Protein AF-A0A2E2XLT3-F1 (afdb_monomer)

Foldseek 3Di:
DPPLDLFDAAADADPVVVVVVVKDFPCVQQVVVVVLVVCLVPVQVVLCVPPDPPLVVVLQVLLAVLLLLQLLLCLQPLAQCQLQVLFVDFAPVNLCSSQQASVLSLVPAHSLLSSLLVNQLLVCLVVVPQVSNLQALRNHPDNVNSQCRNQPCSSRIDHDDDPSSVVSSVSRPDPSRVVSNVCSVVSSCCNLQVVQLVVLCVVVVHSSRSVSSSSSSSSNSVSNSNLQSCQSRVQLCDEDAAALRHSGYQHLVNCRRQRLNNQVSQCSLRVNALLNHDDDSSVVRHPSSVVNVVCVVVVSTHHRDHDAQLSNLLRVLSSLLSVLCVVADPVLNVVCVVVLVVLSVQLSVLSVVLVVLVVVLVVLVVDPDDPVVSVVVNVVSVVVSVVSVVSSVVSVVVSVVSSVCSVPPDDDD

Solvent-accessible surface area (backbone atoms only — not comparable to full-atom values): 20545 Å² total; per-residue (Å²): 136,79,78,83,52,64,56,68,77,56,77,37,83,50,80,75,56,41,52,83,68,58,36,41,76,31,63,68,53,35,49,49,54,53,49,52,53,50,46,37,66,59,47,43,63,52,33,60,70,70,38,55,89,77,43,53,57,56,28,52,50,46,17,53,50,42,17,47,40,8,29,50,12,37,50,43,34,31,42,30,39,60,40,38,44,11,32,76,42,77,34,68,69,55,47,43,53,25,45,56,43,18,24,37,41,15,68,66,60,32,53,29,57,41,15,19,52,50,42,40,43,58,47,16,48,78,68,69,46,57,92,65,26,67,41,43,54,44,42,32,75,43,69,68,58,9,39,48,33,14,42,54,52,39,67,27,41,41,72,57,90,44,75,66,57,54,52,31,43,63,76,39,65,50,68,72,34,51,50,36,44,75,44,32,65,67,45,31,49,42,62,45,38,49,46,32,22,52,50,21,19,65,76,63,75,31,71,64,32,6,52,29,25,21,46,21,35,47,45,3,23,51,51,17,40,54,34,50,22,36,50,36,17,50,19,35,75,46,59,81,42,70,26,68,48,33,53,28,9,15,11,85,84,57,30,48,44,59,23,55,10,40,23,30,9,42,20,70,66,43,50,40,23,50,60,41,36,72,75,67,66,41,73,76,46,26,62,41,39,55,53,54,49,50,35,35,76,72,64,43,30,39,67,73,33,68,74,50,70,37,54,53,48,50,50,54,50,49,30,52,50,51,51,47,54,66,76,40,60,65,74,62,41,63,76,41,46,67,59,52,52,50,32,46,51,51,19,43,50,31,31,44,55,33,52,49,46,55,51,49,55,55,52,58,73,69,52,96,59,60,69,67,61,46,50,53,54,51,51,54,50,47,54,53,36,50,54,32,47,51,49,21,52,52,32,44,48,53,37,55,48,51,56,48,48,72,69,67,56,76,78,85,127

Secondary structure (DSSP, 8-state):
-----SSPPP-BSSGGGGGGGT-EE-HHHHHHHHHHHHHHHHHHHHHHHSSPTTTHHHHHHHHHHHHHHHHHHIIIIIIIIIIS--EEEE-HHHIIIIIIIIHHHHTSS-HHHHHHHHHHHHHHHHH--GGG-TT-SSSBSSHHHHHHHHHTGGGGEEPPP-HHHHHHHHTT--HHHHHHHHHHHHHHHIIIIIHHHHHHHHHHTSHHHHHHHHHHHHHHHHHHHHHHHHHHTHHHHS-SEE-SSSS-EE-SS---GGGTTTTHHHHHH-TT-TTSS-SSHHHHS-HHHHHHHHHHHTTSEEEE----HHHHHHHHHHHHHHHHHHHS-HHHHHHHHHHHHHHHHHHHHHHHHHHHHHHHHHHHHHS---HHHHHHHHHHHHHHHHHHHHHHHHHHHHHHHHHHHHHHSPPP-

Sequence (413 aa):
MKNAQNNPAPIYERIRDLFSHGFKIDWVTASFISISHVVCLIATPFAYFYAPEGFWKIMLAWTLIHALIGCLSTTVYSHRLIAHGAAKTISWPVHIVFGFIGQVMAMQGSARRWAAMHVIHHGVDRSGKHQLDPYSATWFTTGWRNFLWSHMLTYFFSHPDTSATEKAFQAKDSTPLVWQDKLYVPLLVVLNFLLPFVLGALITGSLVGGLCLMVASIGGYILAQHNTWTVNSVTHMWGFTKGAFSSAKNNYIWMGPLGEGNHHADHHDYGRDYRNGFGWSGWLLDPTRYVILLLNSLGLVKGLQRASKRQEAEIIARRELLNAQIKTQPTRFETWEKKLESLKAEWLEATQRWEAFKKQKVQLKTMSLPKFELQQKLDTLKAEMEVARRTMRARKQAFFDAIYEMRVMPAAA

Structure (mmCIF, N/CA/C/O backbone):
data_AF-A0A2E2XLT3-F1
#
_entry.id   AF-A0A2E2XLT3-F1
#
loop_
_atom_site.group_PDB
_atom_site.id
_atom_site.type_symbol
_atom_site.label_atom_id
_atom_site.label_alt_id
_atom_site.label_comp_id
_atom_site.label_asym_id
_atom_site.label_entity_id
_atom_site.label_seq_id
_atom_site.pdbx_PDB_ins_code
_atom_site.Cartn_x
_atom_site.Cartn_y
_atom_site.Cartn_z
_atom_site.occupancy
_atom_site.B_iso_or_equiv
_atom_site.auth_seq_id
_atom_site.auth_comp_id
_atom_site.auth_asym_id
_atom_site.auth_atom_id
_atom_site.pdbx_PDB_model_num
ATOM 1 N N . MET A 1 1 ? 19.101 -3.557 -27.770 1.00 35.25 1 MET A N 1
ATOM 2 C CA . MET A 1 1 ? 18.197 -2.740 -26.930 1.00 35.25 1 MET A CA 1
ATOM 3 C C . MET A 1 1 ? 17.400 -3.650 -26.001 1.00 35.25 1 MET A C 1
ATOM 5 O O . MET A 1 1 ? 16.384 -4.193 -26.409 1.00 35.25 1 MET A O 1
ATOM 9 N N . LYS A 1 2 ? 17.874 -3.890 -24.772 1.00 35.94 2 LYS A N 1
ATOM 10 C CA . LYS A 1 2 ? 17.032 -4.499 -23.728 1.00 35.94 2 LYS A CA 1
ATOM 11 C C . LYS A 1 2 ? 16.153 -3.379 -23.170 1.00 35.94 2 LYS A C 1
ATOM 13 O O . LYS A 1 2 ? 16.694 -2.337 -22.814 1.00 35.94 2 LYS A O 1
ATOM 18 N N . ASN A 1 3 ? 14.831 -3.559 -23.185 1.00 37.41 3 ASN A N 1
ATOM 19 C CA . ASN A 1 3 ? 13.845 -2.566 -22.750 1.00 37.41 3 ASN A CA 1
ATOM 20 C C . ASN A 1 3 ? 14.250 -1.932 -21.411 1.00 37.41 3 ASN A C 1
ATOM 22 O O . ASN A 1 3 ? 14.126 -2.554 -20.363 1.00 37.41 3 ASN A O 1
ATOM 26 N N . ALA A 1 4 ? 14.692 -0.672 -21.445 1.00 46.91 4 ALA A N 1
ATOM 27 C CA . ALA A 1 4 ? 14.987 0.133 -20.258 1.00 46.91 4 ALA A CA 1
ATOM 28 C C . ALA A 1 4 ? 13.705 0.607 -19.538 1.00 46.91 4 ALA A C 1
ATOM 30 O O . ALA A 1 4 ? 13.738 1.515 -18.709 1.00 46.91 4 ALA A O 1
ATOM 31 N N . GLN A 1 5 ? 12.548 0.035 -19.882 1.00 54.97 5 GLN A N 1
ATOM 32 C CA . GLN A 1 5 ? 11.275 0.327 -19.247 1.00 54.97 5 GLN A CA 1
ATOM 33 C C . GLN A 1 5 ? 10.899 -0.848 -18.347 1.00 54.97 5 GLN A C 1
ATOM 35 O O . GLN A 1 5 ? 10.681 -1.953 -18.825 1.00 54.97 5 GLN A O 1
ATOM 40 N N . ASN A 1 6 ? 10.755 -0.576 -17.048 1.00 63.88 6 ASN A N 1
ATOM 41 C CA . ASN A 1 6 ? 10.121 -1.491 -16.091 1.00 63.88 6 ASN A CA 1
ATOM 42 C C . ASN A 1 6 ? 8.626 -1.718 -16.387 1.00 63.88 6 ASN A C 1
ATOM 44 O O . ASN A 1 6 ? 7.974 -2.489 -15.691 1.00 63.88 6 ASN A O 1
ATOM 48 N N . ASN A 1 7 ? 8.072 -1.034 -17.393 1.00 69.38 7 ASN A N 1
ATOM 49 C CA . ASN A 1 7 ? 6.708 -1.260 -17.833 1.00 69.38 7 ASN A CA 1
ATOM 50 C C . ASN A 1 7 ? 6.693 -2.409 -18.846 1.00 69.38 7 ASN A C 1
ATOM 52 O O . ASN A 1 7 ? 7.426 -2.340 -19.838 1.00 69.38 7 ASN A O 1
ATOM 56 N N . PRO A 1 8 ? 5.857 -3.437 -18.636 1.00 79.75 8 PRO A N 1
ATOM 57 C CA . PRO A 1 8 ? 5.653 -4.466 -19.640 1.00 79.75 8 PRO A CA 1
ATOM 58 C C . PRO A 1 8 ? 5.056 -3.865 -20.916 1.00 79.75 8 PRO A C 1
ATOM 60 O O . PRO A 1 8 ? 4.404 -2.818 -20.889 1.00 79.75 8 PRO A O 1
ATOM 63 N N . ALA A 1 9 ? 5.271 -4.550 -22.039 1.00 85.94 9 ALA A N 1
ATOM 64 C CA . ALA A 1 9 ? 4.551 -4.234 -23.264 1.00 85.94 9 ALA A CA 1
ATOM 65 C C . ALA A 1 9 ? 3.034 -4.418 -23.039 1.00 85.94 9 ALA A C 1
ATOM 67 O O . ALA A 1 9 ? 2.646 -5.325 -22.293 1.00 85.94 9 ALA A O 1
ATOM 68 N N . PRO A 1 10 ? 2.181 -3.598 -23.681 1.00 91.81 10 PRO A N 1
ATOM 69 C CA . PRO A 1 10 ? 0.739 -3.799 -23.643 1.00 91.81 10 PRO A CA 1
ATOM 70 C C . PRO A 1 10 ? 0.353 -5.212 -24.093 1.00 91.81 10 PRO A C 1
ATOM 72 O O . PRO A 1 10 ? 0.956 -5.765 -25.011 1.00 91.81 10 PRO A O 1
ATOM 75 N N . ILE A 1 11 ? -0.667 -5.772 -23.448 1.00 93.94 11 ILE A N 1
ATOM 76 C CA . ILE A 1 11 ? -1.166 -7.135 -23.680 1.00 93.94 11 ILE A CA 1
ATOM 77 C C . ILE A 1 11 ? -2.438 -7.105 -24.537 1.00 93.94 11 ILE A C 1
ATOM 79 O O . ILE A 1 11 ? -2.647 -7.983 -25.368 1.00 93.94 11 ILE A O 1
ATOM 83 N N . TYR A 1 12 ? -3.272 -6.079 -24.363 1.00 95.00 12 TYR A N 1
ATOM 84 C CA . TYR A 1 12 ? -4.579 -5.952 -25.002 1.00 95.00 12 TYR A CA 1
ATOM 85 C C . TYR A 1 12 ? -4.702 -4.611 -25.735 1.00 95.00 12 TYR A C 1
ATOM 87 O O . TYR A 1 12 ? -4.180 -3.585 -25.295 1.00 95.00 12 TYR A O 1
ATOM 95 N N . GLU A 1 13 ? -5.440 -4.573 -26.844 1.00 94.31 13 GLU A N 1
ATOM 96 C CA . GLU A 1 13 ? -5.727 -3.313 -27.540 1.00 94.31 13 GLU A CA 1
ATOM 97 C C . GLU A 1 13 ? -6.962 -2.635 -26.923 1.00 94.31 13 GLU A C 1
ATOM 99 O O . GLU A 1 13 ? -6.994 -1.416 -26.699 1.00 94.31 13 GLU A O 1
ATOM 104 N N . ARG A 1 14 ? -7.992 -3.436 -26.628 1.00 94.19 14 ARG A N 1
ATOM 105 C CA . ARG A 1 14 ? -9.320 -3.006 -26.178 1.00 94.19 14 ARG A CA 1
ATOM 106 C C . ARG A 1 14 ? -9.786 -3.848 -24.994 1.00 94.19 14 ARG A C 1
ATOM 108 O O . ARG A 1 14 ? -9.455 -5.018 -24.870 1.00 94.19 14 ARG A O 1
ATOM 115 N N . ILE A 1 15 ? -10.654 -3.274 -24.160 1.00 93.31 15 ILE A N 1
ATOM 116 C CA . ILE A 1 15 ? -11.236 -3.970 -22.994 1.00 93.31 15 ILE A CA 1
ATOM 117 C C . ILE A 1 15 ? -12.006 -5.231 -23.416 1.00 93.31 15 ILE A C 1
ATOM 119 O O . ILE A 1 15 ? -11.959 -6.240 -22.725 1.00 93.31 15 ILE A O 1
ATOM 123 N N . ARG A 1 16 ? -12.668 -5.213 -24.583 1.00 94.81 16 ARG A N 1
ATOM 124 C CA . ARG A 1 16 ? -13.392 -6.386 -25.100 1.00 94.81 16 ARG A CA 1
ATOM 125 C C . ARG A 1 16 ? -12.488 -7.594 -25.375 1.00 94.81 16 ARG A C 1
ATOM 127 O O . ARG A 1 16 ? -12.982 -8.714 -25.403 1.00 94.81 16 ARG A O 1
ATOM 134 N N . ASP A 1 17 ? -11.188 -7.378 -25.565 1.00 95.25 17 ASP A N 1
ATOM 135 C CA . ASP A 1 17 ? -10.243 -8.459 -25.846 1.00 95.25 17 ASP A CA 1
ATOM 136 C C . ASP A 1 17 ? -10.061 -9.350 -24.604 1.00 95.25 17 ASP A C 1
ATOM 138 O O . ASP A 1 17 ? -9.683 -10.509 -24.717 1.00 95.25 17 ASP A O 1
ATOM 142 N N . LEU A 1 18 ? -10.410 -8.864 -23.407 1.00 95.31 18 LEU A N 1
ATOM 143 C CA . LEU A 1 18 ? -10.391 -9.658 -22.177 1.00 95.31 18 LEU A CA 1
ATOM 144 C C . LEU A 1 18 ? -11.342 -10.860 -22.237 1.00 95.31 18 LEU A C 1
ATOM 146 O O . LEU A 1 18 ? -11.036 -11.916 -21.686 1.00 95.31 18 LEU A O 1
ATOM 150 N N . PHE A 1 19 ? -12.477 -10.740 -22.933 1.00 96.38 19 PHE A N 1
ATOM 151 C CA . PHE A 1 19 ? -13.456 -11.827 -23.022 1.00 96.38 19 PHE A CA 1
ATOM 152 C C . PHE A 1 19 ? -12.886 -13.057 -23.732 1.00 96.38 19 PHE A C 1
ATOM 154 O O . PHE A 1 19 ? -13.120 -14.181 -23.291 1.00 96.38 19 PHE A O 1
ATOM 161 N N . SER A 1 20 ? -12.069 -12.864 -24.774 1.00 95.56 20 SER A N 1
ATOM 162 C CA . SER A 1 20 ? -11.387 -13.981 -25.442 1.00 95.56 20 SER A CA 1
ATOM 163 C C . SER A 1 20 ? -10.286 -14.609 -24.582 1.00 95.56 20 SER A C 1
ATOM 165 O O . SER A 1 20 ? -9.811 -15.692 -24.901 1.00 95.56 20 SER A O 1
ATOM 167 N N . HIS A 1 21 ? -9.899 -13.953 -23.484 1.00 94.06 21 HIS A N 1
ATOM 168 C CA . HIS A 1 21 ? -8.909 -14.426 -22.516 1.00 94.06 21 HIS A CA 1
ATOM 169 C C . HIS A 1 21 ? -9.556 -14.965 -21.228 1.00 94.06 21 HIS A C 1
ATOM 171 O O . HIS A 1 21 ? -8.887 -15.110 -20.209 1.00 94.06 21 HIS A O 1
ATOM 177 N N . GLY A 1 22 ? -10.856 -15.278 -21.268 1.00 94.50 22 GLY A N 1
ATOM 178 C CA . GLY A 1 22 ? -11.565 -15.973 -20.190 1.00 94.50 22 GLY A CA 1
ATOM 179 C C . GLY A 1 22 ? -12.112 -15.075 -19.080 1.00 94.50 22 GLY A C 1
ATOM 180 O O . GLY A 1 22 ? -12.702 -15.590 -18.130 1.00 94.50 22 GLY A O 1
ATOM 181 N N . PHE A 1 23 ? -11.956 -13.753 -19.187 1.00 96.50 23 PHE A N 1
ATOM 182 C CA . PHE A 1 23 ? -12.586 -12.815 -18.260 1.00 96.50 23 PHE A CA 1
ATOM 183 C C . PHE A 1 23 ? -14.100 -12.794 -18.476 1.00 96.50 23 PHE A C 1
ATOM 185 O O . PHE A 1 23 ? -14.587 -12.878 -19.605 1.00 96.50 23 PHE A O 1
ATOM 192 N N . LYS A 1 24 ? -14.856 -12.636 -17.389 1.00 97.19 24 LYS A N 1
ATOM 193 C CA . LYS A 1 24 ? -16.324 -12.554 -17.416 1.00 97.19 24 LYS A CA 1
ATOM 194 C C . LYS A 1 24 ? -16.782 -11.356 -16.603 1.00 97.19 24 LYS A C 1
ATOM 196 O O . LYS A 1 24 ? -16.135 -11.025 -15.619 1.00 97.19 24 LYS A O 1
ATOM 201 N N . ILE A 1 25 ? -17.893 -10.725 -16.973 1.00 97.56 25 ILE A N 1
ATOM 202 C CA . ILE A 1 25 ? -18.489 -9.685 -16.124 1.00 97.56 25 ILE A CA 1
ATOM 203 C C . ILE A 1 25 ? -19.061 -10.355 -14.869 1.00 97.56 25 ILE A C 1
ATOM 205 O O . ILE A 1 25 ? -19.853 -11.292 -14.969 1.00 97.56 25 ILE A O 1
ATOM 209 N N . ASP A 1 26 ? -18.665 -9.865 -13.698 1.00 96.75 26 ASP A N 1
ATOM 210 C CA . ASP A 1 26 ? -19.348 -10.141 -12.438 1.00 96.75 26 ASP A CA 1
ATOM 211 C C . ASP A 1 26 ? -20.525 -9.172 -12.320 1.00 96.75 26 ASP A C 1
ATOM 213 O O . ASP A 1 26 ? -20.376 -8.037 -11.867 1.00 96.75 26 ASP A O 1
ATOM 217 N N . TRP A 1 27 ? -21.701 -9.611 -12.771 1.00 97.06 27 TRP A N 1
ATOM 218 C CA . TRP A 1 27 ? -22.896 -8.769 -12.797 1.00 97.06 27 TRP A CA 1
ATOM 219 C C . TRP A 1 27 ? -23.338 -8.311 -11.410 1.00 97.06 27 TRP A C 1
ATOM 221 O O . TRP A 1 27 ? -23.863 -7.211 -11.290 1.00 97.06 27 TRP A O 1
ATOM 231 N N . VAL A 1 28 ? -23.087 -9.093 -10.357 1.00 95.75 28 VAL A N 1
ATOM 232 C CA . VAL A 1 28 ? -23.454 -8.694 -8.993 1.00 95.75 28 VAL A CA 1
ATOM 233 C C . VAL A 1 28 ? -22.602 -7.504 -8.566 1.00 95.75 28 VAL A C 1
ATOM 235 O O . VAL A 1 28 ? -23.139 -6.464 -8.181 1.00 95.75 28 VAL A O 1
ATOM 238 N N . THR A 1 29 ? -21.279 -7.624 -8.696 1.00 95.25 29 THR A N 1
ATOM 239 C CA . THR A 1 29 ? -20.351 -6.550 -8.323 1.00 95.25 29 THR A CA 1
ATOM 240 C C . THR A 1 29 ? -20.496 -5.337 -9.247 1.00 95.25 29 THR A C 1
ATOM 242 O O . THR A 1 29 ? -20.570 -4.205 -8.768 1.00 95.25 29 THR A O 1
ATOM 245 N N . ALA A 1 30 ? -20.607 -5.553 -10.561 1.00 97.44 30 ALA A N 1
ATOM 246 C CA . ALA A 1 30 ? -20.757 -4.490 -11.553 1.00 97.44 30 ALA A CA 1
ATOM 247 C C . ALA A 1 30 ? -22.050 -3.688 -11.353 1.00 97.44 30 ALA A C 1
ATOM 249 O O . ALA A 1 30 ? -22.014 -2.454 -11.342 1.00 97.44 30 ALA A O 1
ATOM 250 N N . SER A 1 31 ? -23.188 -4.365 -11.156 1.00 97.44 31 SER A N 1
ATOM 251 C CA . SER A 1 31 ? -24.459 -3.696 -10.872 1.00 97.44 31 SER A CA 1
ATOM 252 C C . SER A 1 31 ? -24.415 -2.982 -9.530 1.00 97.44 31 SER A C 1
ATOM 254 O O . SER A 1 31 ? -24.847 -1.836 -9.462 1.00 97.44 31 SER A O 1
ATOM 256 N N . PHE A 1 32 ? -23.849 -3.595 -8.486 1.00 95.75 32 PHE A N 1
ATOM 257 C CA . PHE A 1 32 ? -23.730 -2.949 -7.181 1.00 95.75 32 PHE A CA 1
ATOM 258 C C . PHE A 1 32 ? -22.914 -1.653 -7.254 1.00 95.75 32 PHE A C 1
ATOM 260 O O . PHE A 1 32 ? -23.403 -0.614 -6.816 1.00 95.75 32 PHE A O 1
ATOM 267 N N . ILE A 1 33 ? -21.709 -1.691 -7.838 1.00 96.62 33 ILE A N 1
ATOM 268 C CA . ILE A 1 33 ? -20.860 -0.499 -7.981 1.00 96.62 33 ILE A CA 1
ATOM 269 C C . ILE A 1 33 ? -21.582 0.560 -8.819 1.00 96.62 33 ILE A C 1
ATOM 271 O O . ILE A 1 33 ? -21.648 1.719 -8.421 1.00 96.62 33 ILE A O 1
ATOM 275 N N . SER A 1 34 ? -22.178 0.178 -9.949 1.00 97.50 34 SER A N 1
ATOM 276 C CA . SER A 1 34 ? -22.872 1.133 -10.822 1.00 97.50 34 SER A CA 1
ATOM 277 C C . SER A 1 34 ? -24.060 1.795 -10.116 1.00 97.50 34 SER A C 1
ATOM 279 O O . SER A 1 34 ? -24.191 3.018 -10.131 1.00 97.50 34 SER A O 1
ATOM 281 N N . ILE A 1 35 ? -24.905 1.001 -9.453 1.00 97.50 35 ILE A N 1
ATOM 282 C CA . ILE A 1 35 ? -26.091 1.491 -8.745 1.00 97.50 35 ILE A CA 1
ATOM 283 C C . ILE A 1 35 ? -25.683 2.355 -7.554 1.00 97.50 35 ILE A C 1
ATOM 285 O O . ILE A 1 35 ? -26.252 3.428 -7.386 1.00 97.50 35 ILE A O 1
ATOM 289 N N . SER A 1 36 ? -24.693 1.950 -6.751 1.00 96.94 36 SER A N 1
ATOM 290 C CA . SER A 1 36 ? -24.267 2.737 -5.589 1.00 96.94 36 SER A CA 1
ATOM 291 C C . SER A 1 36 ? -23.734 4.111 -5.987 1.00 96.94 36 SER A C 1
ATOM 293 O O . SER A 1 36 ? -24.071 5.100 -5.339 1.00 96.94 36 SER A O 1
ATOM 295 N N . HIS A 1 37 ? -22.979 4.201 -7.085 1.00 97.62 37 HIS A N 1
ATOM 296 C CA . HIS A 1 37 ? -22.466 5.473 -7.593 1.00 97.62 37 HIS A CA 1
ATOM 297 C C . HIS A 1 37 ? -23.590 6.355 -8.137 1.00 97.62 37 HIS A C 1
ATOM 299 O O . HIS A 1 37 ? -23.638 7.542 -7.821 1.00 97.62 37 HIS A O 1
ATOM 305 N N . VAL A 1 38 ? -24.536 5.787 -8.891 1.00 97.81 38 VAL A N 1
ATOM 306 C CA . VAL A 1 38 ? -25.713 6.527 -9.376 1.00 97.81 38 VAL A CA 1
ATOM 307 C C . VAL A 1 38 ? -26.572 7.018 -8.209 1.00 97.81 38 VAL A C 1
ATOM 309 O O . VAL A 1 38 ? -26.943 8.190 -8.177 1.00 97.81 38 VAL A O 1
ATOM 312 N N . VAL A 1 39 ? -26.836 6.165 -7.214 1.00 96.44 39 VAL A N 1
ATOM 313 C CA . VAL A 1 39 ? -27.555 6.541 -5.989 1.00 96.44 39 VAL A CA 1
ATOM 314 C C . VAL A 1 39 ? -26.803 7.641 -5.252 1.00 96.44 39 VAL A C 1
ATOM 316 O O . VAL A 1 39 ? -27.420 8.624 -4.868 1.00 96.44 39 VAL A O 1
ATOM 319 N N . CYS A 1 40 ? -25.484 7.541 -5.098 1.00 96.75 40 CYS A N 1
ATOM 320 C CA . CYS A 1 40 ? -24.691 8.588 -4.462 1.00 96.75 40 CYS A CA 1
ATOM 321 C C . CYS A 1 40 ? -24.821 9.925 -5.200 1.00 96.75 40 CYS A C 1
ATOM 323 O O . CYS A 1 40 ? -25.069 10.948 -4.568 1.00 96.75 40 CYS A O 1
ATOM 325 N N . LEU A 1 41 ? -24.688 9.931 -6.528 1.00 96.38 41 LEU A N 1
ATOM 326 C CA . LEU A 1 41 ? -24.745 11.152 -7.336 1.00 96.38 41 LEU A CA 1
ATOM 327 C C . LEU A 1 41 ? -26.128 11.808 -7.316 1.00 96.38 41 LEU A C 1
ATOM 329 O O . LEU A 1 41 ? -26.222 13.028 -7.205 1.00 96.38 41 LEU A O 1
ATOM 333 N N . ILE A 1 42 ? -27.192 11.009 -7.412 1.00 97.06 42 ILE A N 1
ATOM 334 C CA . ILE A 1 42 ? -28.565 11.516 -7.489 1.00 97.06 42 ILE A CA 1
ATOM 335 C C . ILE A 1 42 ? -29.114 11.811 -6.094 1.00 97.06 42 ILE A C 1
ATOM 337 O O . ILE A 1 42 ? -29.640 12.894 -5.864 1.00 97.06 42 ILE A O 1
ATOM 341 N N . ALA A 1 43 ? -28.999 10.874 -5.151 1.00 96.31 43 ALA A N 1
ATOM 342 C CA . ALA A 1 43 ? -29.629 10.986 -3.840 1.00 96.31 43 ALA A CA 1
ATOM 343 C C . ALA A 1 43 ? -28.909 11.967 -2.911 1.00 96.31 43 ALA A C 1
ATOM 345 O O . ALA A 1 43 ? -29.565 12.516 -2.033 1.00 96.31 43 ALA A O 1
ATOM 346 N N . THR A 1 44 ? -27.607 12.232 -3.086 1.00 95.75 44 THR A N 1
ATOM 347 C CA . THR A 1 44 ? -26.881 13.169 -2.206 1.00 95.75 44 THR A CA 1
ATOM 348 C C . THR A 1 44 ? -27.467 14.587 -2.257 1.00 95.75 44 THR A C 1
ATOM 350 O O . THR A 1 44 ? -27.818 15.092 -1.191 1.00 95.75 44 THR A O 1
ATOM 353 N N . PRO A 1 45 ? -27.670 15.230 -3.428 1.00 95.62 45 PRO A N 1
ATOM 354 C CA . PRO A 1 45 ? -28.344 16.530 -3.495 1.00 95.62 45 PRO A CA 1
ATOM 355 C C . PRO A 1 45 ? -29.711 16.553 -2.797 1.00 95.62 45 PRO A C 1
ATOM 357 O O . PRO A 1 45 ? -29.971 17.448 -1.996 1.00 95.62 45 PRO A O 1
ATOM 360 N N . PHE A 1 46 ? -30.560 15.546 -3.036 1.00 95.06 46 PHE A N 1
ATOM 361 C CA . PHE A 1 46 ? -31.870 15.450 -2.382 1.00 95.06 46 PHE A CA 1
ATOM 362 C C . PHE A 1 46 ? -31.746 15.250 -0.869 1.00 95.06 46 PHE A C 1
ATOM 364 O O . PHE A 1 46 ? -32.449 15.906 -0.108 1.00 95.06 46 PHE A O 1
ATOM 371 N N . ALA A 1 47 ? -30.835 14.387 -0.420 1.00 94.94 47 ALA A N 1
ATOM 372 C CA . ALA A 1 47 ? -30.608 14.119 0.993 1.00 94.94 47 ALA A CA 1
ATOM 373 C C . ALA A 1 47 ? -30.138 15.371 1.738 1.00 94.94 47 ALA A C 1
ATOM 375 O O . ALA A 1 47 ? -30.553 15.574 2.872 1.00 94.94 47 ALA A O 1
ATOM 376 N N . TYR A 1 48 ? -29.305 16.212 1.116 1.00 93.94 48 TYR A N 1
ATOM 377 C CA . TYR A 1 48 ? -28.879 17.486 1.700 1.00 93.94 48 TYR A CA 1
ATOM 378 C C . TYR A 1 48 ? -29.982 18.549 1.665 1.00 93.94 48 TYR A C 1
ATOM 380 O O . TYR A 1 48 ? -30.078 19.341 2.597 1.00 93.94 48 TYR A O 1
ATOM 388 N N . PHE A 1 49 ? -30.824 18.556 0.628 1.00 94.69 49 PHE A N 1
ATOM 389 C CA . PHE A 1 49 ? -31.945 19.491 0.516 1.00 94.69 49 PHE A CA 1
ATOM 390 C C . PHE A 1 49 ? -33.066 19.197 1.525 1.00 94.69 49 PHE A C 1
ATOM 392 O O . PHE A 1 49 ? -33.585 20.114 2.150 1.00 94.69 49 PHE A O 1
ATOM 399 N N . TYR A 1 50 ? -33.415 17.921 1.708 1.00 93.62 50 TYR A N 1
ATOM 400 C CA . TYR A 1 50 ? -34.470 17.473 2.625 1.00 93.62 50 TYR A CA 1
ATOM 401 C C . TYR A 1 50 ? -33.957 17.115 4.028 1.00 93.62 50 TYR A C 1
ATOM 403 O O . TYR A 1 50 ? -34.729 16.632 4.859 1.00 93.62 50 TYR A O 1
ATOM 411 N N . ALA A 1 51 ? -32.665 17.316 4.303 1.00 94.50 51 ALA A N 1
ATOM 412 C CA . ALA A 1 51 ? -32.105 17.067 5.623 1.00 94.50 51 ALA A CA 1
ATOM 413 C C . ALA A 1 51 ? -32.822 17.934 6.676 1.00 94.50 51 ALA A C 1
ATOM 415 O O . ALA A 1 51 ? -33.009 19.132 6.444 1.00 94.50 51 ALA A O 1
ATOM 416 N N . PRO A 1 52 ? -33.157 17.379 7.857 1.00 92.88 52 PRO A N 1
ATOM 417 C CA . PRO A 1 52 ? -33.580 18.184 8.997 1.00 92.88 52 PRO A CA 1
ATOM 418 C C . PRO A 1 52 ? -32.577 19.308 9.290 1.00 92.88 52 PRO A C 1
ATOM 420 O O . PRO A 1 52 ? -31.380 19.178 9.008 1.00 92.88 52 PRO A O 1
ATOM 423 N N . GLU A 1 53 ? -33.055 20.415 9.859 1.00 93.25 53 GLU A N 1
ATOM 424 C CA . GLU A 1 53 ? -32.237 21.612 10.059 1.00 93.25 53 GLU A CA 1
ATOM 425 C C . GLU A 1 53 ? -30.926 21.288 10.799 1.00 93.25 53 GLU A C 1
ATOM 427 O O . GLU A 1 53 ? -30.902 20.614 11.827 1.00 93.25 53 GLU A O 1
ATOM 432 N N . GLY A 1 54 ? -29.799 21.721 10.227 1.00 92.19 54 GLY A N 1
ATOM 433 C CA . GLY A 1 54 ? -28.462 21.473 10.776 1.00 92.19 54 GLY A CA 1
ATOM 434 C C . GLY A 1 54 ? -27.929 20.036 10.636 1.00 92.19 54 GLY A C 1
ATOM 435 O O . GLY A 1 54 ? -26.729 19.829 10.842 1.00 92.19 54 GLY A O 1
ATOM 436 N N . PHE A 1 55 ? -28.747 19.060 10.220 1.00 97.00 55 PHE A N 1
ATOM 437 C CA . PHE A 1 55 ? -28.357 17.645 10.129 1.00 97.00 55 PHE A CA 1
ATOM 438 C C . PHE A 1 55 ? -27.291 17.372 9.057 1.00 97.00 55 PHE A C 1
ATOM 440 O O . PHE A 1 55 ? -26.492 16.443 9.188 1.00 97.00 55 PHE A O 1
ATOM 447 N N . TRP A 1 56 ? -27.185 18.238 8.046 1.00 95.31 56 TRP A N 1
ATOM 448 C CA . TRP A 1 56 ? -26.153 18.161 7.005 1.00 95.31 56 TRP A CA 1
ATOM 449 C C . TRP A 1 56 ? -24.719 18.121 7.566 1.00 95.31 56 TRP A C 1
ATOM 451 O O . TRP A 1 56 ? -23.839 17.506 6.961 1.00 95.31 56 TRP A O 1
ATOM 461 N N . LYS A 1 57 ? -24.470 18.731 8.738 1.00 96.56 57 LYS A N 1
ATOM 462 C CA . LYS A 1 57 ? -23.161 18.684 9.414 1.00 96.56 57 LYS A CA 1
ATOM 463 C C . LYS A 1 57 ? -22.841 17.273 9.901 1.00 96.56 57 LYS A C 1
ATOM 465 O O . LYS A 1 57 ? -21.708 16.822 9.759 1.00 96.56 57 LYS A O 1
ATOM 470 N N . ILE A 1 58 ? -23.844 16.575 10.436 1.00 97.81 58 ILE A N 1
ATOM 471 C CA . ILE A 1 58 ? -23.728 15.183 10.888 1.00 97.81 58 ILE A CA 1
ATOM 472 C C . ILE A 1 58 ? -23.539 14.265 9.680 1.00 97.81 58 ILE A C 1
ATOM 474 O O . ILE A 1 58 ? -22.663 13.408 9.710 1.00 97.81 58 ILE A O 1
ATOM 478 N N . MET A 1 59 ? -24.279 14.491 8.591 1.00 98.25 59 MET A N 1
ATOM 479 C CA . MET A 1 59 ? -24.096 13.756 7.333 1.00 98.25 59 MET A CA 1
ATOM 480 C C . MET A 1 59 ? -22.676 13.918 6.776 1.00 98.25 59 MET A C 1
ATOM 482 O O . MET A 1 59 ? -22.022 12.930 6.437 1.00 98.25 59 MET A O 1
ATOM 486 N N . LEU A 1 60 ? -22.164 15.151 6.720 1.00 97.81 60 LEU A N 1
ATOM 487 C CA . LEU A 1 60 ? -20.805 15.419 6.251 1.00 97.81 60 LEU A CA 1
ATOM 488 C C . LEU A 1 60 ? -19.761 14.772 7.170 1.00 97.81 60 LEU A C 1
ATOM 490 O O . LEU A 1 60 ? -18.851 14.100 6.688 1.00 97.81 60 LEU A O 1
ATOM 494 N N . ALA A 1 61 ? -19.909 14.925 8.488 1.00 98.31 61 ALA A N 1
ATOM 495 C CA . ALA A 1 61 ? -19.016 14.302 9.459 1.00 98.31 61 ALA A CA 1
ATOM 496 C C . ALA A 1 61 ? -19.016 12.772 9.326 1.00 98.31 61 ALA A C 1
ATOM 498 O O . ALA A 1 61 ? -17.946 12.170 9.276 1.00 98.31 61 ALA A O 1
ATOM 499 N N . TRP A 1 62 ? -20.192 12.150 9.197 1.00 98.50 62 TRP A N 1
ATOM 500 C CA . TRP A 1 62 ? -20.324 10.709 8.985 1.00 98.50 62 TRP A CA 1
ATOM 501 C C . TRP A 1 62 ? -19.625 10.263 7.706 1.00 98.50 62 TRP A C 1
ATOM 503 O O . TRP A 1 62 ? -18.821 9.339 7.750 1.00 98.50 62 TRP A O 1
ATOM 513 N N . THR A 1 63 ? -19.860 10.961 6.594 1.00 98.56 63 THR A N 1
ATOM 514 C CA . THR A 1 63 ? -19.216 10.686 5.300 1.00 98.56 63 THR A CA 1
ATOM 515 C C . THR A 1 63 ? -17.690 10.666 5.438 1.00 98.56 63 THR A C 1
ATOM 517 O O . THR A 1 63 ? -17.035 9.706 5.031 1.00 98.56 63 THR A O 1
ATOM 520 N N . LEU A 1 64 ? -17.112 11.698 6.063 1.00 98.44 64 LEU A N 1
ATOM 521 C CA . LEU A 1 64 ? -15.662 11.834 6.225 1.00 98.44 64 LEU A CA 1
ATOM 522 C C . LEU A 1 64 ? -15.079 10.812 7.211 1.00 98.44 64 LEU A C 1
ATOM 524 O O . LEU A 1 64 ? -14.022 10.239 6.946 1.00 98.44 64 LEU A O 1
ATOM 528 N N . ILE A 1 65 ? -15.761 10.555 8.330 1.00 98.44 65 ILE A N 1
ATOM 529 C CA . ILE A 1 65 ? -15.331 9.574 9.337 1.00 98.44 65 ILE A CA 1
ATOM 530 C C . ILE A 1 65 ? -15.412 8.157 8.770 1.00 98.44 65 ILE A C 1
ATOM 532 O O . ILE A 1 65 ? -14.473 7.382 8.935 1.00 98.44 65 ILE A O 1
ATOM 536 N N . HIS A 1 66 ? -16.491 7.820 8.063 1.00 98.62 66 HIS A N 1
ATOM 537 C CA . HIS A 1 66 ? -16.643 6.538 7.376 1.00 98.62 66 HIS A CA 1
ATOM 538 C C . HIS A 1 66 ? -15.512 6.353 6.363 1.00 98.62 66 HIS A C 1
ATOM 540 O O . HIS A 1 66 ? -14.795 5.352 6.431 1.00 98.62 66 HIS A O 1
ATOM 546 N N . ALA A 1 67 ? -15.281 7.343 5.494 1.00 98.44 67 ALA A N 1
ATOM 547 C CA . ALA A 1 67 ? -14.191 7.296 4.523 1.00 98.44 67 ALA A CA 1
ATOM 548 C C . ALA A 1 67 ? -12.824 7.094 5.201 1.00 98.44 67 ALA A C 1
ATOM 550 O O . ALA A 1 67 ? -12.021 6.273 4.752 1.00 98.44 67 ALA A O 1
ATOM 551 N N . LEU A 1 68 ? -12.576 7.791 6.316 1.00 98.06 68 LEU A N 1
ATOM 552 C CA . LEU A 1 68 ? -11.355 7.662 7.109 1.00 98.06 68 LEU A CA 1
ATOM 553 C C . LEU A 1 68 ? -11.200 6.262 7.717 1.00 98.06 68 LEU A C 1
ATOM 555 O O . LEU A 1 68 ? -10.122 5.683 7.608 1.00 98.06 68 LEU A O 1
ATOM 559 N N . ILE A 1 69 ? -12.254 5.702 8.320 1.00 98.25 69 ILE A N 1
ATOM 560 C CA . ILE A 1 69 ? -12.251 4.343 8.888 1.00 98.25 69 ILE A CA 1
ATOM 561 C C . ILE A 1 69 ? -11.948 3.312 7.797 1.00 98.25 69 ILE A C 1
ATOM 563 O O . ILE A 1 69 ? -11.111 2.425 8.003 1.00 98.25 69 ILE A O 1
ATOM 567 N N . GLY A 1 70 ? -12.593 3.447 6.634 1.00 98.19 70 GLY A N 1
ATOM 568 C CA . GLY A 1 70 ? -12.389 2.564 5.490 1.00 98.19 70 GLY A CA 1
ATOM 569 C C . GLY A 1 70 ? -10.961 2.640 4.946 1.00 98.19 70 GLY A C 1
ATOM 570 O O . GLY A 1 70 ? -10.303 1.608 4.790 1.00 98.19 70 GLY A O 1
ATOM 571 N N . CYS A 1 71 ? -10.441 3.855 4.736 1.00 98.00 71 CYS A N 1
ATOM 572 C CA . CYS A 1 71 ? -9.057 4.072 4.309 1.00 98.00 71 CYS A CA 1
ATOM 573 C C . CYS A 1 71 ? -8.068 3.495 5.327 1.00 98.00 71 CYS A C 1
ATOM 575 O O . CYS A 1 71 ? -7.221 2.689 4.960 1.00 98.00 71 CYS A O 1
ATOM 577 N N . LEU A 1 72 ? -8.207 3.848 6.607 1.00 97.88 72 LEU A N 1
ATOM 578 C CA . LEU A 1 72 ? -7.297 3.416 7.669 1.00 97.88 72 LEU A CA 1
ATOM 579 C C . LEU A 1 72 ? -7.258 1.900 7.816 1.00 97.88 72 LEU A C 1
ATOM 581 O O . LEU A 1 72 ? -6.194 1.316 8.001 1.00 97.88 72 LEU A O 1
ATOM 585 N N . SER A 1 73 ? -8.408 1.248 7.709 1.00 98.31 73 SER A N 1
ATOM 586 C CA . SER A 1 73 ? -8.484 -0.206 7.816 1.00 98.31 73 SER A CA 1
ATOM 587 C C . SER A 1 73 ? -7.910 -0.904 6.598 1.00 98.31 73 SER A C 1
ATOM 589 O O . SER A 1 73 ? -7.210 -1.906 6.741 1.00 98.31 73 SER A O 1
ATOM 591 N N . THR A 1 74 ? -8.115 -0.337 5.412 1.00 98.31 74 THR A N 1
ATOM 592 C CA . THR A 1 74 ? -7.496 -0.854 4.194 1.00 98.31 74 THR A CA 1
ATOM 593 C C . THR A 1 74 ? -5.973 -0.778 4.295 1.00 98.31 74 THR A C 1
ATOM 595 O O . THR A 1 74 ? -5.303 -1.789 4.090 1.00 98.31 74 THR A O 1
ATOM 598 N N . THR A 1 75 ? -5.418 0.373 4.687 1.00 97.75 75 THR A N 1
ATOM 599 C CA . THR A 1 75 ? -3.965 0.599 4.723 1.00 97.75 75 THR A CA 1
ATOM 600 C C . THR A 1 75 ? -3.274 -0.118 5.884 1.00 97.75 75 THR A C 1
ATOM 602 O O . THR A 1 75 ? -2.264 -0.795 5.688 1.00 97.75 75 THR A O 1
ATOM 605 N N . VAL A 1 76 ? -3.814 -0.035 7.104 1.00 98.25 76 VAL A N 1
ATOM 606 C CA . VAL A 1 76 ? -3.238 -0.720 8.272 1.00 98.25 76 VAL A CA 1
ATOM 607 C C . VAL A 1 76 ? -3.387 -2.227 8.113 1.00 98.25 76 VAL A C 1
ATOM 609 O O . VAL A 1 76 ? -2.408 -2.962 8.231 1.00 98.25 76 VAL A O 1
ATOM 612 N N . TYR A 1 77 ? -4.608 -2.701 7.874 1.00 98.44 77 TYR A N 1
ATOM 613 C CA . TYR A 1 77 ? -4.941 -4.103 8.067 1.00 98.44 77 TYR A CA 1
ATOM 614 C C . TYR A 1 77 ? -4.853 -4.909 6.778 1.00 98.44 77 TYR A C 1
ATOM 616 O O . TYR A 1 77 ? -3.946 -5.732 6.655 1.00 98.44 77 TYR A O 1
ATOM 624 N N . SER A 1 78 ? -5.738 -4.675 5.810 1.00 98.50 78 SER A N 1
ATOM 625 C CA . SER A 1 78 ? -5.795 -5.497 4.591 1.00 98.50 78 SER A CA 1
ATOM 626 C C . SER A 1 78 ? -4.495 -5.435 3.790 1.00 98.50 78 SER A C 1
ATOM 628 O O . SER A 1 78 ? -4.000 -6.465 3.331 1.00 98.50 78 SER A O 1
ATOM 630 N N . HIS A 1 79 ? -3.894 -4.250 3.711 1.00 98.25 79 HIS A N 1
ATOM 631 C CA . HIS A 1 79 ? -2.656 -3.990 2.992 1.00 98.25 79 HIS A CA 1
ATOM 632 C C . HIS A 1 79 ? -1.404 -4.420 3.757 1.00 98.25 79 HIS A C 1
ATOM 634 O O . HIS A 1 79 ? -0.820 -5.467 3.458 1.00 98.25 79 HIS A O 1
ATOM 640 N N . ARG A 1 80 ? -0.969 -3.646 4.757 1.00 98.06 80 ARG A N 1
ATOM 641 C CA . ARG A 1 80 ? 0.335 -3.874 5.399 1.00 98.06 80 ARG A CA 1
ATOM 642 C C . ARG A 1 80 ? 0.342 -5.144 6.249 1.00 98.06 80 ARG A C 1
ATOM 644 O O . ARG A 1 80 ? 1.234 -5.981 6.099 1.00 98.06 80 ARG A O 1
ATOM 651 N N . LEU A 1 81 ? -0.634 -5.317 7.140 1.00 98.31 81 LEU A N 1
ATOM 652 C CA . LEU A 1 81 ? -0.641 -6.447 8.074 1.00 98.31 81 LEU A CA 1
ATOM 653 C C . LEU A 1 81 ? -0.997 -7.780 7.399 1.00 98.31 81 LEU A C 1
ATOM 655 O O . LEU A 1 81 ? -0.293 -8.764 7.620 1.00 98.31 81 LEU A O 1
ATOM 659 N N . ILE A 1 82 ? -2.050 -7.828 6.577 1.00 98.44 82 ILE A N 1
ATOM 660 C CA . ILE A 1 82 ? -2.575 -9.082 6.022 1.00 98.44 82 ILE A CA 1
ATOM 661 C C . ILE A 1 82 ? -1.953 -9.434 4.669 1.00 98.44 82 ILE A C 1
ATOM 663 O O . ILE A 1 82 ? -1.440 -10.549 4.534 1.00 98.44 82 ILE A O 1
ATOM 667 N N . ALA A 1 83 ? -1.963 -8.548 3.666 1.00 97.75 83 ALA A N 1
ATOM 668 C CA . ALA A 1 83 ? -1.397 -8.872 2.351 1.00 97.75 83 ALA A CA 1
ATOM 669 C C . ALA A 1 83 ? 0.116 -9.098 2.443 1.00 97.75 83 ALA A C 1
ATOM 671 O O . ALA A 1 83 ? 0.606 -10.154 2.028 1.00 97.75 83 ALA A O 1
ATOM 672 N N . HIS A 1 84 ? 0.825 -8.165 3.081 1.00 96.81 84 HIS A N 1
ATOM 673 C CA . HIS A 1 84 ? 2.289 -8.148 3.118 1.00 96.81 84 HIS A CA 1
ATOM 674 C C . HIS A 1 84 ? 2.928 -8.775 4.355 1.00 96.81 84 HIS A C 1
ATOM 676 O O . HIS A 1 84 ? 4.135 -9.026 4.353 1.00 96.81 84 HIS A O 1
ATOM 682 N N . GLY A 1 85 ? 2.157 -9.073 5.403 1.00 96.69 85 GLY A N 1
ATOM 683 C CA . GLY A 1 85 ? 2.713 -9.662 6.622 1.00 96.69 85 GLY A CA 1
ATOM 684 C C . GLY A 1 85 ? 3.709 -8.731 7.316 1.00 96.69 85 GLY A C 1
ATOM 685 O O . GLY A 1 85 ? 4.746 -9.185 7.801 1.00 96.69 85 GLY A O 1
ATOM 686 N N . ALA A 1 86 ? 3.415 -7.426 7.350 1.00 97.06 86 ALA A N 1
ATOM 687 C CA . ALA A 1 86 ? 4.271 -6.410 7.964 1.00 97.06 86 ALA A CA 1
ATOM 688 C C . ALA A 1 86 ? 4.472 -6.602 9.479 1.00 97.06 86 ALA A C 1
ATOM 690 O O . ALA A 1 86 ? 5.351 -5.976 10.069 1.00 97.06 86 ALA A O 1
ATOM 691 N N . ALA A 1 87 ? 3.691 -7.478 10.114 1.00 98.00 87 ALA A N 1
ATOM 692 C CA . ALA A 1 87 ? 3.885 -7.951 11.478 1.00 98.00 87 ALA A CA 1
ATOM 693 C C . ALA A 1 87 ? 3.804 -9.483 11.516 1.00 98.00 87 ALA A C 1
ATOM 695 O O . ALA A 1 87 ? 3.065 -10.095 10.748 1.00 98.00 87 ALA A O 1
ATOM 696 N N . LYS A 1 88 ? 4.539 -10.111 12.439 1.00 97.31 88 LYS A N 1
ATOM 697 C CA . LYS A 1 88 ? 4.487 -11.567 12.655 1.00 97.31 88 LYS A CA 1
ATOM 698 C C . LYS A 1 88 ? 3.230 -12.016 13.394 1.00 97.31 88 LYS A C 1
ATOM 700 O O . LYS A 1 88 ? 2.787 -13.143 13.209 1.00 97.31 88 LYS A O 1
ATOM 705 N N . THR A 1 89 ? 2.694 -11.169 14.268 1.00 97.69 89 THR A N 1
ATOM 706 C CA . THR A 1 89 ? 1.541 -11.507 15.108 1.00 97.69 89 THR A CA 1
ATOM 707 C C . THR A 1 89 ? 0.585 -10.331 15.171 1.00 97.69 89 THR A C 1
ATOM 709 O O . THR A 1 89 ? 1.020 -9.191 15.347 1.00 97.69 89 THR A O 1
ATOM 712 N N . ILE A 1 90 ? -0.706 -10.629 15.055 1.00 98.56 90 ILE A N 1
ATOM 713 C CA . ILE A 1 90 ? -1.815 -9.680 15.103 1.00 98.56 90 ILE A CA 1
ATOM 714 C C . ILE A 1 90 ? -2.802 -10.210 16.146 1.00 98.56 90 ILE A C 1
ATOM 716 O O . ILE A 1 90 ? -3.119 -11.397 16.157 1.00 98.56 90 ILE A O 1
ATOM 720 N N . SER A 1 91 ? -3.226 -9.355 17.069 1.00 98.38 91 SER A N 1
ATOM 721 C CA . SER A 1 91 ? -4.180 -9.719 18.121 1.00 98.38 91 SER A CA 1
ATOM 722 C C . SER A 1 91 ? -5.632 -9.639 17.635 1.00 98.38 91 SER A C 1
ATOM 724 O O . SER A 1 91 ? -5.958 -8.899 16.704 1.00 98.38 91 SER A O 1
ATOM 726 N N . TRP A 1 92 ? -6.532 -10.367 18.300 1.00 98.31 92 TRP A N 1
ATOM 727 C CA . TRP A 1 92 ? -7.968 -10.362 17.991 1.00 98.31 92 TRP A CA 1
ATOM 728 C C . TRP A 1 92 ? -8.624 -8.974 17.970 1.00 98.31 92 TRP A C 1
ATOM 730 O O . TRP A 1 92 ? -9.372 -8.720 17.027 1.00 98.31 92 TRP A O 1
ATOM 740 N N . PRO A 1 93 ? -8.333 -8.043 18.901 1.00 98.62 93 PRO A N 1
ATOM 741 C CA . PRO A 1 93 ? -8.883 -6.690 18.824 1.00 98.62 93 PRO A CA 1
ATOM 742 C C . PRO A 1 93 ? -8.571 -5.982 17.499 1.00 98.62 93 PRO A C 1
ATOM 744 O O . PRO A 1 93 ? -9.435 -5.311 16.943 1.00 98.62 93 PRO A O 1
ATOM 747 N N . VAL A 1 94 ? -7.371 -6.185 16.942 1.00 98.75 94 VAL A N 1
ATOM 748 C CA . VAL A 1 94 ? -6.984 -5.611 15.641 1.00 98.75 94 VAL A CA 1
ATOM 749 C C . VAL A 1 94 ? -7.781 -6.254 14.509 1.00 98.75 94 VAL A C 1
ATOM 751 O O . VAL A 1 94 ? -8.280 -5.543 13.639 1.00 98.75 94 VAL A O 1
ATOM 754 N N . HIS A 1 95 ? -7.953 -7.581 14.542 1.00 98.62 95 HIS A N 1
ATOM 755 C CA . HIS A 1 95 ? -8.805 -8.285 13.582 1.00 98.62 95 HIS A CA 1
ATOM 756 C C . HIS A 1 95 ? -10.246 -7.760 13.618 1.00 98.62 95 HIS A C 1
ATOM 758 O O . HIS A 1 95 ? -10.818 -7.508 12.563 1.00 98.62 95 HIS A O 1
ATOM 764 N N . ILE A 1 96 ? -10.816 -7.537 14.804 1.00 98.69 96 ILE A N 1
ATOM 765 C CA . ILE A 1 96 ? -12.190 -7.045 14.967 1.00 98.69 96 ILE A CA 1
ATOM 766 C C . ILE A 1 96 ? -12.324 -5.609 14.447 1.00 98.69 96 ILE A C 1
ATOM 768 O O . ILE A 1 96 ? -13.122 -5.357 13.546 1.00 98.69 96 ILE A O 1
ATOM 772 N N . VAL A 1 97 ? -11.521 -4.678 14.970 1.00 98.69 97 VAL A N 1
ATOM 773 C CA . VAL A 1 97 ? -11.648 -3.245 14.660 1.00 98.69 97 VAL A CA 1
ATOM 774 C C . VAL A 1 97 ? -11.355 -2.967 13.189 1.00 98.69 97 VAL A C 1
ATOM 776 O O . VAL A 1 97 ? -12.155 -2.328 12.510 1.00 98.69 97 VAL A O 1
ATOM 779 N N . PHE A 1 98 ? -10.237 -3.468 12.665 1.00 98.69 98 PHE A N 1
ATOM 780 C CA . PHE A 1 98 ? -9.840 -3.142 11.297 1.00 98.69 98 PHE A CA 1
ATOM 781 C C . PHE A 1 98 ? -10.362 -4.149 10.266 1.00 98.69 98 PHE A C 1
ATOM 783 O O . PHE A 1 98 ? -10.596 -3.777 9.123 1.00 98.69 98 PHE A O 1
ATOM 790 N N . GLY A 1 99 ? -10.582 -5.412 10.634 1.00 98.38 99 GLY A N 1
ATOM 791 C CA . GLY A 1 99 ? -11.065 -6.442 9.708 1.00 98.38 99 GLY A CA 1
ATOM 792 C C . GLY A 1 99 ? -12.587 -6.579 9.663 1.00 98.38 99 GLY A C 1
ATOM 793 O O . GLY A 1 99 ? -13.179 -6.525 8.588 1.00 98.38 99 GLY A O 1
ATOM 794 N N . PHE A 1 100 ? -13.238 -6.777 10.811 1.00 98.69 100 PHE A N 1
ATOM 795 C CA . PHE A 1 100 ? -14.689 -7.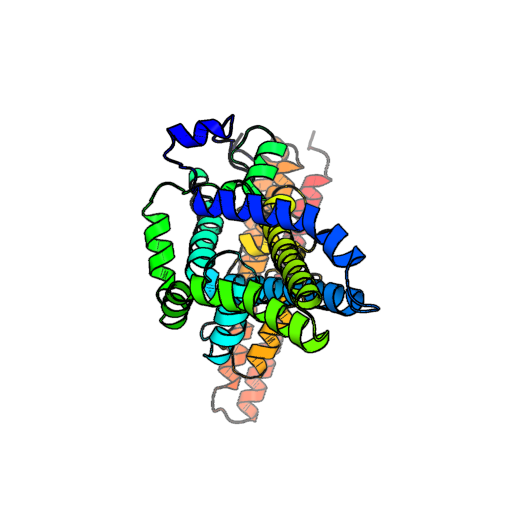018 10.861 1.00 98.69 100 PHE A CA 1
ATOM 796 C C . PHE A 1 100 ? -15.514 -5.734 10.781 1.00 98.69 100 PHE A C 1
ATOM 798 O O . PHE A 1 100 ? -16.634 -5.777 10.282 1.00 98.69 100 PHE A O 1
ATOM 805 N N . ILE A 1 101 ? -14.969 -4.604 11.236 1.00 98.62 101 ILE A N 1
ATOM 806 C CA . ILE A 1 101 ? -15.654 -3.309 11.178 1.00 98.62 101 ILE A CA 1
ATOM 807 C C . ILE A 1 101 ? -15.104 -2.485 10.017 1.00 98.62 101 ILE A C 1
ATOM 809 O O . ILE A 1 101 ? -15.784 -2.279 9.015 1.00 98.62 101 ILE A O 1
ATOM 813 N N . GLY A 1 102 ? -13.855 -2.034 10.109 1.00 98.31 102 GLY A N 1
ATOM 814 C CA . GLY A 1 102 ? -13.381 -0.999 9.202 1.00 98.31 102 GLY A CA 1
ATOM 815 C C . GLY A 1 102 ? -13.159 -1.441 7.748 1.00 98.31 102 GLY A C 1
ATOM 816 O O . GLY A 1 102 ? -13.543 -0.713 6.837 1.00 98.31 102 GLY A O 1
ATOM 817 N N . GLN A 1 103 ? -12.638 -2.647 7.490 1.00 98.06 103 GLN A N 1
ATOM 818 C CA . GLN A 1 103 ? -12.550 -3.194 6.124 1.00 98.06 103 GLN A CA 1
ATOM 819 C C . GLN A 1 103 ? -13.940 -3.434 5.516 1.00 98.06 103 GLN A C 1
ATOM 821 O O . GLN A 1 103 ? -14.130 -3.278 4.309 1.00 98.06 103 GLN A O 1
ATOM 826 N N . VAL A 1 104 ? -14.927 -3.798 6.338 1.00 98.38 104 VAL A N 1
ATOM 827 C CA . VAL A 1 104 ? -16.318 -3.940 5.890 1.00 98.38 104 VAL A CA 1
ATOM 828 C C . VAL A 1 104 ? -16.906 -2.577 5.534 1.00 98.38 104 VAL A C 1
ATOM 830 O O . VAL A 1 104 ? -17.545 -2.447 4.490 1.00 98.38 104 VAL A O 1
ATOM 833 N N . MET A 1 105 ? -16.625 -1.548 6.337 1.00 98.44 105 MET A N 1
ATOM 834 C CA . MET A 1 105 ? -16.993 -0.164 6.032 1.00 98.44 105 MET A CA 1
ATOM 835 C C . MET A 1 105 ? -16.290 0.378 4.777 1.00 98.44 105 MET A C 1
ATOM 837 O O . MET A 1 105 ? -16.841 1.224 4.085 1.00 98.44 105 MET A O 1
ATOM 841 N N . ALA A 1 106 ? -15.098 -0.117 4.431 1.00 97.62 106 ALA A N 1
ATOM 842 C CA . ALA A 1 106 ? -14.413 0.275 3.198 1.00 97.62 106 ALA A CA 1
ATOM 843 C C . ALA A 1 106 ? -15.121 -0.226 1.924 1.00 97.62 106 ALA A C 1
ATOM 845 O O . ALA A 1 106 ? -14.924 0.349 0.859 1.00 97.62 106 ALA A O 1
ATOM 846 N N . MET A 1 107 ? -15.910 -1.306 2.018 1.00 96.06 107 MET A N 1
ATOM 847 C CA . MET A 1 107 ? -16.615 -1.937 0.893 1.00 96.06 107 MET A CA 1
ATOM 848 C C . MET A 1 107 ? -15.719 -2.310 -0.305 1.00 96.06 107 MET A C 1
ATOM 850 O O . MET A 1 107 ? -16.087 -2.118 -1.460 1.00 96.06 107 MET A O 1
ATOM 854 N N . GLN A 1 108 ? -14.537 -2.879 -0.047 1.00 94.56 108 GLN A N 1
ATOM 855 C CA . GLN A 1 108 ? -13.578 -3.293 -1.092 1.00 94.56 108 GLN A CA 1
ATOM 856 C C . GLN A 1 108 ? -13.393 -4.820 -1.169 1.00 94.56 108 GLN A C 1
ATOM 858 O O . GLN A 1 108 ? -12.334 -5.318 -1.543 1.00 94.56 108 GLN A O 1
ATOM 863 N N . GLY A 1 109 ? -14.415 -5.581 -0.776 1.00 95.12 109 GLY A N 1
ATOM 864 C CA . GLY A 1 109 ? -14.330 -7.026 -0.567 1.00 95.12 109 GLY A CA 1
ATOM 865 C C . GLY A 1 109 ? -13.823 -7.402 0.828 1.00 95.12 109 GLY A C 1
ATOM 866 O O . GLY A 1 109 ? -13.370 -6.556 1.611 1.00 95.12 109 GLY A O 1
ATOM 867 N N . SER A 1 110 ? -13.922 -8.695 1.148 1.00 98.00 110 SER A N 1
ATOM 868 C CA . SER A 1 110 ? -13.394 -9.251 2.395 1.00 98.00 110 SER A CA 1
ATOM 869 C C . SER A 1 110 ? -11.886 -9.024 2.504 1.00 98.00 110 SER A C 1
ATOM 871 O O . SER A 1 110 ? -11.181 -8.933 1.496 1.00 98.00 110 SER A O 1
ATOM 873 N N . ALA A 1 111 ? -11.362 -8.978 3.730 1.00 98.38 111 ALA A N 1
ATOM 874 C CA . ALA A 1 111 ? -9.925 -8.829 3.957 1.00 98.38 111 ALA A CA 1
ATOM 875 C C . ALA A 1 111 ? -9.132 -9.970 3.296 1.00 98.38 111 ALA A C 1
ATOM 877 O O . ALA A 1 111 ? -8.039 -9.747 2.778 1.00 98.38 111 ALA A O 1
ATOM 878 N N . ARG A 1 112 ? -9.705 -11.184 3.271 1.00 98.12 112 ARG A N 1
ATOM 879 C CA . ARG A 1 112 ? -9.123 -12.365 2.621 1.00 98.12 112 ARG A CA 1
ATOM 880 C C . ARG A 1 112 ? -9.004 -12.177 1.110 1.00 98.12 112 ARG A C 1
ATOM 882 O O . ARG A 1 112 ? -7.904 -12.315 0.578 1.00 98.12 112 ARG A O 1
ATOM 889 N N . ARG A 1 113 ? -10.102 -11.809 0.435 1.00 96.88 113 ARG A N 1
ATOM 890 C CA . ARG A 1 113 ? -10.113 -11.547 -1.014 1.00 96.88 113 ARG A CA 1
ATOM 891 C C . ARG A 1 113 ? -9.195 -10.385 -1.373 1.00 96.88 113 ARG A C 1
ATOM 893 O O . ARG A 1 113 ? -8.362 -10.534 -2.263 1.00 96.88 113 ARG A O 1
ATOM 900 N N . TRP A 1 114 ? -9.317 -9.260 -0.667 1.00 98.12 114 TRP A N 1
ATOM 901 C CA . TRP A 1 114 ? -8.507 -8.064 -0.909 1.00 98.12 114 TRP A CA 1
ATOM 902 C C . TRP A 1 114 ? -7.014 -8.403 -0.833 1.00 98.12 114 TRP A C 1
ATOM 904 O O . TRP A 1 114 ? -6.262 -8.141 -1.769 1.00 98.12 114 TRP A O 1
ATOM 914 N N . ALA A 1 115 ? -6.595 -9.082 0.240 1.00 98.25 115 ALA A N 1
ATOM 915 C CA . ALA A 1 115 ? -5.199 -9.443 0.445 1.00 98.25 115 ALA A CA 1
ATOM 916 C C . ALA A 1 115 ? -4.680 -10.482 -0.555 1.00 98.25 115 ALA A C 1
ATOM 918 O O . ALA A 1 115 ? -3.527 -10.382 -0.973 1.00 98.25 115 ALA A O 1
ATOM 919 N N . ALA A 1 116 ? -5.492 -11.471 -0.939 1.00 97.56 116 ALA A N 1
ATOM 920 C CA . ALA A 1 116 ? -5.106 -12.460 -1.942 1.00 97.56 116 ALA A CA 1
ATOM 921 C C . ALA A 1 116 ? -4.841 -11.791 -3.300 1.00 97.56 116 ALA A C 1
ATOM 923 O O . ALA A 1 116 ? -3.770 -11.974 -3.877 1.00 97.56 116 ALA A O 1
ATOM 924 N N . MET A 1 117 ? -5.759 -10.940 -3.766 1.00 96.88 117 MET A N 1
ATOM 925 C CA . MET A 1 117 ? -5.588 -10.223 -5.034 1.00 96.88 117 MET A CA 1
ATOM 926 C C . MET A 1 117 ? -4.405 -9.244 -4.986 1.00 96.88 117 MET A C 1
ATOM 928 O O . MET A 1 117 ? -3.650 -9.150 -5.952 1.00 96.88 117 MET A O 1
ATOM 932 N N . HIS A 1 118 ? -4.177 -8.575 -3.850 1.00 97.25 118 HIS A N 1
ATOM 933 C CA . HIS A 1 118 ? -3.025 -7.680 -3.676 1.00 97.25 118 HIS A CA 1
ATOM 934 C C . HIS A 1 118 ? -1.682 -8.425 -3.728 1.00 97.25 118 HIS A C 1
ATOM 936 O O . HIS A 1 118 ? -0.707 -7.935 -4.294 1.00 97.25 118 HIS A O 1
ATOM 942 N N . VAL A 1 119 ? -1.619 -9.650 -3.193 1.00 96.38 119 VAL A N 1
ATOM 943 C CA . VAL A 1 119 ? -0.424 -10.504 -3.315 1.00 96.38 119 VAL A CA 1
ATOM 944 C C . VAL A 1 119 ? -0.140 -10.859 -4.776 1.00 96.38 119 VAL A C 1
ATOM 946 O O . VAL A 1 119 ? 1.026 -10.872 -5.171 1.00 96.38 119 VAL A O 1
ATOM 949 N N . ILE A 1 120 ? -1.173 -11.112 -5.587 1.00 96.00 120 ILE A N 1
ATOM 950 C CA . ILE A 1 120 ? -1.011 -11.362 -7.028 1.00 96.00 120 ILE A CA 1
ATOM 951 C C . ILE A 1 120 ? -0.481 -10.104 -7.723 1.00 96.00 120 ILE A C 1
ATOM 953 O O . ILE A 1 120 ? 0.514 -10.198 -8.438 1.00 96.00 120 ILE A O 1
ATOM 957 N N . HIS A 1 121 ? -1.077 -8.940 -7.445 1.00 95.94 121 HIS A N 1
ATOM 958 C CA . HIS A 1 121 ? -0.654 -7.642 -7.983 1.00 95.94 121 HIS A CA 1
ATOM 959 C C . HIS A 1 121 ? 0.843 -7.363 -7.749 1.00 95.94 121 HIS A C 1
ATOM 961 O O . HIS A 1 121 ? 1.562 -7.025 -8.679 1.00 95.94 121 HIS A O 1
ATOM 967 N N . HIS A 1 122 ? 1.373 -7.625 -6.551 1.00 94.50 122 HIS A N 1
ATOM 968 C CA . HIS A 1 122 ? 2.824 -7.530 -6.316 1.00 94.50 122 HIS A CA 1
ATOM 969 C C . HIS A 1 122 ? 3.634 -8.689 -6.907 1.00 94.50 122 HIS A C 1
ATOM 971 O O . HIS A 1 122 ? 4.806 -8.537 -7.256 1.00 94.50 122 HIS A O 1
ATOM 977 N N . GLY A 1 123 ? 3.045 -9.882 -6.969 1.00 91.75 123 GLY A N 1
ATOM 978 C CA . GLY A 1 123 ? 3.705 -11.082 -7.472 1.00 91.75 123 GLY A CA 1
ATOM 979 C C . GLY A 1 123 ? 4.071 -10.986 -8.954 1.00 91.75 123 GLY A C 1
ATOM 980 O O . GLY A 1 123 ? 5.060 -11.596 -9.383 1.00 91.75 123 GLY A O 1
ATOM 981 N N . VAL A 1 124 ? 3.321 -10.207 -9.740 1.00 89.94 124 VAL A N 1
ATOM 982 C CA . VAL A 1 124 ? 3.591 -10.043 -11.174 1.00 89.94 124 VAL A CA 1
ATOM 983 C C . VAL A 1 124 ? 4.880 -9.284 -11.465 1.00 89.94 124 VAL A C 1
ATOM 985 O O . VAL A 1 124 ? 5.589 -9.669 -12.389 1.00 89.94 124 VAL A O 1
ATOM 988 N N . ASP A 1 125 ? 5.249 -8.308 -10.632 1.00 84.44 125 ASP A N 1
ATOM 989 C CA . ASP A 1 125 ? 6.448 -7.482 -10.821 1.00 84.44 125 ASP A CA 1
ATOM 990 C C . ASP A 1 125 ? 7.727 -8.322 -10.821 1.00 84.44 125 ASP A C 1
ATOM 992 O O . ASP A 1 125 ? 8.659 -8.095 -11.589 1.00 84.44 125 ASP A O 1
ATOM 996 N N . ARG A 1 126 ? 7.769 -9.345 -9.961 1.00 80.31 126 ARG A N 1
ATOM 997 C CA . ARG A 1 126 ? 8.929 -10.239 -9.846 1.00 80.31 126 ARG A CA 1
ATOM 998 C C . ARG A 1 126 ? 8.859 -11.436 -10.782 1.00 80.31 126 ARG A C 1
ATOM 1000 O O . ARG A 1 126 ? 9.899 -11.936 -11.196 1.00 80.31 126 ARG A O 1
ATOM 1007 N N . SER A 1 127 ? 7.657 -11.933 -11.069 1.00 84.88 127 SER A N 1
ATOM 1008 C CA . SER A 1 127 ? 7.480 -13.116 -11.919 1.00 84.88 127 SER A CA 1
ATOM 1009 C C . SER A 1 127 ? 7.460 -12.798 -13.414 1.00 84.88 127 SER A C 1
ATOM 1011 O O . SER A 1 127 ? 7.574 -13.721 -14.218 1.00 84.88 127 SER A O 1
ATOM 1013 N N . GLY A 1 128 ? 7.276 -11.528 -13.793 1.00 84.38 128 GLY A N 1
ATOM 1014 C CA . GLY A 1 128 ? 7.088 -11.094 -15.179 1.00 84.38 128 GLY A CA 1
ATOM 1015 C C . GLY A 1 128 ? 5.743 -11.515 -15.782 1.00 84.38 128 GLY A C 1
ATOM 1016 O O . GLY A 1 128 ? 5.491 -11.269 -16.959 1.00 84.38 128 GLY A O 1
ATOM 1017 N N . LYS A 1 129 ? 4.859 -12.150 -14.999 1.00 89.44 129 LYS A N 1
ATOM 1018 C CA . LYS A 1 129 ? 3.547 -12.645 -15.448 1.00 89.44 129 LYS A CA 1
ATOM 1019 C C . LYS A 1 129 ? 2.485 -11.548 -15.378 1.00 89.44 129 LYS A C 1
ATOM 1021 O O . LYS A 1 129 ? 1.462 -11.708 -14.716 1.00 89.44 129 LYS A O 1
ATOM 1026 N N . HIS A 1 130 ? 2.742 -10.423 -16.038 1.00 90.31 130 HIS A N 1
ATOM 1027 C CA . HIS A 1 130 ? 1.921 -9.213 -15.945 1.00 90.31 130 HIS A CA 1
ATOM 1028 C C . HIS A 1 130 ? 0.462 -9.402 -16.381 1.00 90.31 130 HIS A C 1
ATOM 1030 O O . HIS A 1 130 ? -0.393 -8.648 -15.934 1.00 90.31 130 HIS A O 1
ATOM 1036 N N . GLN A 1 131 ? 0.139 -10.428 -17.170 1.00 91.00 131 GLN A N 1
ATOM 1037 C CA . GLN A 1 131 ? -1.238 -10.804 -17.513 1.00 91.00 131 GLN A CA 1
ATOM 1038 C C . GLN A 1 131 ? -2.083 -11.259 -16.312 1.00 91.00 131 GLN A C 1
ATOM 1040 O O . GLN A 1 131 ? -3.300 -11.326 -16.424 1.00 91.00 131 GLN A O 1
ATOM 1045 N N . LEU A 1 132 ? -1.449 -11.604 -15.186 1.00 93.50 132 LEU A N 1
ATOM 1046 C CA . LEU A 1 132 ? -2.135 -12.018 -13.958 1.00 93.50 132 LEU A CA 1
ATOM 1047 C C . LEU A 1 132 ? -2.481 -10.842 -13.041 1.00 93.50 132 LEU A C 1
ATOM 1049 O O . LEU A 1 132 ? -3.150 -11.045 -12.035 1.00 93.50 132 LEU A O 1
ATOM 1053 N N . ASP A 1 133 ? -1.983 -9.641 -13.337 1.00 95.06 133 ASP A N 1
ATOM 1054 C CA . ASP A 1 133 ? -2.134 -8.484 -12.464 1.00 95.06 133 ASP A CA 1
ATOM 1055 C C . ASP A 1 133 ? -3.585 -7.994 -12.462 1.00 95.06 133 ASP A C 1
ATOM 1057 O O . ASP A 1 133 ? -4.021 -7.405 -13.455 1.00 95.06 133 ASP A O 1
ATOM 1061 N N . PRO A 1 134 ? -4.333 -8.147 -11.356 1.00 94.00 134 PRO A N 1
ATOM 1062 C CA . PRO A 1 134 ? -5.722 -7.745 -11.357 1.00 94.00 134 PRO A CA 1
ATOM 1063 C C . PRO A 1 134 ? -5.904 -6.245 -11.588 1.00 94.00 134 PRO A C 1
ATOM 1065 O O . PRO A 1 134 ? -6.927 -5.828 -12.122 1.00 94.00 134 PRO A O 1
ATOM 1068 N N . TYR A 1 135 ? -4.919 -5.427 -11.229 1.00 95.69 135 TYR A N 1
ATOM 1069 C CA . TYR A 1 135 ? -5.036 -3.974 -11.186 1.00 95.69 135 TYR A CA 1
ATOM 1070 C C . TYR A 1 135 ? -4.106 -3.285 -12.189 1.00 95.69 135 TYR A C 1
ATOM 1072 O O . TYR A 1 135 ? -3.733 -2.129 -11.996 1.00 95.69 135 TYR A O 1
ATOM 1080 N N . SER A 1 136 ? -3.731 -3.977 -13.270 1.00 95.00 136 SER A N 1
ATOM 1081 C CA . SER A 1 136 ? -2.697 -3.487 -14.182 1.00 95.00 136 SER A CA 1
ATOM 1082 C C . SER A 1 136 ? -2.998 -2.115 -14.779 1.00 95.00 136 SER A C 1
ATOM 1084 O O . SER A 1 136 ? -3.979 -1.921 -15.492 1.00 95.00 136 SER A O 1
ATOM 1086 N N . ALA A 1 137 ? -2.069 -1.179 -14.599 1.00 94.94 137 ALA A N 1
ATOM 1087 C CA . ALA A 1 137 ? -2.079 0.118 -15.274 1.00 94.94 137 ALA A CA 1
ATOM 1088 C C . ALA A 1 137 ? -1.296 0.109 -16.605 1.00 94.94 137 ALA A C 1
ATOM 1090 O O . ALA A 1 137 ? -0.885 1.166 -17.090 1.00 94.94 137 ALA A O 1
ATOM 1091 N N . THR A 1 138 ? -1.027 -1.074 -17.174 1.00 93.75 138 THR A N 1
ATOM 1092 C CA . THR A 1 138 ? -0.143 -1.232 -18.351 1.00 93.75 138 THR A CA 1
ATOM 1093 C C . THR A 1 138 ? -0.661 -2.196 -19.418 1.00 93.75 138 THR A C 1
ATOM 1095 O O . THR A 1 138 ? -0.041 -2.323 -20.470 1.00 93.75 138 THR A O 1
ATOM 1098 N N . TRP A 1 139 ? -1.792 -2.864 -19.186 1.00 94.81 139 TRP A N 1
ATOM 1099 C CA . TRP A 1 139 ? -2.345 -3.853 -20.112 1.00 94.81 139 TRP A CA 1
ATOM 1100 C C . TRP A 1 139 ? -2.729 -3.296 -21.476 1.00 94.81 139 TRP A C 1
ATOM 1102 O O . TRP A 1 139 ? -2.620 -4.014 -22.465 1.00 94.81 139 TRP A O 1
ATOM 1112 N N . PHE A 1 140 ? -3.186 -2.050 -21.541 1.00 96.06 140 PHE A N 1
ATOM 1113 C CA . PHE A 1 140 ? -3.744 -1.466 -22.751 1.00 96.06 140 PHE A CA 1
ATOM 1114 C C . PHE A 1 140 ? -2.766 -0.528 -23.448 1.00 96.06 140 PHE A C 1
ATOM 1116 O O . PHE A 1 140 ? -1.924 0.117 -22.822 1.00 96.06 140 PHE A O 1
ATOM 1123 N N . THR A 1 141 ? -2.927 -0.392 -24.762 1.00 92.44 141 THR A N 1
ATOM 1124 C CA . THR A 1 141 ? -2.120 0.519 -25.589 1.00 92.44 141 THR A CA 1
ATOM 1125 C C . THR A 1 141 ? -2.352 1.999 -25.274 1.00 92.44 141 THR A C 1
ATOM 1127 O O . THR A 1 141 ? -1.478 2.823 -25.536 1.00 92.44 141 THR A O 1
ATOM 1130 N N . THR A 1 142 ? -3.503 2.363 -24.693 1.00 94.38 142 THR A N 1
ATOM 1131 C CA . THR A 1 142 ? -3.847 3.756 -24.370 1.00 94.38 142 THR A CA 1
ATOM 1132 C C . THR A 1 142 ? -3.900 4.014 -22.865 1.00 94.38 142 THR A C 1
ATOM 1134 O O . THR A 1 142 ? -4.444 3.229 -22.086 1.00 94.38 142 THR A O 1
ATOM 1137 N N . GLY A 1 143 ? -3.389 5.178 -22.449 1.00 94.19 143 GLY A N 1
ATOM 1138 C CA . GLY A 1 143 ? -3.349 5.576 -21.038 1.00 94.19 143 GLY A CA 1
ATOM 1139 C C . GLY A 1 143 ? -4.727 5.648 -20.375 1.00 94.19 143 GLY A C 1
ATOM 1140 O O . GLY A 1 143 ? -4.874 5.216 -19.239 1.00 94.19 143 GLY A O 1
ATOM 1141 N N . TRP A 1 144 ? -5.760 6.119 -21.079 1.00 96.06 144 TRP A N 1
ATOM 1142 C CA . TRP A 1 144 ? -7.108 6.224 -20.507 1.00 96.06 144 TRP A CA 1
ATOM 1143 C C . TRP A 1 144 ? -7.762 4.858 -20.250 1.00 96.06 144 TRP A C 1
ATOM 1145 O O . TRP A 1 144 ? -8.500 4.722 -19.279 1.00 96.06 144 TRP A O 1
ATOM 1155 N N . ARG A 1 145 ? -7.478 3.832 -21.073 1.00 96.69 145 ARG A N 1
ATOM 1156 C CA . ARG A 1 145 ? -7.963 2.460 -20.832 1.00 96.69 145 ARG A CA 1
ATOM 1157 C C . ARG A 1 145 ? -7.268 1.853 -19.626 1.00 96.69 145 ARG A C 1
ATOM 1159 O O . ARG A 1 145 ? -7.938 1.257 -18.793 1.00 96.69 145 ARG A O 1
ATOM 1166 N N . ASN A 1 146 ? -5.956 2.068 -19.513 1.00 96.75 146 ASN A N 1
ATOM 1167 C CA . ASN A 1 146 ? -5.189 1.675 -18.334 1.00 96.75 146 ASN A CA 1
ATOM 1168 C C . ASN A 1 146 ? -5.729 2.336 -17.068 1.00 96.75 146 ASN A C 1
ATOM 1170 O O . ASN A 1 146 ? -5.992 1.632 -16.103 1.00 96.75 146 ASN A O 1
ATOM 1174 N N . PHE A 1 147 ? -5.970 3.651 -17.098 1.00 97.75 147 PHE A N 1
ATOM 1175 C CA . PHE A 1 147 ? -6.570 4.368 -15.976 1.00 97.75 147 PHE A CA 1
ATOM 1176 C C . PHE A 1 147 ? -7.936 3.789 -15.610 1.00 97.75 147 PHE A C 1
ATOM 1178 O O . PHE A 1 147 ? -8.170 3.450 -14.459 1.00 97.75 147 PHE A O 1
ATOM 1185 N N . LEU A 1 148 ? -8.835 3.642 -16.583 1.00 97.44 148 LEU A N 1
ATOM 1186 C CA . LEU A 1 148 ? -10.192 3.164 -16.334 1.00 97.44 148 LEU A CA 1
ATOM 1187 C C . LEU A 1 148 ? -10.210 1.720 -15.796 1.00 97.44 148 LEU A C 1
ATOM 1189 O O . LEU A 1 148 ? -10.990 1.410 -14.893 1.00 97.44 148 LEU A O 1
ATOM 1193 N N . TRP A 1 149 ? -9.332 0.855 -16.314 1.00 97.81 149 TRP A N 1
ATOM 1194 C CA . TRP A 1 149 ? -9.165 -0.518 -15.842 1.00 97.81 149 TRP A CA 1
ATOM 1195 C C . TRP A 1 149 ? -8.656 -0.582 -14.405 1.00 97.81 149 TRP A C 1
ATOM 1197 O O . TRP A 1 149 ? -9.342 -1.147 -13.551 1.00 97.81 149 TRP A O 1
ATOM 1207 N N . SER A 1 150 ? -7.493 0.017 -14.130 1.00 97.12 150 SER A N 1
ATOM 1208 C CA . SER A 1 150 ? -6.856 -0.059 -12.813 1.00 97.12 150 SER A CA 1
ATOM 1209 C C . SER A 1 150 ? -7.589 0.750 -11.745 1.00 97.12 150 SER A C 1
ATOM 1211 O O . SER A 1 150 ? -7.489 0.424 -10.565 1.00 97.12 150 SER A O 1
ATOM 1213 N N . HIS A 1 151 ? -8.353 1.775 -12.137 1.00 97.81 151 HIS A N 1
ATOM 1214 C CA . HIS A 1 151 ? -9.114 2.599 -11.204 1.00 97.81 151 HIS A CA 1
ATOM 1215 C C . HIS A 1 151 ? -10.475 2.008 -10.827 1.00 97.81 151 HIS A C 1
ATOM 1217 O O . HIS A 1 151 ? -10.925 2.228 -9.715 1.00 97.81 151 HIS A O 1
ATOM 1223 N N . MET A 1 152 ? -11.183 1.309 -11.719 1.00 96.75 152 MET A N 1
ATOM 1224 C CA . MET A 1 152 ? -12.539 0.851 -11.373 1.00 96.75 152 MET A CA 1
ATOM 1225 C C . MET A 1 152 ? -13.001 -0.374 -12.152 1.00 96.75 152 MET A C 1
ATOM 1227 O O . MET A 1 152 ? -13.568 -1.291 -11.561 1.00 96.75 152 MET A O 1
ATOM 1231 N N . LEU A 1 153 ? -12.783 -0.416 -13.471 1.00 96.81 153 LEU A N 1
ATOM 1232 C CA . LEU A 1 153 ? -13.411 -1.456 -14.288 1.00 96.81 153 LEU A CA 1
ATOM 1233 C C . LEU A 1 153 ? -12.947 -2.859 -13.931 1.00 96.81 153 LEU A C 1
ATOM 1235 O O . LEU A 1 153 ? -13.752 -3.768 -14.050 1.00 96.81 153 LEU A O 1
ATOM 1239 N N . THR A 1 154 ? -11.719 -3.056 -13.454 1.00 96.56 154 THR A N 1
ATOM 1240 C CA . THR A 1 154 ? -11.258 -4.387 -13.028 1.00 96.56 154 THR A CA 1
ATOM 1241 C C . THR A 1 154 ? -12.214 -5.085 -12.051 1.00 96.56 154 THR A C 1
ATOM 1243 O O . THR A 1 154 ? -12.448 -6.287 -12.171 1.00 96.56 154 THR A O 1
ATOM 1246 N N . TYR A 1 155 ? -12.857 -4.336 -11.147 1.00 95.94 155 TYR A N 1
ATOM 1247 C CA . TYR A 1 155 ? -13.791 -4.890 -10.162 1.00 95.94 155 TYR A CA 1
ATOM 1248 C C . TYR A 1 155 ? -15.101 -5.397 -10.782 1.00 95.94 155 TYR A C 1
ATOM 1250 O O . TYR A 1 155 ? -15.819 -6.161 -10.148 1.00 95.94 155 TYR A O 1
ATOM 1258 N N . PHE A 1 156 ? -15.405 -5.007 -12.022 1.00 97.38 156 PHE A N 1
ATOM 1259 C CA . PHE A 1 156 ? -16.585 -5.457 -12.761 1.00 97.38 156 PHE A CA 1
ATOM 1260 C C . PHE A 1 156 ? -16.351 -6.834 -13.389 1.00 97.38 156 PHE A C 1
ATOM 1262 O O . PHE A 1 156 ? -17.286 -7.421 -13.929 1.00 97.38 156 PHE A O 1
ATOM 1269 N N . PHE A 1 157 ? -15.118 -7.346 -13.358 1.00 96.81 157 PHE A N 1
ATOM 1270 C CA . PHE A 1 157 ? -14.744 -8.587 -14.016 1.00 96.81 157 PHE A CA 1
ATOM 1271 C C . PHE A 1 157 ? -14.316 -9.654 -13.008 1.00 96.81 157 PHE A C 1
ATOM 1273 O O . PHE A 1 157 ? -13.505 -9.431 -12.111 1.00 96.81 157 PHE A O 1
ATOM 1280 N N . SER A 1 158 ? -14.815 -10.866 -13.224 1.00 94.81 158 SER A N 1
ATOM 1281 C CA . SER A 1 158 ? -14.194 -12.090 -12.737 1.00 94.81 158 SER A CA 1
ATOM 1282 C C . SER A 1 158 ? -12.977 -12.403 -13.602 1.00 94.81 158 SER A C 1
ATOM 1284 O O . SER A 1 158 ? -13.081 -12.537 -14.826 1.00 94.81 158 SER A O 1
ATOM 1286 N N . HIS A 1 159 ? -11.823 -12.504 -12.948 1.00 92.25 159 HIS A N 1
ATOM 1287 C CA . HIS A 1 159 ? -10.566 -12.910 -13.569 1.00 92.25 159 HIS A CA 1
ATOM 1288 C C . HIS A 1 159 ? -10.575 -14.430 -13.779 1.00 92.25 159 HIS A C 1
ATOM 1290 O O . HIS A 1 159 ? -11.193 -15.132 -12.975 1.00 92.25 159 HIS A O 1
ATOM 1296 N N . PRO A 1 160 ? -9.909 -14.954 -14.823 1.00 92.31 160 PRO A N 1
ATOM 1297 C CA . PRO A 1 160 ? -9.762 -16.392 -15.008 1.00 92.31 160 PRO A CA 1
ATOM 1298 C C . PRO A 1 160 ? -9.150 -17.057 -13.772 1.00 92.31 160 PRO A C 1
ATOM 1300 O O . PRO A 1 160 ? -8.230 -16.512 -13.152 1.00 92.31 160 PRO A O 1
ATOM 1303 N N . ASP A 1 161 ? -9.621 -18.257 -13.441 1.00 91.69 161 ASP A N 1
ATOM 1304 C CA . ASP A 1 161 ? -9.028 -19.035 -12.361 1.00 91.69 161 ASP A CA 1
ATOM 1305 C C . ASP A 1 161 ? -7.603 -19.442 -12.730 1.00 91.69 161 ASP A C 1
ATOM 1307 O O . ASP A 1 161 ? -7.323 -19.960 -13.813 1.00 91.69 161 ASP A O 1
ATOM 1311 N N . THR A 1 162 ? -6.677 -19.205 -11.805 1.00 93.81 162 THR A N 1
ATOM 1312 C CA . THR A 1 162 ? -5.277 -19.577 -11.980 1.00 93.81 162 THR A CA 1
ATOM 1313 C C . THR A 1 162 ? -4.732 -20.202 -10.710 1.00 93.81 162 THR A C 1
ATOM 1315 O O . THR A 1 162 ? -5.144 -19.864 -9.599 1.00 93.81 162 THR A O 1
ATOM 1318 N N . SER A 1 163 ? -3.695 -21.030 -10.855 1.00 94.12 163 SER A N 1
ATOM 1319 C CA . SER A 1 163 ? -2.961 -21.561 -9.700 1.00 94.12 163 SER A CA 1
ATOM 1320 C C . SER A 1 163 ? -2.356 -20.456 -8.820 1.00 94.12 163 SER A C 1
ATOM 1322 O O . SER A 1 163 ? -2.056 -20.688 -7.654 1.00 94.12 163 SER A O 1
ATOM 1324 N N . ALA A 1 164 ? -2.111 -19.261 -9.380 1.00 93.31 164 ALA A N 1
ATOM 1325 C CA . ALA A 1 164 ? -1.602 -18.125 -8.615 1.00 93.31 164 ALA A CA 1
ATOM 1326 C C . ALA A 1 164 ? -2.692 -17.558 -7.699 1.00 93.31 164 ALA A C 1
ATOM 1328 O O . ALA A 1 164 ? -2.423 -17.314 -6.523 1.00 93.31 164 ALA A O 1
ATOM 1329 N N . THR A 1 165 ? -3.916 -17.429 -8.217 1.00 93.44 165 THR A N 1
ATOM 1330 C CA . THR A 1 165 ? -5.097 -17.042 -7.442 1.00 93.44 165 THR A CA 1
ATOM 1331 C C . THR A 1 165 ? -5.350 -18.034 -6.316 1.00 93.44 165 THR A C 1
ATOM 1333 O O . THR A 1 165 ? -5.409 -17.635 -5.156 1.00 93.44 165 THR A O 1
ATOM 1336 N N . GLU A 1 166 ? -5.389 -19.330 -6.623 1.00 95.25 166 GLU A N 1
ATOM 1337 C CA . GLU A 1 166 ? -5.611 -20.379 -5.625 1.00 95.25 166 GLU A CA 1
ATOM 1338 C C . GLU A 1 166 ? -4.574 -20.328 -4.488 1.00 95.25 166 GLU A C 1
ATOM 1340 O O . GLU A 1 166 ? -4.935 -20.243 -3.313 1.00 95.25 166 GLU A O 1
ATOM 1345 N N . LYS A 1 167 ? -3.278 -20.273 -4.828 1.00 96.00 167 LYS A N 1
ATOM 1346 C CA . LYS A 1 167 ? -2.190 -20.159 -3.840 1.00 96.00 167 LYS A CA 1
ATOM 1347 C C . LYS A 1 167 ? -2.284 -18.882 -3.007 1.00 96.00 167 LYS A C 1
ATOM 1349 O O . LYS A 1 167 ? -1.963 -18.904 -1.819 1.00 96.00 167 LYS A O 1
ATOM 1354 N N . ALA A 1 168 ? -2.698 -17.767 -3.611 1.00 95.88 168 ALA A N 1
ATOM 1355 C CA . ALA A 1 168 ? -2.856 -16.506 -2.899 1.00 95.88 168 ALA A CA 1
ATOM 1356 C C . ALA A 1 168 ? -3.982 -16.582 -1.859 1.00 95.88 168 ALA A C 1
ATOM 1358 O O . ALA A 1 168 ? -3.795 -16.095 -0.746 1.00 95.88 168 ALA A O 1
ATOM 1359 N N . PHE A 1 169 ? -5.106 -17.232 -2.179 1.00 96.44 169 PHE A N 1
ATOM 1360 C CA . PHE A 1 169 ? -6.185 -17.472 -1.218 1.00 9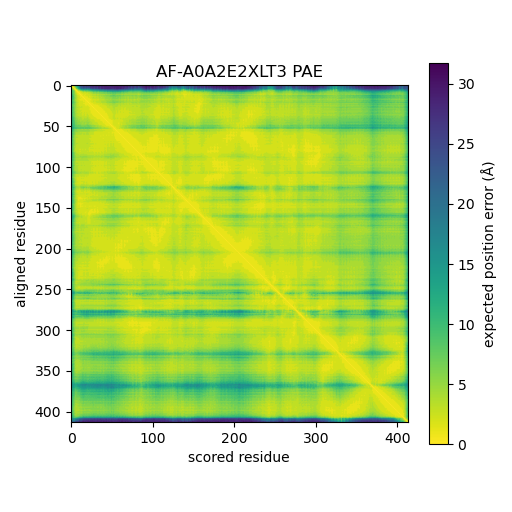6.44 169 PHE A CA 1
ATOM 1361 C C . PHE A 1 169 ? -5.771 -18.446 -0.113 1.00 96.44 169 PHE A C 1
ATOM 1363 O O . PHE A 1 169 ? -5.972 -18.122 1.055 1.00 96.44 169 PHE A O 1
ATOM 1370 N N . GLN A 1 170 ? -5.115 -19.562 -0.455 1.00 96.25 170 GLN A N 1
ATOM 1371 C CA . GLN A 1 170 ? -4.595 -20.530 0.526 1.00 96.25 170 GLN A CA 1
ATOM 1372 C C . GLN A 1 170 ? -3.628 -19.876 1.529 1.00 96.25 170 GLN A C 1
ATOM 1374 O O . GLN A 1 170 ? -3.636 -20.165 2.725 1.00 96.25 170 GLN A O 1
ATOM 1379 N N . ALA A 1 171 ? -2.818 -18.914 1.074 1.00 96.19 171 ALA A N 1
ATOM 1380 C CA . ALA A 1 171 ? -1.923 -18.153 1.945 1.00 96.19 171 ALA A CA 1
ATOM 1381 C C . ALA A 1 171 ? -2.652 -17.211 2.929 1.00 96.19 171 ALA A C 1
ATOM 1383 O O . ALA A 1 171 ? -2.004 -16.632 3.807 1.00 96.19 171 ALA A O 1
ATOM 1384 N N . LYS A 1 172 ? -3.971 -17.021 2.789 1.00 97.12 172 LYS A N 1
ATOM 1385 C CA . LYS A 1 172 ? -4.819 -16.136 3.607 1.00 97.12 172 LYS A CA 1
ATOM 1386 C C . LYS A 1 172 ? -5.917 -16.911 4.356 1.00 97.12 172 LYS A C 1
ATOM 1388 O O . LYS A 1 172 ? -6.998 -16.377 4.590 1.00 97.12 172 LYS A O 1
ATOM 1393 N N . ASP A 1 173 ? -5.610 -18.130 4.798 1.00 96.31 173 ASP A N 1
ATOM 1394 C CA . ASP A 1 173 ? -6.553 -19.048 5.465 1.00 96.31 173 ASP A CA 1
ATOM 1395 C C . ASP A 1 173 ? -6.533 -19.010 7.000 1.00 96.31 173 ASP A C 1
ATOM 1397 O O . ASP A 1 173 ? -7.017 -19.922 7.670 1.00 96.31 173 ASP A O 1
ATOM 1401 N N . SER A 1 174 ? -5.998 -17.947 7.604 1.00 97.19 174 SER A N 1
ATOM 1402 C CA . SER A 1 174 ? -6.067 -17.813 9.060 1.00 97.19 174 SER A CA 1
ATOM 1403 C C . SER A 1 174 ? -7.518 -17.667 9.538 1.00 97.19 174 SER A C 1
ATOM 1405 O O . SER A 1 174 ? -8.348 -17.031 8.882 1.00 97.19 174 SER A O 1
ATOM 1407 N N . THR A 1 175 ? -7.823 -18.223 10.717 1.00 98.12 175 THR A N 1
ATOM 1408 C CA . THR A 1 175 ? -9.181 -18.245 11.290 1.00 98.12 175 THR A CA 1
ATOM 1409 C C . THR A 1 175 ? -9.894 -16.887 11.250 1.00 98.12 175 THR A C 1
ATOM 1411 O O . THR A 1 175 ? -11.029 -16.850 10.771 1.00 98.12 175 THR A O 1
ATOM 1414 N N . PRO A 1 176 ? -9.270 -15.756 11.656 1.00 98.25 176 PRO A N 1
ATOM 1415 C CA . PRO A 1 176 ? -9.937 -14.455 11.601 1.00 98.25 176 PRO A CA 1
ATOM 1416 C C . PRO A 1 176 ? -10.346 -14.042 10.182 1.00 98.25 176 PRO A C 1
ATOM 1418 O O . PRO A 1 176 ? -11.410 -13.458 10.003 1.00 98.25 176 PRO A O 1
ATOM 1421 N N . LEU A 1 177 ? -9.529 -14.353 9.169 1.00 98.44 177 LEU A N 1
ATOM 1422 C CA . LEU A 1 177 ? -9.790 -13.973 7.778 1.00 98.44 177 LEU A CA 1
ATOM 1423 C C . LEU A 1 177 ? -10.908 -14.808 7.166 1.00 98.44 177 LEU A C 1
ATOM 1425 O O . LEU A 1 177 ? -11.786 -14.251 6.518 1.00 98.44 177 LEU A O 1
ATOM 1429 N N . VAL A 1 178 ? -10.915 -16.119 7.410 1.00 98.38 178 VAL A N 1
ATOM 1430 C CA . VAL A 1 178 ? -11.982 -17.011 6.930 1.00 98.38 178 VAL A CA 1
ATOM 1431 C C . VAL A 1 178 ? -13.323 -16.660 7.576 1.00 98.38 178 VAL A C 1
ATOM 1433 O O . VAL A 1 178 ? -14.358 -16.687 6.913 1.00 98.38 178 VAL A O 1
ATOM 1436 N N . TRP A 1 179 ? -13.328 -16.309 8.864 1.00 98.44 179 TRP A N 1
ATOM 1437 C CA . TRP A 1 179 ? -14.546 -15.881 9.555 1.00 98.44 179 TRP A CA 1
ATOM 1438 C C . TRP A 1 179 ? -15.058 -14.542 9.029 1.00 98.44 179 TRP A C 1
ATOM 1440 O O . TRP A 1 179 ? -16.251 -14.406 8.766 1.00 98.44 179 TRP A O 1
ATOM 1450 N N . GLN A 1 180 ? -14.161 -13.573 8.834 1.00 98.38 180 GLN A N 1
ATOM 1451 C CA . GLN A 1 180 ? -14.520 -12.270 8.282 1.00 98.38 180 GLN A CA 1
ATOM 1452 C C . GLN A 1 180 ? -15.054 -12.387 6.850 1.00 98.38 180 GLN A C 1
ATOM 1454 O O . GLN A 1 180 ? -16.030 -11.724 6.522 1.00 98.38 180 GLN A O 1
ATOM 1459 N N . ASP A 1 181 ? -14.469 -13.262 6.030 1.00 98.38 181 ASP A N 1
ATOM 1460 C CA . ASP A 1 181 ? -14.910 -13.559 4.663 1.00 98.38 181 ASP A CA 1
ATOM 1461 C C . ASP A 1 181 ? -16.335 -14.135 4.638 1.00 98.38 181 ASP A C 1
ATOM 1463 O O . ASP A 1 181 ? -17.196 -13.635 3.918 1.00 98.38 181 ASP A O 1
ATOM 1467 N N . LYS A 1 182 ? -16.631 -15.109 5.512 1.00 98.19 182 LYS A N 1
ATOM 1468 C CA . LYS A 1 182 ? -17.976 -15.700 5.653 1.00 98.19 182 LYS A CA 1
ATOM 1469 C C . LYS A 1 182 ? -19.026 -14.706 6.155 1.00 98.19 182 LYS A C 1
ATOM 1471 O O . LYS A 1 182 ? -20.175 -14.763 5.729 1.00 98.19 182 LYS A O 1
ATOM 1476 N N . LEU A 1 183 ? -18.645 -13.812 7.066 1.00 98.25 183 LEU A N 1
ATOM 1477 C CA . LEU A 1 183 ? -19.542 -12.813 7.657 1.00 98.25 183 LEU A CA 1
ATOM 1478 C C . LEU A 1 183 ? -19.589 -11.498 6.868 1.00 98.25 183 LEU A C 1
ATOM 1480 O O . LEU A 1 183 ? -20.326 -10.590 7.252 1.00 98.25 183 LEU A O 1
ATOM 1484 N N . TYR A 1 184 ? -18.835 -11.388 5.771 1.00 98.31 184 TYR A N 1
ATOM 1485 C CA . TYR A 1 184 ? -18.638 -10.131 5.057 1.00 98.31 184 TYR A CA 1
ATOM 1486 C C . TYR A 1 184 ? -19.954 -9.496 4.606 1.00 98.31 184 TYR A C 1
ATOM 1488 O O . TYR A 1 184 ? -20.192 -8.330 4.897 1.00 98.31 184 TYR A O 1
ATOM 1496 N N . VAL A 1 185 ? -20.825 -10.260 3.937 1.00 97.25 185 VAL A N 1
ATOM 1497 C CA . VAL A 1 185 ? -22.083 -9.734 3.381 1.00 97.25 185 VAL A CA 1
ATOM 1498 C C . VAL A 1 185 ? -23.064 -9.297 4.481 1.00 97.25 185 VAL A C 1
ATOM 1500 O O . VAL A 1 185 ? -23.519 -8.153 4.419 1.00 97.25 185 VAL A O 1
ATOM 1503 N N . PRO A 1 186 ? -23.358 -10.109 5.520 1.00 98.25 186 PRO A N 1
ATOM 1504 C CA . PRO A 1 186 ? -24.181 -9.650 6.640 1.00 98.25 186 PRO A CA 1
ATOM 1505 C C . PRO A 1 186 ? -23.637 -8.386 7.316 1.00 98.25 186 PRO A C 1
ATOM 1507 O O . PRO A 1 186 ? -24.385 -7.437 7.544 1.00 98.25 186 PRO A O 1
ATOM 1510 N N . LEU A 1 187 ? -22.329 -8.337 7.595 1.00 98.31 187 LEU A N 1
ATOM 1511 C CA . LEU A 1 187 ? -21.707 -7.172 8.228 1.00 98.31 187 LEU A CA 1
ATOM 1512 C C . LEU A 1 187 ? -21.743 -5.946 7.316 1.00 98.31 187 LEU A C 1
ATOM 1514 O O . LEU A 1 187 ? -21.946 -4.839 7.798 1.00 98.31 187 LEU A O 1
ATOM 1518 N N . LEU A 1 188 ? -21.575 -6.128 6.006 1.00 97.69 188 LEU A N 1
ATOM 1519 C CA . LEU A 1 188 ? -21.648 -5.056 5.017 1.00 97.69 188 LEU A CA 1
ATOM 1520 C C . LEU A 1 188 ? -23.022 -4.394 5.040 1.00 97.69 188 LEU A C 1
ATOM 1522 O O . LEU A 1 188 ? -23.084 -3.167 5.116 1.00 97.69 188 LEU A O 1
ATOM 1526 N N . VAL A 1 189 ? -24.097 -5.190 5.027 1.00 98.12 189 VAL A N 1
ATOM 1527 C CA . VAL A 1 189 ? -25.479 -4.688 5.097 1.00 98.12 189 VAL A CA 1
ATOM 1528 C C . VAL A 1 189 ? -25.714 -3.945 6.411 1.00 98.12 189 VAL A C 1
ATOM 1530 O O . VAL A 1 189 ? -26.233 -2.828 6.415 1.00 98.12 189 VAL A O 1
ATOM 1533 N N . VAL A 1 190 ? -25.285 -4.532 7.530 1.00 98.56 190 VAL A N 1
ATOM 1534 C CA . VAL A 1 190 ? -25.474 -3.928 8.852 1.00 98.56 190 VAL A CA 1
ATOM 1535 C C . VAL A 1 190 ? -24.693 -2.623 8.989 1.00 98.56 190 VAL A C 1
ATOM 1537 O O . VAL A 1 190 ? -25.277 -1.608 9.343 1.00 98.56 190 VAL A O 1
ATOM 1540 N N . LEU A 1 191 ? -23.393 -2.617 8.700 1.00 98.44 191 LEU A N 1
ATOM 1541 C CA . LEU A 1 191 ? -22.514 -1.491 9.020 1.00 98.44 191 LEU A CA 1
ATOM 1542 C C . LEU A 1 191 ? -22.618 -0.326 8.030 1.00 98.44 191 LEU A C 1
ATOM 1544 O O . LEU A 1 191 ? -22.476 0.818 8.450 1.00 98.44 191 LEU A O 1
ATOM 1548 N N . ASN A 1 192 ? -22.866 -0.591 6.742 1.00 98.25 192 ASN A N 1
ATOM 1549 C CA . ASN A 1 192 ? -22.895 0.459 5.712 1.00 98.25 192 ASN A CA 1
ATOM 1550 C C . ASN A 1 192 ? -24.304 0.963 5.378 1.00 98.25 192 ASN A C 1
ATOM 1552 O O . ASN A 1 192 ? -24.425 2.007 4.743 1.00 98.25 192 ASN A O 1
ATOM 1556 N N . PHE A 1 193 ? -25.361 0.243 5.773 1.00 98.25 193 PHE A N 1
ATOM 1557 C CA . PHE A 1 193 ? -26.738 0.613 5.424 1.00 98.25 193 PHE A CA 1
ATOM 1558 C C . PHE A 1 193 ? -27.658 0.680 6.643 1.00 98.25 193 PHE A C 1
ATOM 1560 O O . PHE A 1 193 ? -28.216 1.738 6.924 1.00 98.25 193 PHE A O 1
ATOM 1567 N N . LEU A 1 194 ? -27.796 -0.407 7.410 1.00 98.62 194 LEU A N 1
ATOM 1568 C CA . LEU A 1 194 ? -28.757 -0.434 8.523 1.00 98.62 194 LEU A CA 1
ATOM 1569 C C . LEU A 1 194 ? -28.330 0.453 9.695 1.00 98.62 194 LEU A C 1
ATOM 1571 O O . LEU A 1 194 ? -29.142 1.213 10.211 1.00 98.62 194 LEU A O 1
ATOM 1575 N N . LEU A 1 195 ? -27.064 0.387 10.102 1.00 98.56 195 LEU A N 1
ATOM 1576 C CA . LEU A 1 195 ? -26.510 1.202 11.179 1.00 98.56 195 LEU A CA 1
ATOM 1577 C C . LEU A 1 195 ? -26.673 2.707 10.908 1.00 98.56 195 LEU A C 1
ATOM 1579 O O . LEU A 1 195 ? -27.280 3.374 11.746 1.00 98.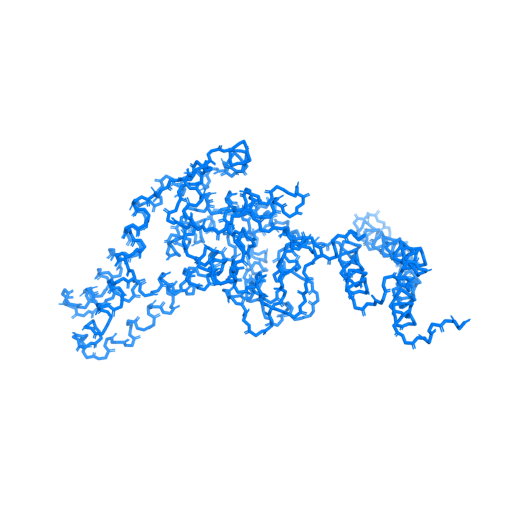56 195 LEU A O 1
ATOM 1583 N N . PRO A 1 196 ? -26.202 3.269 9.775 1.00 98.31 196 PRO A N 1
ATOM 1584 C CA . PRO A 1 196 ? -26.401 4.689 9.498 1.00 98.31 196 PRO A CA 1
ATOM 1585 C C . PRO A 1 196 ? -27.885 5.044 9.367 1.00 98.31 196 PRO A C 1
ATOM 1587 O O . PRO A 1 196 ? -28.293 6.089 9.866 1.00 98.31 196 PRO A O 1
ATOM 1590 N N . PHE A 1 197 ? -28.718 4.175 8.785 1.00 98.69 197 PHE A N 1
ATOM 1591 C CA . PHE A 1 197 ? -30.159 4.416 8.716 1.00 98.69 197 PHE A CA 1
ATOM 1592 C C . PHE A 1 197 ? -30.796 4.543 10.107 1.00 98.69 197 PHE A C 1
ATOM 1594 O O . PHE A 1 197 ? -31.476 5.527 10.397 1.00 98.69 197 PHE A O 1
ATOM 1601 N N . VAL A 1 198 ? -30.544 3.578 10.992 1.00 98.75 198 VAL A N 1
ATOM 1602 C CA . VAL A 1 198 ? -31.090 3.580 12.355 1.00 98.75 198 VAL A CA 1
ATOM 1603 C C . VAL A 1 198 ? -30.567 4.778 13.142 1.00 98.75 198 VAL A C 1
ATOM 1605 O O . VAL A 1 198 ? -31.353 5.476 13.776 1.00 98.75 198 VAL A O 1
ATOM 1608 N N . LEU A 1 199 ? -29.267 5.073 13.069 1.00 98.44 199 LEU A N 1
ATOM 1609 C CA . LEU A 1 199 ? -28.684 6.224 13.761 1.00 98.44 199 LEU A CA 1
ATOM 1610 C C . LEU A 1 199 ? -29.288 7.546 13.278 1.00 98.44 199 LEU A C 1
ATOM 1612 O O . LEU A 1 199 ? -29.668 8.376 14.100 1.00 98.44 199 LEU A O 1
ATOM 1616 N N . GLY A 1 200 ? -29.430 7.734 11.965 1.00 98.31 200 GLY A N 1
ATOM 1617 C CA . GLY A 1 200 ? -30.033 8.944 11.412 1.00 98.31 200 GLY A CA 1
ATOM 1618 C C . GLY A 1 200 ? -31.499 9.094 11.813 1.00 98.31 200 GLY A C 1
ATOM 1619 O O . GLY A 1 200 ? -31.942 10.198 12.141 1.00 98.31 200 GLY A O 1
ATOM 1620 N N . ALA A 1 201 ? -32.238 7.984 11.861 1.00 98.38 201 ALA A N 1
ATOM 1621 C CA . ALA A 1 201 ? -33.628 7.990 12.287 1.00 98.38 201 ALA A CA 1
ATOM 1622 C C . ALA A 1 201 ? -33.782 8.320 13.774 1.00 98.38 201 ALA A C 1
ATOM 1624 O O . ALA A 1 201 ? -34.645 9.116 14.131 1.00 98.38 201 ALA A O 1
ATOM 1625 N N . LEU A 1 202 ? -32.914 7.778 14.630 1.00 98.25 202 LEU A N 1
ATOM 1626 C CA . LEU A 1 202 ? -32.922 8.058 16.066 1.00 98.25 202 LEU A CA 1
ATOM 1627 C C . LEU A 1 202 ? -32.512 9.500 16.382 1.00 98.25 202 LEU A C 1
ATOM 1629 O O . LEU A 1 202 ? -33.167 10.149 17.190 1.00 98.25 202 LEU A O 1
ATOM 1633 N N . ILE A 1 203 ? -31.462 10.017 15.736 1.00 97.62 203 ILE A N 1
ATOM 1634 C CA . ILE A 1 203 ? -30.958 11.380 15.983 1.00 97.62 203 ILE A CA 1
ATOM 1635 C C . ILE A 1 203 ? -31.994 12.437 15.586 1.00 97.62 203 ILE A C 1
ATOM 1637 O O . ILE A 1 203 ? -32.109 13.467 16.242 1.00 97.62 203 ILE A O 1
ATOM 1641 N N . THR A 1 204 ? -32.736 12.193 14.506 1.00 97.38 204 THR A N 1
ATOM 1642 C CA . THR A 1 204 ? -33.691 13.168 13.954 1.00 97.38 204 THR A CA 1
ATOM 1643 C C . THR A 1 204 ? -35.143 12.897 14.340 1.00 97.38 204 THR A C 1
ATOM 1645 O O . THR A 1 204 ? -36.007 13.715 14.043 1.00 97.38 204 THR A O 1
ATOM 1648 N N . GLY A 1 205 ? -35.435 11.738 14.937 1.00 97.31 205 GLY A N 1
ATOM 1649 C CA . GLY A 1 205 ? -36.801 11.267 15.168 1.00 97.31 205 GLY A CA 1
ATOM 1650 C C . GLY A 1 205 ? -37.596 10.995 13.883 1.00 97.31 205 GLY A C 1
ATOM 1651 O O . GLY A 1 205 ? -38.823 11.015 13.921 1.00 97.31 205 GLY A O 1
ATOM 1652 N N . SER A 1 206 ? -36.938 10.781 12.734 1.00 97.12 206 SER A N 1
ATOM 1653 C CA . SER A 1 206 ? -37.609 10.698 11.428 1.00 97.12 206 SER A CA 1
ATOM 1654 C C . SER A 1 206 ? -36.989 9.670 10.479 1.00 97.12 206 SER A C 1
ATOM 1656 O O . SER A 1 206 ? -35.772 9.520 10.402 1.00 97.12 206 SER A O 1
ATOM 1658 N N . LEU A 1 207 ? -37.815 9.009 9.660 1.00 96.94 207 LEU A N 1
ATOM 1659 C CA . LEU A 1 207 ? -37.312 8.109 8.610 1.00 96.94 207 LEU A CA 1
ATOM 1660 C C . LEU A 1 207 ? -36.467 8.851 7.563 1.00 96.94 207 LEU A C 1
ATOM 1662 O O . LEU A 1 207 ? -35.521 8.283 7.021 1.00 96.94 207 LEU A O 1
ATOM 1666 N N . VAL A 1 208 ? -36.772 10.130 7.316 1.00 96.81 208 VAL A N 1
ATOM 1667 C CA . VAL A 1 208 ? -36.014 10.990 6.396 1.00 96.81 208 VAL A CA 1
ATOM 1668 C C . VAL A 1 208 ? -34.572 11.143 6.867 1.00 96.81 208 VAL A C 1
ATOM 1670 O O . VAL A 1 208 ? -33.657 10.893 6.089 1.00 96.81 208 VAL A O 1
ATOM 1673 N N . GLY A 1 209 ? -34.340 11.453 8.146 1.00 97.62 209 GLY A N 1
ATOM 1674 C CA . GLY A 1 209 ? -32.979 11.540 8.680 1.00 97.62 209 GLY A CA 1
ATOM 1675 C C . GLY A 1 209 ? -32.219 10.214 8.609 1.00 97.62 209 GLY A C 1
ATOM 1676 O O . GLY A 1 209 ? -31.012 10.214 8.359 1.00 97.62 209 GLY A O 1
ATOM 1677 N N . GLY A 1 210 ? -32.920 9.081 8.737 1.00 98.19 210 GLY A N 1
ATOM 1678 C CA . GLY A 1 210 ? -32.340 7.759 8.494 1.00 98.19 210 GLY A CA 1
ATOM 1679 C C . GLY A 1 210 ? -31.859 7.582 7.055 1.00 98.19 210 GLY A C 1
ATOM 1680 O O . GLY A 1 210 ? -30.703 7.224 6.823 1.00 98.19 210 GLY A O 1
ATOM 1681 N N . LEU A 1 211 ? -32.702 7.903 6.071 1.00 97.88 211 LEU A N 1
ATOM 1682 C CA . LEU A 1 211 ? -32.316 7.867 4.656 1.00 97.88 211 LEU A CA 1
ATOM 1683 C C . LEU A 1 211 ? -31.156 8.829 4.355 1.00 97.88 211 LEU A C 1
ATOM 1685 O O . LEU A 1 211 ? -30.216 8.447 3.660 1.00 97.88 211 LEU A O 1
ATOM 1689 N N . CYS A 1 212 ? -31.173 10.038 4.922 1.00 98.12 212 CYS A N 1
ATOM 1690 C CA . CYS A 1 212 ? -30.102 11.020 4.763 1.00 98.12 212 CYS A CA 1
ATOM 1691 C C . CYS A 1 212 ? -28.749 10.485 5.256 1.00 98.12 212 CYS A C 1
ATOM 1693 O O . CYS A 1 212 ? -27.746 10.596 4.548 1.00 98.12 212 CYS A O 1
ATOM 1695 N N . LEU A 1 213 ? -28.700 9.870 6.443 1.00 98.31 213 LEU A N 1
ATOM 1696 C CA . LEU A 1 213 ? -27.445 9.337 6.978 1.00 98.31 213 LEU A CA 1
ATOM 1697 C C . LEU A 1 213 ? -26.999 8.056 6.252 1.00 98.31 213 LEU A C 1
ATOM 1699 O O . LEU A 1 213 ? -25.802 7.841 6.071 1.00 98.31 213 LEU A O 1
ATOM 1703 N N . MET A 1 214 ? -27.937 7.243 5.756 1.00 98.31 214 MET A N 1
ATOM 1704 C CA . MET A 1 214 ? -27.622 6.115 4.873 1.00 98.31 214 MET A CA 1
ATOM 1705 C C . MET A 1 214 ? -26.958 6.590 3.571 1.00 98.31 214 MET A C 1
ATOM 1707 O O . MET A 1 214 ? -25.927 6.045 3.183 1.00 98.31 214 MET A O 1
ATOM 1711 N N . VAL A 1 215 ? -27.480 7.646 2.933 1.00 98.12 215 VAL A N 1
ATOM 1712 C CA . VAL A 1 215 ? -26.857 8.266 1.745 1.00 98.12 215 VAL A CA 1
ATOM 1713 C C . VAL A 1 215 ? -25.469 8.827 2.071 1.00 98.12 215 VAL A C 1
ATOM 1715 O O . VAL A 1 215 ? -24.532 8.626 1.301 1.00 98.12 215 VAL A O 1
ATOM 1718 N N . ALA A 1 216 ? -25.292 9.449 3.240 1.00 98.31 216 ALA A N 1
ATOM 1719 C CA . ALA A 1 216 ? -23.975 9.885 3.708 1.00 98.31 216 ALA A CA 1
ATOM 1720 C C . ALA A 1 216 ? -22.987 8.709 3.858 1.00 98.31 216 ALA A C 1
ATOM 1722 O O . ALA A 1 216 ? -21.816 8.815 3.493 1.00 98.31 216 ALA A O 1
ATOM 1723 N N . SER A 1 217 ? -23.455 7.556 4.344 1.00 98.50 217 SER A N 1
ATOM 1724 C CA . SER A 1 217 ? -22.644 6.336 4.431 1.00 98.50 217 SER A CA 1
ATOM 1725 C C . SER A 1 217 ? -22.233 5.807 3.056 1.00 98.50 217 SER A C 1
ATOM 1727 O O . SER A 1 217 ? -21.096 5.365 2.887 1.00 98.50 217 SER A O 1
ATOM 1729 N N . ILE A 1 218 ? -23.127 5.913 2.064 1.00 98.44 218 ILE A N 1
ATOM 1730 C CA . ILE A 1 218 ? -22.831 5.585 0.663 1.00 98.44 218 ILE A CA 1
ATOM 1731 C C . ILE A 1 218 ? -21.699 6.457 0.122 1.00 98.44 218 ILE A C 1
ATOM 1733 O O . ILE A 1 218 ? -20.720 5.935 -0.415 1.00 98.44 218 ILE A O 1
ATOM 1737 N N . GLY A 1 219 ? -21.779 7.770 0.342 1.00 98.50 219 GLY A N 1
ATOM 1738 C CA . GLY A 1 219 ? -20.687 8.683 0.010 1.00 98.50 219 GLY A CA 1
ATOM 1739 C C . GLY A 1 219 ? -19.382 8.310 0.719 1.00 98.50 219 GLY A C 1
ATOM 1740 O O . GLY A 1 219 ? -18.318 8.321 0.105 1.00 98.50 219 GLY A O 1
ATOM 1741 N N . GLY A 1 220 ? -19.460 7.912 1.992 1.00 98.44 220 GLY A N 1
ATOM 1742 C CA . GLY A 1 220 ? -18.304 7.530 2.801 1.00 98.44 220 GLY A CA 1
ATOM 1743 C C . GLY A 1 220 ? -17.509 6.361 2.219 1.00 98.44 220 GLY A C 1
ATOM 1744 O O . GLY A 1 220 ? -16.293 6.476 2.035 1.00 98.44 220 GLY A O 1
ATOM 1745 N N . TYR A 1 221 ? -18.169 5.249 1.881 1.00 98.19 221 TYR A N 1
ATOM 1746 C CA . TYR A 1 221 ? -17.454 4.112 1.294 1.00 98.19 221 TYR A CA 1
ATOM 1747 C C . TYR A 1 221 ? -17.013 4.367 -0.155 1.00 98.19 221 TYR A C 1
ATOM 1749 O O . TYR A 1 221 ? -15.949 3.885 -0.535 1.00 98.19 221 TYR A O 1
ATOM 1757 N N . ILE A 1 222 ? -17.751 5.155 -0.950 1.00 98.44 222 ILE A N 1
ATOM 1758 C CA . ILE A 1 222 ? -17.339 5.527 -2.320 1.00 98.44 222 ILE A CA 1
ATOM 1759 C C . ILE A 1 222 ? -16.073 6.389 -2.288 1.00 98.44 222 ILE A C 1
ATOM 1761 O O . ILE A 1 222 ? -15.142 6.163 -3.062 1.00 98.44 222 ILE A O 1
ATOM 1765 N N . LEU A 1 223 ? -15.985 7.339 -1.351 1.00 98.12 223 LEU A N 1
ATOM 1766 C CA . LEU A 1 223 ? -14.765 8.119 -1.141 1.00 98.12 223 LEU A CA 1
ATOM 1767 C C . LEU A 1 223 ? -13.589 7.224 -0.732 1.00 98.12 223 LEU A C 1
ATOM 1769 O O . LEU A 1 223 ? -12.488 7.396 -1.256 1.00 98.12 223 LEU A O 1
ATOM 1773 N N . ALA A 1 224 ? -13.808 6.252 0.162 1.00 98.06 224 ALA A N 1
ATOM 1774 C CA . ALA A 1 224 ? -12.771 5.287 0.532 1.00 98.06 224 ALA A CA 1
ATOM 1775 C C . ALA A 1 224 ? -12.314 4.443 -0.670 1.00 98.06 224 ALA A C 1
ATOM 1777 O O . ALA A 1 224 ? -11.111 4.291 -0.884 1.00 98.06 224 ALA A O 1
ATOM 1778 N N . GLN A 1 225 ? -13.260 3.937 -1.466 1.00 97.75 225 GLN A N 1
ATOM 1779 C CA . GLN A 1 225 ? -13.014 3.171 -2.687 1.00 97.75 225 GLN A CA 1
ATOM 1780 C C . GLN A 1 225 ? -12.163 3.958 -3.682 1.00 97.75 225 GLN A C 1
ATOM 1782 O O . GLN A 1 225 ? -11.047 3.536 -3.979 1.00 97.75 225 GLN A O 1
ATOM 1787 N N . HIS A 1 226 ? -12.625 5.128 -4.137 1.00 97.50 226 HIS A N 1
ATOM 1788 C CA . HIS A 1 226 ? -11.881 5.931 -5.109 1.00 97.50 226 HIS A CA 1
ATOM 1789 C C . HIS A 1 226 ? -10.498 6.316 -4.596 1.00 97.50 226 HIS A C 1
ATOM 1791 O O . HIS A 1 226 ? -9.530 6.250 -5.356 1.00 97.50 226 HIS A O 1
ATOM 1797 N N . ASN A 1 227 ? -10.381 6.667 -3.311 1.00 95.75 227 ASN A N 1
ATOM 1798 C CA . ASN A 1 227 ? -9.086 6.976 -2.727 1.00 95.75 227 ASN A CA 1
ATOM 1799 C C . ASN A 1 227 ? -8.152 5.760 -2.796 1.00 95.75 227 ASN A C 1
ATOM 1801 O O . ASN A 1 227 ? -7.045 5.885 -3.311 1.00 95.75 227 ASN A O 1
ATOM 1805 N N . THR A 1 228 ? -8.591 4.562 -2.397 1.00 96.69 228 THR A N 1
ATOM 1806 C CA . THR A 1 228 ? -7.773 3.348 -2.554 1.00 96.69 228 THR A CA 1
ATOM 1807 C C . THR A 1 228 ? -7.456 3.042 -4.015 1.00 96.69 228 THR A C 1
ATOM 1809 O O . THR A 1 228 ? -6.306 2.764 -4.343 1.00 96.69 228 THR A O 1
ATOM 1812 N N . TRP A 1 229 ? -8.424 3.149 -4.918 1.00 97.50 229 TRP A N 1
ATOM 1813 C CA . TRP A 1 229 ? -8.228 2.819 -6.326 1.00 97.50 229 TRP A CA 1
ATOM 1814 C C . TRP A 1 229 ? -7.260 3.758 -7.048 1.00 97.50 229 TRP A C 1
ATOM 1816 O O . TRP A 1 229 ? -6.644 3.369 -8.039 1.00 97.50 229 TRP A O 1
ATOM 1826 N N . THR A 1 230 ? -7.060 4.984 -6.556 1.00 96.81 230 THR A N 1
ATOM 1827 C CA . THR A 1 230 ? -5.987 5.847 -7.075 1.00 96.81 230 THR A CA 1
ATOM 1828 C C . THR A 1 230 ? -4.586 5.281 -6.846 1.00 96.81 230 THR A C 1
ATOM 1830 O O . THR A 1 230 ? -3.669 5.627 -7.586 1.00 96.81 230 THR A O 1
ATOM 1833 N N . VAL A 1 231 ? -4.396 4.393 -5.868 1.00 95.94 231 VAL A N 1
ATOM 1834 C CA . VAL A 1 231 ? -3.111 3.713 -5.658 1.00 95.94 231 VAL A CA 1
ATOM 1835 C C . VAL A 1 231 ? -2.852 2.689 -6.766 1.00 95.94 231 VAL A C 1
ATOM 1837 O O . VAL A 1 231 ? -1.717 2.490 -7.169 1.00 95.94 231 VAL A O 1
ATOM 1840 N N . ASN A 1 232 ? -3.896 2.101 -7.344 1.00 95.75 232 ASN A N 1
ATOM 1841 C CA . ASN A 1 232 ? -3.753 1.198 -8.486 1.00 95.75 232 ASN A CA 1
ATOM 1842 C C . ASN A 1 232 ? -3.589 1.966 -9.808 1.00 95.75 232 ASN A C 1
ATOM 1844 O O . ASN A 1 232 ? -2.899 1.515 -10.721 1.00 95.75 232 ASN A O 1
ATOM 1848 N N . SER A 1 233 ? -4.208 3.146 -9.924 1.00 95.88 233 SER A N 1
ATOM 1849 C CA . SER A 1 233 ? -4.177 3.949 -11.148 1.00 95.88 233 SER A CA 1
ATOM 1850 C C . SER A 1 233 ? -3.148 5.076 -11.109 1.00 95.88 233 SER A C 1
ATOM 1852 O O . SER A 1 233 ? -2.114 5.010 -11.775 1.00 95.88 233 SER A O 1
ATOM 1854 N N . VAL A 1 234 ? -3.401 6.115 -10.315 1.00 96.38 234 VAL A N 1
ATOM 1855 C CA . VAL A 1 234 ? -2.609 7.348 -10.285 1.00 96.38 234 VAL A CA 1
ATOM 1856 C C . VAL A 1 234 ? -1.141 7.068 -9.999 1.00 96.38 234 VAL A C 1
ATOM 1858 O O . VAL A 1 234 ? -0.288 7.548 -10.738 1.00 96.38 234 VAL A O 1
ATOM 1861 N N . THR A 1 235 ? -0.820 6.276 -8.979 1.00 94.88 235 THR A N 1
ATOM 1862 C CA . THR A 1 235 ? 0.574 6.060 -8.553 1.00 94.88 235 THR A CA 1
ATOM 1863 C C . THR A 1 235 ? 1.306 4.995 -9.376 1.00 94.88 235 THR A C 1
ATOM 1865 O O . THR A 1 235 ? 2.515 4.865 -9.233 1.00 94.88 235 THR A O 1
ATOM 1868 N N . HIS A 1 236 ? 0.645 4.282 -10.293 1.00 94.25 236 HIS A N 1
ATOM 1869 C CA . HIS A 1 236 ? 1.322 3.501 -11.345 1.00 94.25 236 HIS A CA 1
ATOM 1870 C C . HIS A 1 236 ? 1.542 4.306 -12.631 1.00 94.25 236 HIS A C 1
ATOM 1872 O O . HIS A 1 236 ? 2.442 4.024 -13.424 1.00 94.25 236 HIS A O 1
ATOM 1878 N N . MET A 1 237 ? 0.748 5.352 -12.847 1.00 93.31 237 MET A N 1
ATOM 1879 C CA . MET A 1 237 ? 0.815 6.160 -14.063 1.00 93.31 237 MET A CA 1
ATOM 1880 C C . MET A 1 237 ? 1.666 7.420 -13.875 1.00 93.31 237 MET A C 1
ATOM 1882 O O . MET A 1 237 ? 2.490 7.747 -14.737 1.00 93.31 237 MET A O 1
ATOM 1886 N N . TRP A 1 238 ? 1.567 8.082 -12.722 1.00 93.94 238 TRP A N 1
ATOM 1887 C CA . TRP A 1 238 ? 2.179 9.380 -12.436 1.00 93.94 238 TRP A CA 1
ATOM 1888 C C . TRP A 1 238 ? 2.870 9.420 -11.068 1.00 93.94 238 TRP A C 1
ATOM 1890 O O . TRP A 1 238 ? 2.351 8.956 -10.055 1.00 93.94 238 TRP A O 1
ATOM 1900 N N . GLY A 1 239 ? 4.060 10.018 -11.040 1.00 93.38 239 GLY A N 1
ATOM 1901 C CA . GLY A 1 239 ? 4.856 10.190 -9.828 1.00 93.38 239 GLY A CA 1
ATOM 1902 C C . GLY A 1 239 ? 6.280 10.648 -10.135 1.00 93.38 239 GLY A C 1
ATOM 1903 O O . GLY A 1 239 ? 6.659 10.815 -11.296 1.00 93.38 239 GLY A O 1
ATOM 1904 N N . PHE A 1 240 ? 7.060 10.844 -9.078 1.00 91.62 240 PHE A N 1
ATOM 1905 C CA . PHE A 1 240 ? 8.372 11.496 -9.105 1.00 91.62 240 PHE A CA 1
ATOM 1906 C C . PHE A 1 240 ? 9.532 10.499 -9.072 1.00 91.62 240 PHE A C 1
ATOM 1908 O O . PHE A 1 240 ? 10.553 10.720 -9.722 1.00 91.62 240 PHE A O 1
ATOM 1915 N N . THR A 1 241 ? 9.360 9.377 -8.369 1.00 91.25 241 THR A N 1
ATOM 1916 C CA . THR A 1 241 ? 10.389 8.331 -8.245 1.00 91.25 241 THR A CA 1
ATOM 1917 C C . THR A 1 241 ? 9.846 7.027 -8.804 1.00 91.25 241 THR A C 1
ATOM 1919 O O . THR A 1 241 ? 8.847 6.526 -8.300 1.00 91.25 241 THR A O 1
ATOM 1922 N N . LYS A 1 242 ? 10.488 6.475 -9.838 1.00 91.50 242 LYS A N 1
ATOM 1923 C CA . LYS A 1 242 ? 10.092 5.198 -10.455 1.00 91.50 242 LYS A CA 1
ATOM 1924 C C . LYS A 1 242 ? 10.515 4.002 -9.589 1.00 91.50 242 LYS A C 1
ATOM 1926 O O . LYS A 1 242 ? 11.586 4.043 -8.979 1.00 91.50 242 LYS A O 1
ATOM 1931 N N . GLY A 1 243 ? 9.702 2.946 -9.581 1.00 91.31 243 GLY A N 1
ATOM 1932 C CA . GLY A 1 243 ? 10.032 1.646 -8.994 1.00 91.31 243 GLY A CA 1
ATOM 1933 C C . GLY A 1 243 ? 11.208 0.971 -9.680 1.00 91.31 243 GLY A C 1
ATOM 1934 O O . GLY A 1 243 ? 11.486 1.215 -10.855 1.00 91.31 243 GLY A O 1
ATOM 1935 N N . ALA A 1 244 ? 11.918 0.131 -8.930 1.00 89.88 244 ALA A N 1
ATOM 1936 C CA . ALA A 1 244 ? 13.057 -0.634 -9.428 1.00 89.88 244 ALA A CA 1
ATOM 1937 C C . ALA A 1 244 ? 12.624 -1.924 -10.140 1.00 89.88 244 ALA A C 1
ATOM 1939 O O . ALA A 1 244 ? 13.379 -2.438 -10.972 1.00 89.88 244 ALA A O 1
ATOM 1940 N N . PHE A 1 245 ? 11.441 -2.438 -9.789 1.00 87.00 245 PHE A N 1
ATOM 1941 C CA . PHE A 1 245 ? 10.901 -3.706 -10.286 1.00 87.00 245 PHE A CA 1
ATOM 1942 C C . PHE A 1 245 ? 9.485 -3.602 -10.865 1.00 87.00 245 PHE A C 1
ATOM 1944 O O . PHE A 1 245 ? 8.993 -4.587 -11.400 1.00 87.00 245 PHE A O 1
ATOM 1951 N N . SER A 1 246 ? 8.831 -2.445 -10.759 1.00 89.31 246 SER A N 1
ATOM 1952 C CA . SER A 1 246 ? 7.430 -2.282 -11.152 1.00 89.31 246 SER A CA 1
ATOM 1953 C C . SER A 1 246 ? 7.166 -0.956 -11.861 1.00 89.31 246 SER A C 1
ATOM 1955 O O . SER A 1 246 ? 8.032 -0.075 -11.932 1.00 89.31 246 SER A O 1
ATOM 1957 N N . SER A 1 247 ? 5.936 -0.806 -12.356 1.00 90.31 247 SER A N 1
ATOM 1958 C CA . SER A 1 247 ? 5.414 0.453 -12.896 1.00 90.31 247 SER A CA 1
ATOM 1959 C C . SER A 1 247 ? 5.064 1.482 -11.812 1.00 90.31 247 SER A C 1
ATOM 1961 O O . SER A 1 247 ? 4.837 2.647 -12.141 1.00 90.31 247 SER A O 1
ATOM 1963 N N . ALA A 1 248 ? 5.048 1.086 -10.533 1.00 93.31 248 ALA A N 1
ATOM 1964 C CA . ALA A 1 248 ? 4.695 1.960 -9.421 1.00 93.31 248 ALA A CA 1
ATOM 1965 C C . ALA A 1 248 ? 5.663 3.142 -9.286 1.00 93.31 248 ALA A C 1
ATOM 1967 O O . ALA A 1 248 ? 6.854 3.073 -9.617 1.00 93.31 248 ALA A O 1
ATOM 1968 N N . LYS A 1 249 ? 5.138 4.255 -8.781 1.00 93.50 249 LYS A N 1
ATOM 1969 C CA . LYS A 1 249 ? 5.841 5.526 -8.640 1.00 93.50 249 LYS A CA 1
ATOM 1970 C C . LYS A 1 249 ? 5.528 6.148 -7.287 1.00 93.50 249 LYS A C 1
ATOM 1972 O O . LYS A 1 249 ? 4.371 6.230 -6.887 1.00 93.50 249 LYS A O 1
ATOM 1977 N N . ASN A 1 250 ? 6.553 6.656 -6.610 1.00 93.62 250 ASN A N 1
ATOM 1978 C CA . ASN A 1 250 ? 6.356 7.507 -5.438 1.00 93.62 250 ASN A CA 1
ATOM 1979 C C . ASN A 1 250 ? 5.707 8.818 -5.882 1.00 93.62 250 ASN A C 1
ATOM 1981 O O . ASN A 1 250 ? 6.207 9.478 -6.800 1.00 93.62 250 ASN A O 1
ATOM 1985 N N . ASN A 1 251 ? 4.619 9.204 -5.226 1.00 92.44 251 ASN A N 1
ATOM 1986 C CA . ASN A 1 251 ? 3.866 10.409 -5.522 1.00 92.44 251 ASN A CA 1
ATOM 1987 C C . ASN A 1 251 ? 3.695 11.258 -4.256 1.00 92.44 251 ASN A C 1
ATOM 1989 O O . ASN A 1 251 ? 2.991 10.882 -3.324 1.00 92.44 251 ASN A O 1
ATOM 1993 N N . TYR A 1 252 ? 4.354 12.417 -4.233 1.00 87.94 252 TYR A N 1
ATOM 1994 C CA . TYR A 1 252 ? 4.375 13.321 -3.079 1.00 87.94 252 TYR A CA 1
ATOM 1995 C C . TYR A 1 252 ? 3.240 14.354 -3.088 1.00 87.94 252 TYR A C 1
ATOM 1997 O O . TYR A 1 252 ? 3.034 15.029 -2.086 1.00 87.94 252 TYR A O 1
ATOM 2005 N N . ILE A 1 253 ? 2.515 14.482 -4.207 1.00 87.19 253 ILE A N 1
ATOM 2006 C CA . ILE A 1 253 ? 1.354 15.378 -4.333 1.00 87.19 253 ILE A CA 1
ATOM 2007 C C . ILE A 1 253 ? 0.079 14.594 -4.039 1.00 87.19 253 ILE A C 1
ATOM 2009 O O . ILE A 1 253 ? -0.738 14.995 -3.215 1.00 87.19 253 ILE A O 1
ATOM 2013 N N . TRP A 1 254 ? -0.077 13.448 -4.696 1.00 83.88 254 TRP A N 1
ATOM 2014 C CA . TRP A 1 254 ? -1.200 12.557 -4.479 1.00 83.88 254 TRP A CA 1
ATOM 2015 C C . TRP A 1 254 ? -0.803 11.434 -3.519 1.00 83.88 254 TRP A C 1
ATOM 2017 O O . TRP A 1 254 ? -0.230 10.420 -3.917 1.00 83.88 254 TRP A O 1
ATOM 2027 N N . MET A 1 255 ? -1.117 11.623 -2.237 1.00 82.88 255 MET A N 1
ATOM 2028 C CA . MET A 1 255 ? -0.747 10.685 -1.171 1.00 82.88 255 MET A CA 1
ATOM 2029 C C . MET A 1 255 ? -1.601 9.409 -1.136 1.00 82.88 255 MET A C 1
ATOM 2031 O O . MET A 1 255 ? -1.269 8.497 -0.380 1.00 82.88 255 MET A O 1
ATOM 2035 N N . GLY A 1 256 ? -2.689 9.330 -1.912 1.00 84.62 256 GLY A N 1
ATOM 2036 C CA . GLY A 1 256 ? -3.671 8.247 -1.797 1.00 84.62 256 GLY A CA 1
ATOM 2037 C C . GLY A 1 256 ? -4.266 8.140 -0.379 1.00 84.62 256 GLY A C 1
ATOM 2038 O O . GLY A 1 256 ? -4.225 9.111 0.390 1.00 84.62 256 GLY A O 1
ATOM 2039 N N . PRO A 1 257 ? -4.799 6.972 0.022 1.00 87.69 257 PRO A N 1
ATOM 2040 C CA . PRO A 1 257 ? -5.322 6.776 1.362 1.00 87.69 257 PRO A CA 1
ATOM 2041 C C . PRO A 1 257 ? -4.170 6.828 2.357 1.00 87.69 257 PRO A C 1
ATOM 2043 O O . PRO A 1 257 ? -3.294 5.976 2.346 1.00 87.69 257 PRO A O 1
ATOM 2046 N N . LEU A 1 258 ? -4.161 7.841 3.224 1.00 90.19 258 LEU A N 1
ATOM 2047 C CA . LEU A 1 258 ? -3.290 7.902 4.404 1.00 90.19 258 LEU A CA 1
ATOM 2048 C C . LEU A 1 258 ? -1.804 7.594 4.119 1.00 90.19 258 LEU A C 1
ATOM 2050 O O . LEU A 1 258 ? -1.145 6.914 4.912 1.00 90.19 258 LEU A O 1
ATOM 2054 N N . GLY A 1 259 ? -1.282 8.123 3.007 1.00 87.56 259 GLY A N 1
ATOM 2055 C CA . GLY A 1 259 ? 0.145 8.101 2.685 1.00 87.56 259 GLY A CA 1
ATOM 2056 C C . GLY A 1 259 ? 0.627 6.952 1.801 1.00 87.56 259 GLY A C 1
ATOM 2057 O O . GLY A 1 259 ? 1.823 6.882 1.521 1.00 87.56 259 GLY A O 1
ATOM 2058 N N . GLU A 1 260 ? -0.253 6.065 1.331 1.00 92.69 260 GLU A N 1
ATOM 2059 C CA . GLU A 1 260 ? 0.133 4.938 0.465 1.00 92.69 260 GLU A CA 1
ATOM 2060 C C . GLU A 1 260 ? 0.808 5.367 -0.852 1.00 92.69 260 GLU A C 1
ATOM 2062 O O . GLU A 1 260 ? 1.709 4.692 -1.348 1.00 92.69 260 GLU A O 1
ATOM 2067 N N . GLY A 1 261 ? 0.439 6.529 -1.395 1.00 91.00 261 GLY A N 1
ATOM 2068 C CA . GLY A 1 261 ? 1.015 7.072 -2.626 1.00 91.00 261 GLY A CA 1
ATOM 2069 C C . GLY A 1 261 ? 2.417 7.662 -2.465 1.00 91.00 261 GLY A C 1
ATOM 2070 O O . GLY A 1 261 ? 3.219 7.582 -3.397 1.00 91.00 261 GLY A O 1
ATOM 2071 N N . ASN A 1 262 ? 2.756 8.178 -1.277 1.00 91.19 262 ASN A N 1
ATOM 2072 C CA . ASN A 1 262 ? 4.039 8.836 -0.987 1.00 91.19 262 ASN A CA 1
ATOM 2073 C C . ASN A 1 262 ? 5.238 7.960 -1.363 1.00 91.19 262 ASN A C 1
ATOM 2075 O O . ASN A 1 262 ? 6.210 8.435 -1.944 1.00 91.19 262 ASN A O 1
ATOM 2079 N N . HIS A 1 263 ? 5.149 6.665 -1.066 1.00 91.25 263 HIS A N 1
ATOM 2080 C CA . HIS A 1 263 ? 6.231 5.711 -1.261 1.00 91.25 263 HIS A CA 1
ATOM 2081 C C . HIS A 1 263 ? 5.807 4.450 -2.017 1.00 91.25 263 HIS A C 1
ATOM 2083 O O . HIS A 1 263 ? 6.351 3.366 -1.801 1.00 91.25 263 HIS A O 1
ATOM 2089 N N . HIS A 1 264 ? 4.863 4.586 -2.946 1.00 94.00 264 HIS A N 1
ATOM 2090 C CA . HIS A 1 264 ? 4.303 3.427 -3.628 1.00 94.00 264 HIS A CA 1
ATOM 2091 C C . HIS A 1 264 ? 5.338 2.605 -4.425 1.00 94.00 264 HIS A C 1
ATOM 2093 O O . HIS A 1 264 ? 5.287 1.378 -4.446 1.00 94.00 264 HIS A O 1
ATOM 2099 N N . ALA A 1 265 ? 6.352 3.242 -5.014 1.00 93.81 265 ALA A N 1
ATOM 2100 C CA . ALA A 1 265 ? 7.453 2.522 -5.654 1.00 93.81 265 ALA A CA 1
ATOM 2101 C C . ALA A 1 265 ? 8.307 1.738 -4.643 1.00 93.81 265 ALA A C 1
ATOM 2103 O O . ALA A 1 265 ? 8.721 0.613 -4.914 1.00 93.81 265 ALA A O 1
ATOM 2104 N N . ASP A 1 266 ? 8.583 2.314 -3.469 1.00 93.06 266 ASP A N 1
ATOM 2105 C CA . ASP A 1 266 ? 9.314 1.621 -2.396 1.00 93.06 266 ASP A CA 1
ATOM 2106 C C . ASP A 1 266 ? 8.521 0.436 -1.865 1.00 93.06 266 ASP A C 1
ATOM 2108 O O . ASP A 1 266 ? 9.095 -0.623 -1.607 1.00 93.06 266 ASP A O 1
ATOM 2112 N N . HIS A 1 267 ? 7.209 0.612 -1.753 1.00 94.44 267 HIS A N 1
ATOM 2113 C CA . HIS A 1 267 ? 6.284 -0.440 -1.394 1.00 94.44 267 HIS A CA 1
ATOM 2114 C C . HIS A 1 267 ? 6.346 -1.616 -2.377 1.00 94.44 267 HIS A C 1
ATOM 2116 O O . HIS A 1 267 ? 6.514 -2.758 -1.958 1.00 94.44 267 HIS A O 1
ATOM 2122 N N . HIS A 1 268 ? 6.286 -1.364 -3.684 1.00 94.19 268 HIS A N 1
ATOM 2123 C CA . HIS A 1 268 ? 6.415 -2.435 -4.675 1.00 94.19 268 HIS A CA 1
ATOM 2124 C C . HIS A 1 268 ? 7.781 -3.124 -4.642 1.00 94.19 268 HIS A C 1
ATOM 2126 O O . HIS A 1 268 ? 7.865 -4.351 -4.736 1.00 94.19 268 HIS A O 1
ATOM 2132 N N . ASP A 1 269 ? 8.853 -2.360 -4.440 1.00 92.56 269 ASP A N 1
ATOM 2133 C CA . ASP A 1 269 ? 10.199 -2.923 -4.392 1.00 92.56 269 ASP A CA 1
ATOM 2134 C C . ASP A 1 269 ? 10.411 -3.785 -3.124 1.00 92.56 269 ASP A C 1
ATOM 2136 O O . ASP A 1 269 ? 11.081 -4.829 -3.174 1.00 92.56 269 ASP A O 1
ATOM 2140 N N . TYR A 1 270 ? 9.782 -3.413 -1.998 1.00 93.31 270 TYR A N 1
ATOM 2141 C CA . TYR A 1 270 ? 9.782 -4.182 -0.751 1.00 93.31 270 TYR A CA 1
ATOM 2142 C C . TYR A 1 270 ? 8.467 -4.047 0.049 1.00 93.31 270 TYR A C 1
ATOM 2144 O O . TYR A 1 270 ? 8.367 -3.287 1.013 1.00 93.31 270 TYR A O 1
ATOM 2152 N N . GLY A 1 271 ? 7.471 -4.872 -0.286 1.00 92.81 271 GLY A N 1
ATOM 2153 C CA . GLY A 1 271 ? 6.128 -4.763 0.306 1.00 92.81 271 GLY A CA 1
ATOM 2154 C C . GLY A 1 271 ? 6.029 -5.140 1.786 1.00 92.81 271 GLY A C 1
ATOM 2155 O O . GLY A 1 271 ? 5.160 -4.647 2.498 1.00 92.81 271 GLY A O 1
ATOM 2156 N N . ARG A 1 272 ? 6.960 -5.961 2.296 1.00 94.12 272 ARG A N 1
ATOM 2157 C CA . ARG A 1 272 ? 6.945 -6.427 3.696 1.00 94.12 272 ARG A CA 1
ATOM 2158 C C . ARG A 1 272 ? 7.283 -5.347 4.725 1.00 94.12 272 ARG A C 1
ATOM 2160 O O . ARG A 1 272 ? 7.147 -5.605 5.916 1.00 94.12 272 ARG A O 1
ATOM 2167 N N . ASP A 1 273 ? 7.785 -4.182 4.320 1.00 94.81 273 ASP A N 1
ATOM 2168 C CA . ASP A 1 273 ? 8.142 -3.135 5.278 1.00 94.81 273 ASP A CA 1
ATOM 2169 C C . ASP A 1 273 ? 6.892 -2.450 5.838 1.00 94.81 273 ASP A C 1
ATOM 2171 O O . ASP A 1 273 ? 6.141 -1.825 5.092 1.00 94.81 273 ASP A O 1
ATOM 2175 N N . TYR A 1 274 ? 6.704 -2.470 7.161 1.00 95.12 274 TYR A N 1
ATOM 2176 C CA . TYR A 1 274 ? 5.558 -1.800 7.795 1.00 95.12 274 TYR A CA 1
ATOM 2177 C C . TYR A 1 274 ? 5.508 -0.286 7.527 1.00 95.12 274 TYR A C 1
ATOM 2179 O O . TYR A 1 274 ? 4.451 0.338 7.640 1.00 95.12 274 TYR A O 1
ATOM 2187 N N . ARG A 1 275 ? 6.655 0.320 7.197 1.00 92.12 275 ARG A N 1
ATOM 2188 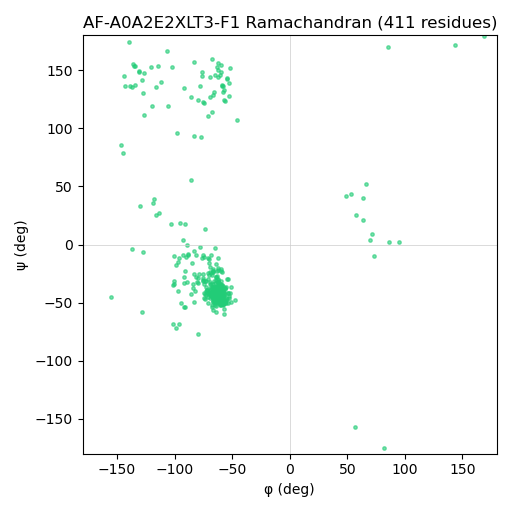C CA . ARG A 1 275 ? 6.787 1.748 6.889 1.00 92.12 275 ARG A CA 1
ATOM 2189 C C . ARG A 1 275 ? 6.270 2.107 5.503 1.00 92.12 275 ARG A C 1
ATOM 2191 O O . ARG A 1 275 ? 6.215 3.294 5.207 1.00 92.12 275 ARG A O 1
ATOM 2198 N N . ASN A 1 276 ? 5.992 1.122 4.649 1.00 88.81 276 ASN A N 1
ATOM 2199 C CA . ASN A 1 276 ? 5.558 1.344 3.273 1.00 88.81 276 ASN A CA 1
ATOM 2200 C C . ASN A 1 276 ? 6.530 2.175 2.424 1.00 88.81 276 ASN A C 1
ATOM 2202 O O . ASN A 1 276 ? 6.127 2.858 1.496 1.00 88.81 276 ASN A O 1
ATOM 2206 N N . GLY A 1 277 ? 7.816 2.162 2.783 1.00 83.06 277 GLY A N 1
ATOM 2207 C CA . GLY A 1 277 ? 8.872 2.860 2.064 1.00 83.06 277 GLY A CA 1
ATOM 2208 C C . GLY A 1 277 ? 9.963 3.459 2.935 1.00 83.06 277 GLY A C 1
ATOM 2209 O O . GLY A 1 277 ? 9.894 3.467 4.173 1.00 83.06 277 GLY A O 1
ATOM 2210 N N . PHE A 1 278 ? 11.016 3.941 2.281 1.00 81.94 278 PHE A N 1
ATOM 2211 C CA . PHE A 1 278 ? 12.264 4.340 2.924 1.00 81.94 278 PHE A CA 1
ATOM 2212 C C . PHE A 1 278 ? 12.416 5.863 2.969 1.00 81.94 278 PHE A C 1
ATOM 2214 O O . PHE A 1 278 ? 11.703 6.607 2.320 1.00 81.94 278 PHE A O 1
ATOM 2221 N N . GLY A 1 279 ? 13.364 6.362 3.763 1.00 78.81 279 GLY A N 1
ATOM 2222 C CA . GLY A 1 279 ? 13.646 7.800 3.811 1.00 78.81 279 GLY A CA 1
ATOM 2223 C C . GLY A 1 279 ? 12.717 8.624 4.712 1.00 78.81 279 GLY A C 1
ATOM 2224 O O . GLY A 1 279 ? 11.925 8.097 5.498 1.00 78.81 279 GLY A O 1
ATOM 2225 N N . TRP A 1 280 ? 12.919 9.942 4.663 1.00 80.19 280 TRP A N 1
ATOM 2226 C CA . TRP A 1 280 ? 12.355 10.894 5.623 1.00 80.19 280 TRP A CA 1
ATOM 2227 C C . TRP A 1 280 ? 10.925 11.335 5.290 1.00 80.19 280 TRP A C 1
ATOM 2229 O O . TRP A 1 280 ? 10.107 11.407 6.201 1.00 80.19 280 TRP A O 1
ATOM 2239 N N . SER A 1 281 ? 10.582 11.514 4.010 1.00 80.31 281 SER A N 1
ATOM 2240 C CA . SER A 1 281 ? 9.215 11.824 3.539 1.00 80.31 281 SER A CA 1
ATOM 2241 C C . SER A 1 281 ? 8.177 10.826 4.049 1.00 80.31 281 SER A C 1
ATOM 2243 O O . SER A 1 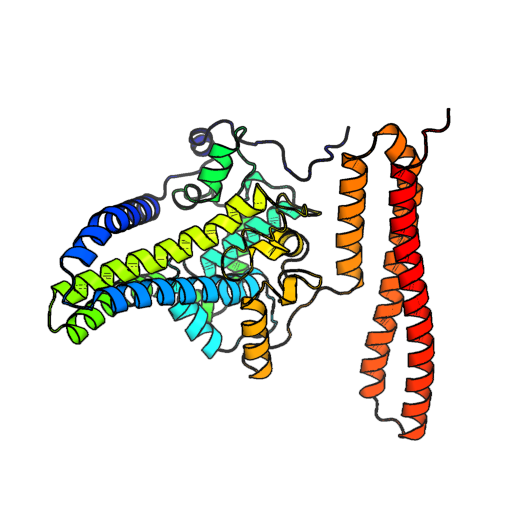281 ? 7.030 11.177 4.296 1.00 80.31 281 SER A O 1
ATOM 2245 N N . GLY A 1 282 ? 8.589 9.581 4.276 1.00 77.62 282 GLY A N 1
ATOM 2246 C CA . GLY A 1 282 ? 7.740 8.538 4.842 1.00 77.62 282 GLY A CA 1
ATOM 2247 C C . GLY A 1 282 ? 7.361 8.792 6.292 1.00 77.62 282 GLY A C 1
ATOM 2248 O O . GLY A 1 282 ? 6.352 8.292 6.744 1.00 77.62 282 GLY A O 1
ATOM 2249 N N . TRP A 1 283 ? 8.157 9.534 7.057 1.00 83.25 283 TRP A N 1
ATOM 2250 C CA . TRP A 1 283 ? 7.753 9.934 8.404 1.00 83.25 283 TRP A CA 1
ATOM 2251 C C . TRP A 1 283 ? 6.788 11.121 8.366 1.00 83.25 283 TRP A C 1
ATOM 2253 O O . TRP A 1 283 ? 5.935 11.231 9.234 1.00 83.25 283 TRP A O 1
ATOM 2263 N N . LEU A 1 284 ? 6.859 11.984 7.357 1.00 84.38 284 LEU A N 1
ATOM 2264 C CA . LEU A 1 284 ? 5.968 13.140 7.278 1.00 84.38 284 LEU A CA 1
ATOM 2265 C C . LEU A 1 284 ? 4.587 12.793 6.696 1.00 84.38 284 LEU A C 1
ATOM 2267 O O . LEU A 1 284 ? 3.576 13.281 7.185 1.00 84.38 284 LEU A O 1
ATOM 2271 N N . LEU A 1 285 ? 4.545 11.942 5.670 1.00 85.38 285 LEU A N 1
ATOM 2272 C CA . LEU A 1 285 ? 3.369 11.743 4.815 1.00 85.38 285 LEU A CA 1
ATOM 2273 C C . LEU A 1 285 ? 2.830 10.301 4.880 1.00 85.38 285 LEU A C 1
ATOM 2275 O O . LEU A 1 285 ? 2.477 9.727 3.855 1.00 85.38 285 LEU A O 1
ATOM 2279 N N . ASP A 1 286 ? 2.828 9.679 6.064 1.00 91.19 286 ASP A N 1
ATOM 2280 C CA . ASP A 1 286 ? 2.320 8.309 6.284 1.00 91.19 286 ASP A CA 1
ATOM 2281 C C . ASP A 1 286 ? 1.645 8.155 7.665 1.00 91.19 286 ASP A C 1
ATOM 2283 O O . ASP A 1 286 ? 2.244 7.621 8.606 1.00 91.19 286 ASP A O 1
ATOM 2287 N N . PRO A 1 287 ? 0.390 8.618 7.825 1.00 91.94 287 PRO A N 1
ATOM 2288 C CA . PRO A 1 287 ? -0.389 8.398 9.045 1.00 91.94 287 PRO A CA 1
ATOM 2289 C C . PRO A 1 287 ? -0.528 6.918 9.439 1.00 91.94 287 PRO A C 1
ATOM 2291 O O . PRO A 1 287 ? -0.475 6.579 10.623 1.00 91.94 287 PRO A O 1
ATOM 2294 N N . THR A 1 288 ? -0.659 6.021 8.457 1.00 95.00 288 THR A N 1
ATOM 2295 C CA . THR A 1 288 ? -0.858 4.576 8.668 1.00 95.00 288 THR A CA 1
ATOM 2296 C C . THR A 1 288 ? 0.278 3.956 9.487 1.00 95.00 288 THR A C 1
ATOM 2298 O O . THR A 1 288 ? 0.044 3.150 10.393 1.00 95.00 288 THR A O 1
ATOM 2301 N N . ARG A 1 289 ? 1.523 4.369 9.230 1.00 94.50 289 ARG A N 1
ATOM 2302 C CA . ARG A 1 289 ? 2.700 3.917 9.987 1.00 94.50 289 ARG A CA 1
ATOM 2303 C C . ARG A 1 289 ? 2.588 4.193 11.478 1.00 94.50 289 ARG A C 1
ATOM 2305 O O . ARG A 1 289 ? 2.964 3.337 12.278 1.00 94.50 289 ARG A O 1
ATOM 2312 N N . TYR A 1 290 ? 2.098 5.369 11.856 1.00 95.31 290 TYR A N 1
ATOM 2313 C CA . TYR A 1 290 ? 1.969 5.745 13.262 1.00 95.31 290 TYR A CA 1
ATOM 2314 C C . TYR A 1 290 ? 0.924 4.899 13.978 1.00 95.31 290 TYR A C 1
ATOM 2316 O O . TYR A 1 290 ? 1.151 4.491 15.114 1.00 95.31 290 TYR A O 1
ATOM 2324 N N . VAL A 1 291 ? -0.162 4.544 13.290 1.00 97.62 291 VAL A N 1
ATOM 2325 C CA . VAL A 1 291 ? -1.162 3.619 13.83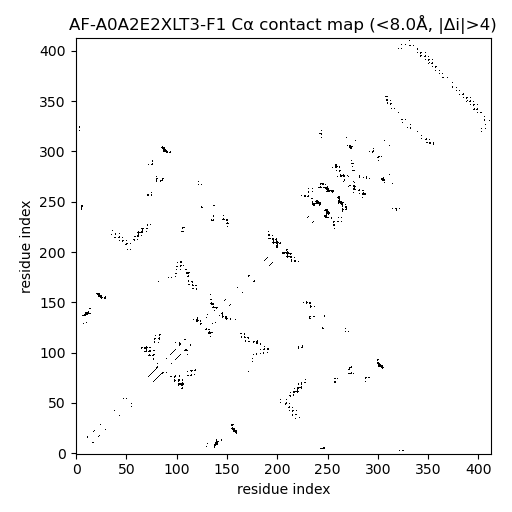1 1.00 97.62 291 VAL A CA 1
ATOM 2326 C C . VAL A 1 291 ? -0.557 2.233 14.055 1.00 97.62 291 VAL A C 1
ATOM 2328 O O . VAL A 1 291 ? -0.723 1.669 15.132 1.00 97.62 291 VAL A O 1
ATOM 2331 N N . ILE A 1 292 ? 0.234 1.707 13.115 1.00 97.88 292 ILE A N 1
ATOM 2332 C CA . ILE A 1 292 ? 0.933 0.422 13.309 1.00 97.88 292 ILE A CA 1
ATOM 2333 C C . ILE A 1 292 ? 1.917 0.484 14.487 1.00 97.88 292 ILE A C 1
ATOM 2335 O O . ILE A 1 292 ? 1.998 -0.462 15.271 1.00 97.88 292 ILE A O 1
ATOM 2339 N N . LEU A 1 293 ? 2.656 1.587 14.636 1.00 97.62 293 LEU A N 1
ATOM 2340 C CA . LEU A 1 293 ? 3.576 1.783 15.760 1.00 97.62 293 LEU A CA 1
ATOM 2341 C C . LEU A 1 293 ? 2.841 1.856 17.101 1.00 97.62 293 LEU A C 1
ATOM 2343 O O . LEU A 1 293 ? 3.295 1.234 18.059 1.00 97.62 293 LEU A O 1
ATOM 2347 N N . LEU A 1 294 ? 1.697 2.539 17.156 1.00 98.38 294 LEU A N 1
ATOM 2348 C CA . LEU A 1 294 ? 0.837 2.582 18.338 1.00 98.38 294 LEU A CA 1
ATOM 2349 C C . LEU A 1 294 ? 0.307 1.186 18.692 1.00 98.38 294 LEU A C 1
ATOM 2351 O O . LEU A 1 294 ? 0.401 0.747 19.836 1.00 98.38 294 LEU A O 1
ATOM 2355 N N . LEU A 1 295 ? -0.192 0.438 17.706 1.00 98.62 295 LEU A N 1
ATOM 2356 C CA . LEU A 1 295 ? -0.616 -0.946 17.921 1.00 98.62 295 LEU A CA 1
ATOM 2357 C C . LEU A 1 295 ? 0.549 -1.815 18.418 1.00 98.62 295 LEU A C 1
ATOM 2359 O O . LEU A 1 295 ? 0.345 -2.719 19.229 1.00 98.62 295 LEU A O 1
ATOM 2363 N N . ASN A 1 296 ? 1.774 -1.550 17.956 1.00 98.62 296 ASN A N 1
ATOM 2364 C CA . ASN A 1 296 ? 2.954 -2.273 18.410 1.00 98.62 296 ASN A CA 1
ATOM 2365 C C . ASN A 1 296 ? 3.342 -1.912 19.847 1.00 98.62 296 ASN A C 1
ATOM 2367 O O . ASN A 1 296 ? 3.639 -2.821 20.623 1.00 98.62 296 ASN A O 1
ATOM 2371 N N . SER A 1 297 ? 3.289 -0.631 20.226 1.00 98.38 297 SER A N 1
ATOM 2372 C CA . SER A 1 297 ? 3.569 -0.198 21.601 1.00 98.38 297 SER A CA 1
ATOM 2373 C C . SER A 1 297 ? 2.536 -0.718 22.598 1.00 98.38 297 SER A C 1
ATOM 2375 O O . SER A 1 297 ? 2.886 -1.024 23.731 1.00 98.38 297 SER A O 1
ATOM 2377 N N . LEU A 1 298 ? 1.283 -0.888 22.164 1.00 98.31 298 LEU A N 1
ATOM 2378 C CA . LEU A 1 298 ? 0.219 -1.522 22.949 1.00 98.31 298 LEU A CA 1
ATOM 2379 C C . LEU A 1 298 ? 0.315 -3.061 22.970 1.00 98.31 298 LEU A C 1
ATOM 2381 O O . LEU A 1 298 ? -0.510 -3.727 23.588 1.00 98.31 298 LEU A O 1
ATOM 2385 N N . GLY A 1 299 ? 1.287 -3.656 22.270 1.00 98.19 299 GLY A N 1
ATOM 2386 C CA . GLY A 1 299 ? 1.457 -5.108 22.186 1.00 98.19 299 GLY A CA 1
ATOM 2387 C C . GLY A 1 299 ? 0.400 -5.833 21.342 1.00 98.19 299 GLY A C 1
ATOM 2388 O O . GLY A 1 299 ? 0.386 -7.065 21.328 1.00 98.19 299 GLY A O 1
ATOM 2389 N N . LEU A 1 300 ? -0.448 -5.094 20.620 1.00 98.62 300 LEU A N 1
ATOM 2390 C CA . LEU A 1 300 ? -1.532 -5.614 19.783 1.00 98.62 300 LEU A CA 1
ATOM 2391 C C . LEU A 1 300 ? -1.042 -6.150 18.432 1.00 98.62 300 LEU A C 1
ATOM 2393 O O . LEU A 1 300 ? -1.691 -7.024 17.851 1.00 98.62 300 LEU A O 1
ATOM 2397 N N . VAL A 1 301 ? 0.100 -5.659 17.948 1.00 98.56 301 VAL A N 1
ATOM 2398 C CA . VAL A 1 301 ? 0.857 -6.255 16.836 1.00 98.56 301 VAL A CA 1
ATOM 2399 C C . VAL A 1 301 ? 2.312 -6.451 17.251 1.00 98.56 301 VAL A C 1
ATOM 2401 O O . VAL A 1 301 ? 2.877 -5.624 17.965 1.00 98.56 301 VAL A O 1
ATOM 2404 N N . LYS A 1 302 ? 2.946 -7.552 16.836 1.00 98.38 302 LYS A N 1
ATOM 2405 C CA . LYS A 1 302 ? 4.322 -7.891 17.249 1.00 98.38 302 LYS A CA 1
ATOM 2406 C C . LYS A 1 302 ? 5.174 -8.354 16.075 1.00 98.38 302 LYS A C 1
ATOM 2408 O O . LYS A 1 302 ? 4.676 -8.892 15.089 1.00 98.38 302 LYS A O 1
ATOM 2413 N N . GLY A 1 303 ? 6.487 -8.165 16.211 1.00 97.31 303 GLY A N 1
ATOM 2414 C CA . GLY A 1 303 ? 7.466 -8.581 15.208 1.00 97.31 303 GLY A CA 1
ATOM 2415 C C . GLY A 1 303 ? 7.329 -7.807 13.900 1.00 97.31 303 GLY A C 1
ATOM 2416 O O . GLY A 1 303 ? 7.196 -8.429 12.849 1.00 97.31 303 GLY A O 1
ATOM 2417 N N . LEU A 1 304 ? 7.327 -6.471 13.977 1.00 97.69 304 LEU A N 1
ATOM 2418 C CA . LEU A 1 304 ? 7.271 -5.614 12.794 1.00 97.69 304 LEU A CA 1
ATOM 2419 C C . LEU A 1 304 ? 8.435 -5.911 11.841 1.00 97.69 304 LEU A C 1
ATOM 2421 O O . LEU A 1 304 ? 9.593 -6.010 12.256 1.00 97.69 304 LEU A O 1
ATOM 2425 N N . GLN A 1 305 ? 8.110 -6.039 10.562 1.00 96.00 305 GLN A N 1
ATOM 2426 C CA . GLN A 1 305 ? 9.041 -6.329 9.482 1.00 96.00 305 GLN A CA 1
ATOM 2427 C C . GLN A 1 305 ? 9.556 -5.031 8.872 1.00 96.00 305 GLN A C 1
ATOM 2429 O O . GLN A 1 305 ? 8.798 -4.101 8.606 1.00 96.00 305 GLN A O 1
ATOM 2434 N N . ARG A 1 306 ? 10.865 -4.967 8.643 1.00 93.56 306 ARG A N 1
ATOM 2435 C CA . ARG A 1 306 ? 11.538 -3.784 8.111 1.00 93.56 306 ARG A CA 1
ATOM 2436 C C . ARG A 1 306 ? 12.655 -4.213 7.173 1.00 93.56 306 ARG A C 1
ATOM 2438 O O . ARG A 1 306 ? 13.427 -5.103 7.530 1.00 93.56 306 ARG A O 1
ATOM 2445 N N . ALA A 1 307 ? 12.779 -3.545 6.030 1.00 93.12 307 ALA A N 1
ATOM 2446 C CA . ALA A 1 307 ? 13.910 -3.737 5.138 1.00 93.12 307 ALA A CA 1
ATOM 2447 C C . ALA A 1 307 ? 15.227 -3.448 5.869 1.00 93.12 307 ALA A C 1
ATOM 2449 O O . ALA A 1 307 ? 15.360 -2.456 6.601 1.00 93.12 307 ALA A O 1
ATOM 2450 N N . SER A 1 308 ? 16.213 -4.316 5.655 1.00 93.81 308 SER A N 1
ATOM 2451 C CA . SER A 1 308 ? 17.570 -4.061 6.120 1.00 93.81 308 SER A CA 1
ATOM 2452 C C . SER A 1 308 ? 18.180 -2.886 5.355 1.00 93.81 308 SER A C 1
ATOM 2454 O O . SER A 1 308 ? 17.756 -2.537 4.254 1.00 93.81 308 SER A O 1
ATOM 2456 N N . LYS A 1 309 ? 19.216 -2.267 5.911 1.00 93.00 309 LYS A N 1
ATOM 2457 C CA . LYS A 1 309 ? 19.949 -1.188 5.244 1.00 93.00 309 LYS A CA 1
ATOM 2458 C C . LYS A 1 309 ? 20.607 -1.662 3.958 1.00 93.00 309 LYS A C 1
ATOM 2460 O O . LYS A 1 309 ? 20.660 -0.878 3.017 1.00 93.00 309 LYS A O 1
ATOM 2465 N N . ARG A 1 310 ? 21.038 -2.928 3.882 1.00 95.12 310 ARG A N 1
ATOM 2466 C CA . ARG A 1 310 ? 21.483 -3.531 2.618 1.00 95.12 310 ARG A CA 1
ATOM 2467 C C . ARG A 1 310 ? 20.351 -3.589 1.587 1.00 95.12 310 ARG A C 1
ATOM 2469 O O . ARG A 1 310 ? 20.581 -3.196 0.454 1.00 95.12 310 ARG A O 1
ATOM 2476 N N . GLN A 1 311 ? 19.150 -4.026 1.975 1.00 94.88 311 GLN A N 1
ATOM 2477 C CA . GLN A 1 311 ? 17.989 -4.083 1.073 1.00 94.88 311 GLN A CA 1
ATOM 2478 C C . GLN A 1 311 ? 17.575 -2.685 0.593 1.00 94.88 311 GLN A C 1
ATOM 2480 O O . GLN A 1 311 ? 17.357 -2.486 -0.597 1.00 94.88 311 GLN A O 1
ATOM 2485 N N . GLU A 1 312 ? 17.538 -1.697 1.497 1.00 94.25 312 GLU A N 1
ATOM 2486 C CA . GLU A 1 312 ? 17.307 -0.292 1.130 1.00 94.25 312 GLU A CA 1
ATOM 2487 C C . GLU A 1 312 ? 18.367 0.199 0.123 1.00 94.25 312 GLU A C 1
ATOM 2489 O O . GLU A 1 312 ? 18.028 0.813 -0.886 1.00 94.25 312 GLU A O 1
ATOM 2494 N N . ALA A 1 313 ? 19.650 -0.087 0.375 1.00 95.25 313 ALA A N 1
ATOM 2495 C CA . ALA A 1 313 ? 20.752 0.300 -0.506 1.00 95.25 313 ALA A CA 1
ATOM 2496 C C . ALA A 1 313 ? 20.667 -0.367 -1.887 1.00 95.25 313 ALA A C 1
ATOM 2498 O O . ALA A 1 313 ? 20.898 0.296 -2.892 1.00 95.25 313 ALA A O 1
ATOM 2499 N N . GLU A 1 314 ? 20.297 -1.646 -1.947 1.00 95.31 314 GLU A N 1
ATOM 2500 C CA . GLU A 1 314 ? 20.140 -2.398 -3.195 1.00 95.31 314 GLU A CA 1
ATOM 2501 C C . GLU A 1 314 ? 19.041 -1.805 -4.076 1.00 95.31 314 GLU A C 1
ATOM 2503 O O . GLU A 1 314 ? 19.261 -1.570 -5.265 1.00 95.31 314 GLU A O 1
ATOM 2508 N N . ILE A 1 315 ? 17.889 -1.491 -3.479 1.00 94.19 315 ILE A N 1
ATOM 2509 C CA . ILE A 1 315 ? 16.765 -0.864 -4.178 1.00 94.19 315 ILE A CA 1
ATOM 2510 C C . ILE A 1 315 ? 17.168 0.520 -4.697 1.00 94.19 315 ILE A C 1
ATOM 2512 O O . ILE A 1 315 ? 16.973 0.813 -5.876 1.00 94.19 315 ILE A O 1
ATOM 2516 N N . ILE A 1 316 ? 17.785 1.354 -3.852 1.00 94.12 316 ILE A N 1
ATOM 2517 C CA . ILE A 1 316 ? 18.239 2.696 -4.247 1.00 94.12 316 ILE A CA 1
ATOM 2518 C C . ILE A 1 316 ? 19.268 2.610 -5.381 1.00 94.12 316 ILE A C 1
ATOM 2520 O O . ILE A 1 316 ? 19.107 3.283 -6.395 1.00 94.12 316 ILE A O 1
ATOM 2524 N N . ALA A 1 317 ? 20.295 1.768 -5.242 1.00 95.38 317 ALA A N 1
ATOM 2525 C CA . ALA A 1 317 ? 21.330 1.617 -6.258 1.00 95.38 317 ALA A CA 1
ATOM 2526 C C . ALA A 1 317 ? 20.740 1.157 -7.594 1.00 95.38 317 ALA A C 1
ATOM 2528 O O . ALA A 1 317 ? 21.044 1.733 -8.635 1.00 95.38 317 ALA A O 1
ATOM 2529 N N . ARG A 1 318 ? 19.850 0.156 -7.571 1.00 94.38 318 ARG A N 1
ATOM 2530 C CA . ARG A 1 318 ? 19.194 -0.353 -8.778 1.00 94.38 318 ARG A CA 1
ATOM 2531 C C . ARG A 1 318 ? 18.384 0.731 -9.485 1.00 94.38 318 ARG A C 1
ATOM 2533 O O . ARG A 1 318 ? 18.498 0.863 -10.700 1.00 94.38 318 ARG A O 1
ATOM 2540 N N . ARG A 1 319 ? 17.599 1.526 -8.752 1.00 92.81 319 ARG A N 1
ATOM 2541 C CA . ARG A 1 319 ? 16.837 2.641 -9.344 1.00 92.81 319 ARG A CA 1
ATOM 2542 C C . ARG A 1 319 ? 17.741 3.673 -9.991 1.00 92.81 319 ARG A C 1
ATOM 2544 O O . ARG A 1 319 ? 17.438 4.142 -11.083 1.00 92.81 319 ARG A O 1
ATOM 2551 N N . GLU A 1 320 ? 18.844 4.020 -9.338 1.00 93.19 320 GLU A N 1
ATOM 2552 C CA . GLU A 1 320 ? 19.791 4.989 -9.885 1.00 93.19 320 GLU A CA 1
ATOM 2553 C C . GLU A 1 320 ? 20.475 4.480 -11.151 1.00 93.19 320 GLU A C 1
ATOM 2555 O O . GLU A 1 320 ? 20.611 5.243 -12.106 1.00 93.19 320 GLU A O 1
ATOM 2560 N N . 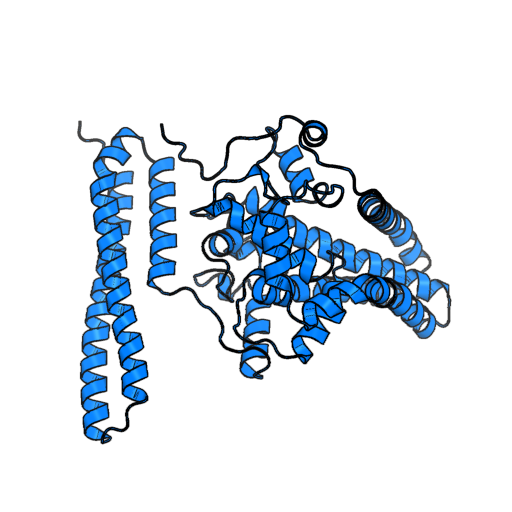LEU A 1 321 ? 20.812 3.189 -11.211 1.00 93.38 321 LEU A N 1
ATOM 2561 C CA . LEU A 1 321 ? 21.326 2.562 -12.429 1.00 93.38 321 LEU A CA 1
ATOM 2562 C C . LEU A 1 321 ? 20.300 2.562 -13.561 1.00 93.38 321 LEU A C 1
ATOM 2564 O O . LEU A 1 321 ? 20.632 2.963 -14.671 1.00 93.38 321 LEU A O 1
ATOM 2568 N N . LEU A 1 322 ? 19.047 2.194 -13.283 1.00 91.00 322 LEU A N 1
ATOM 2569 C CA . LEU A 1 322 ? 17.972 2.242 -14.279 1.00 91.00 322 LEU A CA 1
ATOM 2570 C C . LEU A 1 322 ? 17.747 3.673 -14.787 1.00 91.00 322 LEU A C 1
ATOM 2572 O O . LEU A 1 322 ? 17.648 3.915 -15.988 1.00 91.00 322 LEU A O 1
ATOM 2576 N N . ASN A 1 323 ? 17.724 4.653 -13.883 1.00 90.44 323 ASN A N 1
ATOM 2577 C CA . ASN A 1 323 ? 17.610 6.062 -14.248 1.00 90.44 323 ASN A C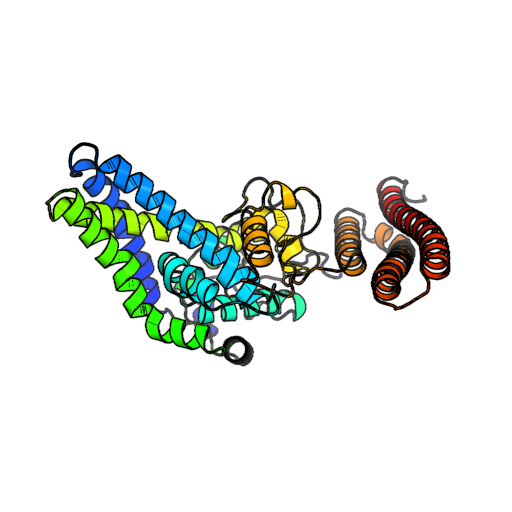A 1
ATOM 2578 C C . ASN A 1 323 ? 18.811 6.537 -15.074 1.00 90.44 323 ASN A C 1
ATOM 2580 O O . ASN A 1 323 ? 18.634 7.307 -16.017 1.00 90.44 323 ASN A O 1
ATOM 2584 N N . ALA A 1 324 ? 20.023 6.103 -14.725 1.00 90.88 324 ALA A N 1
ATOM 2585 C CA . ALA A 1 324 ? 21.242 6.393 -15.469 1.00 90.88 324 ALA A CA 1
ATOM 2586 C C . ALA A 1 324 ? 21.192 5.792 -16.882 1.00 90.88 324 ALA A C 1
ATOM 2588 O O . ALA A 1 324 ? 21.476 6.512 -17.835 1.00 90.88 324 ALA A O 1
ATOM 2589 N N . GLN A 1 325 ? 20.743 4.545 -17.023 1.00 90.00 325 GLN A N 1
ATOM 2590 C CA . GLN A 1 325 ? 20.573 3.863 -18.306 1.00 90.00 325 GLN A CA 1
ATOM 2591 C C . GLN A 1 325 ? 19.555 4.570 -19.213 1.00 90.00 325 GLN A C 1
ATOM 2593 O O . GLN A 1 325 ? 19.784 4.698 -20.408 1.00 90.00 325 GLN A O 1
ATOM 2598 N N . ILE A 1 326 ? 18.444 5.064 -18.651 1.00 87.12 326 ILE A N 1
ATOM 2599 C CA . ILE A 1 326 ? 17.402 5.776 -19.413 1.00 87.12 326 ILE A CA 1
ATOM 2600 C C . ILE A 1 326 ? 17.862 7.177 -19.839 1.00 87.12 326 ILE A C 1
ATOM 2602 O O . ILE A 1 326 ? 17.524 7.633 -20.927 1.00 87.12 326 ILE A O 1
ATOM 2606 N N . LYS A 1 327 ? 18.565 7.900 -18.959 1.00 87.38 327 LYS A N 1
ATOM 2607 C CA . LYS A 1 327 ? 18.913 9.317 -19.171 1.00 87.38 327 LYS A CA 1
ATOM 2608 C C . LYS A 1 327 ? 20.227 9.533 -19.927 1.00 87.38 327 LYS A C 1
ATOM 2610 O O . LYS A 1 327 ? 20.536 10.674 -20.253 1.00 87.38 327 LYS A O 1
ATOM 2615 N N . THR A 1 328 ? 21.003 8.480 -20.168 1.00 87.62 328 THR A N 1
ATOM 2616 C CA . THR A 1 328 ? 22.339 8.565 -20.780 1.00 87.62 328 THR A CA 1
ATOM 2617 C C . THR A 1 328 ? 22.337 7.887 -22.145 1.00 87.62 328 THR A C 1
ATOM 2619 O O . THR A 1 328 ? 21.543 6.983 -22.392 1.00 87.62 328 THR A O 1
ATOM 2622 N N . GLN A 1 329 ? 23.228 8.312 -23.044 1.00 87.19 329 GLN A N 1
ATOM 2623 C CA . GLN A 1 329 ? 23.411 7.639 -24.331 1.00 87.19 329 GLN A CA 1
ATOM 2624 C C . GLN A 1 329 ? 23.807 6.161 -24.120 1.00 87.19 329 GLN A C 1
ATOM 2626 O O . GLN A 1 329 ? 24.673 5.901 -23.280 1.00 87.19 329 GLN A O 1
ATOM 2631 N N . PRO A 1 330 ? 23.233 5.200 -24.875 1.00 86.69 330 PRO A N 1
ATOM 2632 C CA . PRO A 1 330 ? 23.473 3.769 -24.659 1.00 86.69 330 PRO A CA 1
ATOM 2633 C C . PRO A 1 330 ? 24.952 3.367 -24.683 1.00 86.69 330 PRO A C 1
ATOM 2635 O O . PRO A 1 330 ? 25.424 2.738 -23.743 1.00 86.69 330 PRO A O 1
ATOM 2638 N N . THR A 1 331 ? 25.705 3.819 -25.687 1.00 88.81 331 THR A N 1
ATOM 2639 C CA . THR A 1 331 ? 27.147 3.540 -25.835 1.00 88.81 331 THR A CA 1
ATOM 2640 C C . THR A 1 331 ? 27.961 4.044 -24.643 1.00 88.81 331 THR A C 1
ATOM 2642 O O . THR A 1 331 ? 28.895 3.398 -24.168 1.00 88.81 331 THR A O 1
ATOM 2645 N N . ARG A 1 332 ? 27.576 5.200 -24.100 1.00 88.50 332 ARG A N 1
ATOM 2646 C CA . ARG A 1 332 ? 28.203 5.769 -22.911 1.00 88.50 332 ARG A CA 1
ATOM 2647 C C . ARG A 1 332 ? 27.851 4.985 -21.651 1.00 88.50 332 ARG A C 1
ATOM 2649 O O . ARG A 1 332 ? 28.717 4.792 -20.810 1.00 88.50 332 ARG A O 1
ATOM 2656 N N . PHE A 1 333 ? 26.614 4.522 -21.505 1.00 90.75 333 PHE A N 1
ATOM 2657 C CA . PHE A 1 333 ? 26.253 3.677 -20.368 1.00 90.75 333 PHE A CA 1
ATOM 2658 C C . PHE A 1 333 ? 27.017 2.345 -20.404 1.00 90.75 333 PHE A C 1
ATOM 2660 O O . PHE A 1 333 ? 27.563 1.938 -19.385 1.00 90.75 333 PHE A O 1
ATOM 2667 N N . GLU A 1 334 ? 27.133 1.716 -21.575 1.00 90.88 334 GLU A N 1
ATOM 2668 C CA . GLU A 1 334 ? 27.842 0.440 -21.764 1.00 90.88 334 GLU A CA 1
ATOM 2669 C C . GLU A 1 334 ? 29.317 0.511 -21.331 1.00 90.88 334 GLU A C 1
ATOM 2671 O O . GLU A 1 334 ? 29.820 -0.414 -20.693 1.00 90.88 334 GLU A O 1
ATOM 2676 N N . THR A 1 335 ? 30.006 1.631 -21.582 1.00 93.12 335 THR A N 1
ATOM 2677 C CA . THR A 1 335 ? 31.403 1.810 -21.132 1.00 93.12 335 THR A CA 1
ATOM 2678 C C . THR A 1 335 ? 31.536 1.960 -19.613 1.00 93.12 335 THR A C 1
ATOM 2680 O O . THR A 1 335 ? 32.567 1.598 -19.044 1.00 93.12 335 THR A O 1
ATOM 2683 N N . TRP A 1 336 ? 30.496 2.449 -18.933 1.00 94.88 336 TRP A N 1
ATOM 2684 C CA . TRP A 1 336 ? 30.492 2.675 -17.484 1.00 94.88 336 TRP A CA 1
ATOM 2685 C C . TRP A 1 336 ? 29.819 1.562 -16.681 1.00 94.88 336 TRP A C 1
ATOM 2687 O O . TRP A 1 336 ? 30.069 1.460 -15.478 1.00 94.88 336 TRP A O 1
ATOM 2697 N N . GLU A 1 337 ? 29.007 0.715 -17.314 1.00 93.56 337 GLU A N 1
ATOM 2698 C CA . GLU A 1 337 ? 28.166 -0.293 -16.660 1.00 93.56 337 GLU A CA 1
ATOM 2699 C C . GLU A 1 337 ? 28.974 -1.157 -15.684 1.00 93.56 337 GLU A C 1
ATOM 2701 O O . GLU A 1 337 ? 28.630 -1.254 -14.506 1.00 93.56 337 GLU A O 1
ATOM 2706 N N . LYS A 1 338 ? 30.122 -1.690 -16.122 1.00 95.94 338 LYS A N 1
ATOM 2707 C CA . LYS A 1 338 ? 30.995 -2.523 -15.278 1.00 95.94 338 LYS A CA 1
ATOM 2708 C C . LYS A 1 338 ? 31.543 -1.770 -14.056 1.00 95.94 338 LYS A C 1
ATOM 2710 O O . LYS A 1 338 ? 31.583 -2.336 -12.963 1.00 95.94 338 LYS A O 1
ATOM 2715 N N . LYS A 1 339 ? 31.950 -0.502 -14.219 1.00 96.50 339 LYS A N 1
ATOM 2716 C CA . LYS A 1 339 ? 32.439 0.349 -13.112 1.00 96.50 339 LYS A CA 1
ATOM 2717 C C . LYS A 1 339 ? 31.314 0.605 -12.110 1.00 96.50 339 LYS A C 1
ATOM 2719 O O . LYS A 1 339 ? 31.512 0.441 -10.908 1.00 96.50 339 LYS A O 1
ATOM 2724 N N . LEU A 1 340 ? 30.129 0.966 -12.598 1.00 96.88 340 LEU A N 1
ATOM 2725 C CA . LEU A 1 340 ? 28.964 1.254 -11.766 1.00 96.88 340 LEU A CA 1
ATOM 2726 C C . LEU A 1 340 ? 28.473 0.019 -10.996 1.00 96.88 340 LEU A C 1
ATOM 2728 O O . LEU A 1 340 ? 28.168 0.116 -9.806 1.00 96.88 340 LEU A O 1
ATOM 2732 N N . GLU A 1 341 ? 28.451 -1.148 -11.640 1.00 96.56 341 GLU A N 1
ATOM 2733 C CA . GLU A 1 341 ? 28.113 -2.427 -11.009 1.00 96.56 341 GLU A CA 1
ATOM 2734 C C . GLU A 1 341 ? 29.116 -2.818 -9.913 1.00 96.56 341 GLU A C 1
ATOM 2736 O O . GLU A 1 341 ? 28.705 -3.229 -8.824 1.00 96.56 341 GLU A O 1
ATOM 2741 N N . SER A 1 342 ? 30.419 -2.611 -10.145 1.00 97.94 342 SER A N 1
ATOM 2742 C CA . SER A 1 342 ? 31.461 -2.826 -9.128 1.00 97.94 342 SER A CA 1
ATOM 2743 C C . SER A 1 342 ? 31.264 -1.918 -7.913 1.00 97.94 342 SER A C 1
ATOM 2745 O O . SER A 1 342 ? 31.208 -2.391 -6.778 1.00 97.94 342 SER A O 1
ATOM 2747 N N . LEU A 1 343 ? 31.078 -0.613 -8.136 1.00 98.12 343 LEU A N 1
ATOM 2748 C CA . LEU A 1 343 ? 30.880 0.360 -7.057 1.00 98.12 343 LEU A CA 1
ATOM 2749 C C . LEU A 1 343 ? 29.593 0.093 -6.266 1.00 98.12 343 LEU A C 1
ATOM 2751 O O . LEU A 1 343 ? 29.574 0.227 -5.039 1.00 98.12 343 LEU A O 1
ATOM 2755 N N . LYS A 1 344 ? 28.524 -0.344 -6.946 1.00 97.88 344 LYS A N 1
ATOM 2756 C CA . LYS A 1 344 ? 27.310 -0.834 -6.285 1.00 97.88 344 LYS A CA 1
ATOM 2757 C C . LYS A 1 344 ? 27.640 -2.010 -5.368 1.00 97.88 344 LYS A C 1
ATOM 2759 O O . LYS A 1 344 ? 27.254 -1.982 -4.201 1.00 97.88 344 LYS A O 1
ATOM 2764 N N . ALA A 1 345 ? 28.336 -3.033 -5.866 1.00 97.94 345 ALA A N 1
ATOM 2765 C CA . ALA A 1 345 ? 28.679 -4.216 -5.078 1.00 97.94 345 ALA A CA 1
ATOM 2766 C C . ALA A 1 345 ? 29.495 -3.854 -3.823 1.00 97.94 345 ALA A C 1
ATOM 2768 O O . ALA A 1 345 ? 29.145 -4.290 -2.723 1.00 97.94 345 ALA A O 1
ATOM 2769 N N . GLU A 1 346 ? 30.494 -2.978 -3.960 1.00 98.19 346 GLU A N 1
ATOM 2770 C CA . GLU A 1 346 ? 31.292 -2.466 -2.840 1.00 98.19 346 GLU A CA 1
ATOM 2771 C C . GLU A 1 346 ? 30.440 -1.720 -1.801 1.00 98.19 346 GLU A C 1
ATOM 2773 O O . GLU A 1 346 ? 30.601 -1.916 -0.592 1.00 98.19 346 GLU A O 1
ATOM 2778 N N . TRP A 1 347 ? 29.500 -0.876 -2.245 1.00 98.38 347 TRP A N 1
ATOM 2779 C CA . TRP A 1 347 ? 28.574 -0.193 -1.340 1.00 98.38 347 TRP A CA 1
ATOM 2780 C C . TRP A 1 347 ? 27.670 -1.187 -0.595 1.00 98.38 347 TRP A C 1
ATOM 2782 O O . TRP A 1 347 ? 27.496 -1.075 0.627 1.00 98.38 347 TRP A O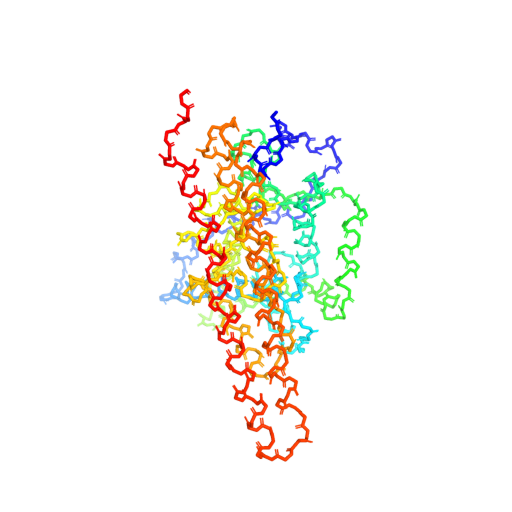 1
ATOM 2792 N N . LEU A 1 348 ? 27.117 -2.185 -1.285 1.00 98.06 348 LEU A N 1
ATOM 2793 C CA . LEU A 1 348 ? 26.251 -3.195 -0.669 1.00 98.06 348 LEU A CA 1
ATOM 2794 C C . LEU A 1 348 ? 27.003 -4.061 0.343 1.00 98.06 348 LEU A C 1
ATOM 2796 O O . LEU A 1 348 ? 26.464 -4.367 1.414 1.00 98.06 348 LEU A O 1
ATOM 2800 N N . GLU A 1 349 ? 28.242 -4.436 0.039 1.00 97.88 349 GLU A N 1
ATOM 2801 C CA . GLU A 1 349 ? 29.103 -5.178 0.954 1.00 97.88 349 GLU A CA 1
ATOM 2802 C C . GLU A 1 349 ? 29.452 -4.347 2.195 1.00 97.88 349 GLU A C 1
ATOM 2804 O O . GLU A 1 349 ? 29.248 -4.801 3.324 1.00 97.88 349 GLU A O 1
ATOM 2809 N N . ALA A 1 350 ? 29.887 -3.097 2.015 1.00 97.69 350 ALA A N 1
ATOM 2810 C CA . ALA A 1 350 ? 30.187 -2.204 3.132 1.00 97.69 350 ALA A CA 1
ATOM 2811 C C . ALA A 1 350 ? 28.952 -1.965 4.021 1.00 97.69 350 ALA A C 1
ATOM 2813 O O . ALA A 1 350 ? 29.055 -1.915 5.249 1.00 97.69 350 ALA A O 1
ATOM 2814 N N . THR A 1 351 ? 27.765 -1.880 3.410 1.00 97.56 351 THR A N 1
ATOM 2815 C CA . THR A 1 351 ? 26.489 -1.764 4.127 1.00 97.56 351 THR A CA 1
ATOM 2816 C C . THR A 1 351 ? 26.187 -3.021 4.944 1.00 97.56 351 THR A C 1
ATOM 2818 O O . THR A 1 351 ? 25.818 -2.915 6.114 1.00 97.56 351 THR A O 1
ATOM 2821 N N . GLN A 1 352 ? 26.388 -4.211 4.369 1.00 96.88 352 GLN A N 1
ATOM 2822 C CA . GLN A 1 352 ? 26.200 -5.487 5.068 1.00 96.88 352 GLN A CA 1
ATOM 2823 C C . GLN A 1 352 ? 27.135 -5.621 6.273 1.00 96.88 352 GLN A C 1
ATOM 2825 O O . GLN A 1 352 ? 26.688 -6.013 7.352 1.00 96.88 352 GLN A O 1
ATOM 2830 N N . ARG A 1 353 ? 28.413 -5.258 6.108 1.00 96.12 353 ARG A N 1
ATOM 2831 C CA . ARG A 1 353 ? 29.407 -5.271 7.191 1.00 96.12 353 ARG A CA 1
ATOM 2832 C C . ARG A 1 353 ? 28.990 -4.345 8.337 1.00 96.12 353 ARG A C 1
ATOM 2834 O O . ARG A 1 353 ? 28.968 -4.761 9.492 1.00 96.12 353 ARG A O 1
ATOM 2841 N N . TRP A 1 354 ? 28.563 -3.118 8.032 1.00 96.31 354 TRP A N 1
ATOM 2842 C CA . TRP A 1 354 ? 28.055 -2.191 9.049 1.00 96.31 354 TRP A CA 1
ATOM 2843 C C . TRP A 1 354 ? 26.797 -2.710 9.771 1.00 96.31 354 TRP A C 1
ATOM 2845 O O . TRP A 1 354 ? 26.661 -2.549 10.986 1.00 96.31 354 TRP A O 1
ATOM 2855 N N . GLU A 1 355 ? 25.873 -3.362 9.059 1.00 94.12 355 GLU A N 1
ATOM 2856 C CA . GLU A 1 355 ? 24.706 -3.990 9.690 1.00 94.12 355 GLU A CA 1
ATOM 2857 C C . GLU A 1 355 ? 25.071 -5.173 10.593 1.00 94.12 355 GLU A C 1
ATOM 2859 O O . GLU A 1 355 ? 24.421 -5.366 11.625 1.00 94.12 355 GLU A O 1
ATOM 2864 N N . ALA A 1 356 ? 26.103 -5.945 10.246 1.00 95.00 356 ALA A N 1
ATOM 2865 C CA . ALA A 1 356 ? 26.585 -7.045 11.077 1.00 95.00 356 ALA A CA 1
ATOM 2866 C C . ALA A 1 356 ? 27.040 -6.540 12.456 1.00 95.00 356 ALA A C 1
ATOM 2868 O O . ALA A 1 356 ? 26.606 -7.086 13.471 1.00 95.00 356 ALA A O 1
ATOM 2869 N N . PHE A 1 357 ? 27.776 -5.424 12.510 1.00 95.00 357 PHE A N 1
ATOM 2870 C CA . PHE A 1 357 ? 28.171 -4.791 13.775 1.00 95.00 357 PHE A CA 1
ATOM 2871 C C . PHE A 1 357 ? 26.973 -4.363 14.633 1.00 95.00 357 PHE A C 1
ATOM 2873 O O . PHE A 1 357 ? 26.984 -4.516 15.855 1.00 95.00 357 PHE A O 1
ATOM 2880 N N . LYS A 1 358 ? 25.882 -3.881 14.021 1.00 91.19 358 LYS A N 1
ATOM 2881 C CA . LYS A 1 358 ? 24.655 -3.565 14.774 1.00 91.19 358 LYS A CA 1
ATOM 2882 C C . LYS A 1 358 ? 24.033 -4.798 15.418 1.00 91.19 358 LYS A C 1
ATOM 2884 O O . LYS A 1 358 ? 23.560 -4.707 16.549 1.00 91.19 358 LYS A O 1
ATOM 2889 N N . LYS A 1 359 ? 24.023 -5.932 14.711 1.00 91.38 359 LYS A N 1
ATOM 2890 C CA . LYS A 1 359 ? 23.515 -7.202 15.249 1.00 91.38 359 LYS A CA 1
ATOM 2891 C C . LYS A 1 359 ? 24.400 -7.704 16.387 1.00 91.38 359 LYS A C 1
ATOM 2893 O O . LYS A 1 359 ? 23.873 -8.014 17.452 1.00 91.38 359 LYS A O 1
ATOM 2898 N N . GLN A 1 360 ? 25.719 -7.678 16.201 1.00 93.62 360 GLN A N 1
ATOM 2899 C CA . GLN A 1 360 ? 26.690 -8.018 17.245 1.00 93.62 360 GLN A CA 1
ATOM 2900 C C . GLN A 1 360 ? 26.505 -7.145 18.491 1.00 93.62 360 GLN A C 1
ATOM 2902 O O . GLN A 1 360 ? 26.509 -7.657 19.603 1.00 93.62 360 GLN A O 1
ATOM 2907 N N . LYS A 1 361 ? 26.237 -5.842 18.330 1.00 92.69 361 LYS A N 1
ATOM 2908 C CA . LYS A 1 361 ? 25.990 -4.929 19.459 1.00 92.69 361 LYS A CA 1
ATOM 2909 C C . LYS A 1 361 ? 24.763 -5.323 20.277 1.00 92.69 361 LYS A C 1
ATOM 2911 O O . LYS A 1 361 ? 24.774 -5.178 21.496 1.00 92.69 361 LYS A O 1
ATOM 2916 N N . VAL A 1 362 ? 23.696 -5.779 19.620 1.00 90.88 362 VAL A N 1
ATOM 2917 C CA . VAL A 1 362 ? 22.493 -6.271 20.307 1.00 90.88 362 VAL A CA 1
ATOM 2918 C C . VAL A 1 362 ? 22.794 -7.583 21.029 1.00 90.88 362 VAL A C 1
ATOM 2920 O O . VAL A 1 362 ? 22.463 -7.696 22.202 1.00 90.88 362 VAL A O 1
ATOM 2923 N N . GLN A 1 363 ? 23.477 -8.524 20.371 1.00 92.50 363 GLN A N 1
ATOM 2924 C CA . GLN A 1 363 ? 23.871 -9.804 20.972 1.00 92.50 363 GLN A CA 1
ATOM 2925 C C . GLN A 1 363 ? 24.763 -9.605 22.201 1.00 92.50 363 GLN A C 1
ATOM 2927 O O . GLN A 1 363 ? 24.492 -10.166 23.258 1.00 92.50 363 GLN A O 1
ATOM 2932 N N . LEU A 1 364 ? 25.768 -8.737 22.101 1.00 92.75 364 LEU A N 1
ATOM 2933 C CA . LEU A 1 364 ? 26.688 -8.447 23.196 1.00 92.75 364 LEU A CA 1
ATOM 2934 C C . LEU A 1 364 ? 25.957 -7.897 24.430 1.00 92.75 364 LEU A C 1
ATOM 2936 O O . LEU A 1 364 ? 26.264 -8.287 25.548 1.00 92.75 364 LEU A O 1
ATOM 2940 N N . LYS A 1 365 ? 24.938 -7.047 24.237 1.00 90.12 365 LYS A N 1
ATOM 2941 C CA . LYS A 1 365 ? 24.103 -6.527 25.335 1.00 90.12 365 LYS A CA 1
ATOM 2942 C C . LYS A 1 365 ? 23.237 -7.585 26.020 1.00 90.12 365 LYS A C 1
ATOM 2944 O O . LYS A 1 365 ? 22.771 -7.336 27.125 1.00 90.12 365 LYS A O 1
ATOM 2949 N N . THR A 1 366 ? 22.977 -8.709 25.357 1.00 91.56 366 THR A N 1
ATOM 2950 C CA . THR A 1 366 ? 22.194 -9.821 25.919 1.00 91.56 366 THR A CA 1
ATOM 2951 C C . THR A 1 366 ? 23.058 -10.876 26.607 1.00 91.56 366 THR A C 1
ATOM 2953 O O . THR A 1 366 ? 22.519 -11.765 27.254 1.00 91.56 366 THR A O 1
ATOM 2956 N N . MET A 1 367 ? 24.385 -10.797 26.474 1.00 91.50 367 MET A N 1
ATOM 2957 C CA . MET A 1 367 ? 25.302 -11.723 27.134 1.00 91.50 367 MET A CA 1
ATOM 2958 C C . MET A 1 367 ? 25.468 -11.356 28.612 1.00 91.50 367 MET A C 1
ATOM 2960 O O . MET A 1 367 ? 25.670 -10.188 28.947 1.00 91.50 367 MET A O 1
ATOM 2964 N N . SER A 1 368 ? 25.453 -12.361 29.489 1.00 88.88 368 SER A N 1
ATOM 2965 C CA . SER A 1 368 ? 25.844 -12.196 30.893 1.00 88.88 368 SER A CA 1
ATOM 2966 C C . SER A 1 368 ? 27.365 -12.127 31.000 1.00 88.88 368 SER A C 1
ATOM 2968 O O . SER A 1 368 ? 28.034 -13.153 31.088 1.00 88.88 368 SER A O 1
ATOM 2970 N N . LEU A 1 369 ? 27.905 -10.909 30.966 1.00 90.62 369 LEU A N 1
ATOM 2971 C CA . LEU A 1 369 ? 29.326 -10.614 31.160 1.00 90.62 369 LEU A CA 1
ATOM 2972 C C . LEU A 1 369 ? 29.519 -9.681 32.366 1.00 90.62 369 LEU A C 1
ATOM 2974 O O . LEU A 1 369 ? 28.629 -8.871 32.655 1.00 90.62 369 LEU A O 1
ATOM 2978 N N . PRO A 1 370 ? 30.685 -9.721 33.039 1.00 94.81 370 PRO A N 1
ATOM 2979 C CA . PRO A 1 370 ? 31.055 -8.709 34.023 1.00 94.81 370 PRO A CA 1
ATOM 2980 C C . PRO A 1 370 ? 30.952 -7.297 33.431 1.00 94.81 370 PRO A C 1
ATOM 2982 O O . PRO A 1 370 ? 31.364 -7.057 32.295 1.00 94.81 370 PRO A O 1
ATOM 2985 N N . LYS A 1 371 ? 30.429 -6.335 34.207 1.00 92.19 371 LYS A N 1
ATOM 2986 C CA . LYS A 1 371 ? 30.129 -4.967 33.734 1.00 92.19 371 LYS A CA 1
ATOM 2987 C C . LYS A 1 371 ? 31.316 -4.293 33.034 1.00 92.19 371 LYS A C 1
ATOM 2989 O O . LYS A 1 371 ? 31.125 -3.641 32.011 1.00 92.19 371 LYS A O 1
ATOM 2994 N N . PHE A 1 372 ? 32.523 -4.451 33.580 1.00 94.00 372 PHE A N 1
ATOM 2995 C CA . PHE A 1 372 ? 33.744 -3.871 33.017 1.00 94.00 372 PHE A CA 1
ATOM 2996 C C . PHE A 1 372 ? 34.107 -4.489 31.658 1.00 94.00 372 PHE A C 1
ATOM 2998 O O . PHE A 1 372 ? 34.314 -3.764 30.688 1.00 94.00 372 PHE A O 1
ATOM 3005 N N . GLU A 1 373 ? 34.093 -5.820 31.559 1.00 93.00 373 GLU A N 1
ATOM 3006 C CA . GLU A 1 373 ? 34.381 -6.540 30.313 1.00 93.00 373 GLU A CA 1
ATOM 3007 C C . GLU A 1 373 ? 33.342 -6.225 29.225 1.00 93.00 373 GLU A C 1
ATOM 3009 O O . GLU A 1 373 ? 33.688 -5.969 28.070 1.00 93.00 373 GLU A O 1
ATOM 3014 N N . LEU A 1 374 ? 32.058 -6.181 29.602 1.00 93.31 374 LEU A N 1
ATOM 3015 C CA . LEU A 1 374 ? 30.974 -5.790 28.704 1.00 93.31 374 LEU A CA 1
ATOM 3016 C C . LEU A 1 374 ? 31.192 -4.377 28.152 1.00 93.31 374 LEU A C 1
ATOM 3018 O O . LEU A 1 374 ? 31.022 -4.150 26.954 1.00 93.31 374 LEU A O 1
ATOM 3022 N N . GLN A 1 375 ? 31.570 -3.432 29.016 1.00 93.56 375 GLN A N 1
ATOM 3023 C CA . GLN A 1 375 ? 31.823 -2.050 28.625 1.00 93.56 375 GLN A CA 1
ATOM 3024 C C . GLN A 1 375 ? 33.004 -1.952 27.652 1.00 93.56 375 GLN A C 1
ATOM 3026 O O . GLN A 1 375 ? 32.862 -1.333 26.599 1.00 93.56 375 GLN A O 1
ATOM 3031 N N . GLN A 1 376 ? 34.119 -2.627 27.945 1.00 95.44 376 GLN A N 1
ATOM 3032 C CA . GLN A 1 376 ? 35.293 -2.653 27.072 1.00 95.44 376 GLN A CA 1
ATOM 3033 C C . GLN A 1 376 ? 34.947 -3.208 25.682 1.00 95.44 376 GLN A C 1
ATOM 3035 O O . GLN A 1 376 ? 35.212 -2.558 24.671 1.00 95.44 376 GLN A O 1
ATOM 3040 N N . LYS A 1 377 ? 34.266 -4.363 25.620 1.00 94.56 377 LYS A N 1
ATOM 3041 C CA . LYS A 1 377 ? 33.816 -4.962 24.352 1.00 94.56 377 LYS A CA 1
ATOM 3042 C C . LYS A 1 377 ? 32.852 -4.047 23.592 1.00 94.56 377 LYS A C 1
ATOM 3044 O O . LYS A 1 377 ? 32.937 -3.941 22.370 1.00 94.56 377 LYS A O 1
ATOM 3049 N N . LEU A 1 378 ? 31.941 -3.364 24.293 1.00 94.62 378 LEU A N 1
ATOM 3050 C CA . LEU A 1 378 ? 31.017 -2.410 23.674 1.00 94.62 378 LEU A CA 1
ATOM 3051 C C . LEU A 1 378 ? 31.738 -1.194 23.093 1.00 94.62 378 LEU A C 1
ATOM 3053 O O . LEU A 1 378 ? 31.300 -0.688 22.060 1.00 94.62 378 LEU A O 1
ATOM 3057 N N . ASP A 1 379 ? 32.794 -0.709 23.737 1.00 94.88 379 ASP A N 1
ATOM 3058 C CA . ASP A 1 379 ? 33.542 0.457 23.275 1.00 94.88 379 ASP A CA 1
ATOM 3059 C C . ASP A 1 379 ? 34.423 0.126 22.065 1.00 94.88 379 ASP A C 1
ATOM 3061 O O . ASP A 1 379 ? 34.363 0.855 21.071 1.00 94.88 379 ASP A O 1
ATOM 3065 N N . THR A 1 380 ? 35.102 -1.027 22.062 1.00 95.50 380 THR A N 1
ATOM 3066 C CA . THR A 1 380 ? 35.791 -1.549 20.866 1.00 95.50 380 THR A CA 1
ATOM 3067 C C . THR A 1 380 ? 34.821 -1.700 19.694 1.00 95.50 380 THR A C 1
ATOM 3069 O O . THR A 1 380 ? 35.049 -1.155 18.613 1.00 95.50 380 THR A O 1
ATOM 3072 N N . LEU A 1 381 ? 33.669 -2.339 19.925 1.00 95.38 381 LEU A N 1
ATOM 3073 C CA . LEU A 1 381 ? 32.658 -2.552 18.890 1.00 95.38 381 LEU A CA 1
ATOM 3074 C C . LEU A 1 381 ? 32.081 -1.235 18.346 1.00 95.38 381 LEU A C 1
ATOM 3076 O O . LEU A 1 381 ? 31.767 -1.127 17.160 1.00 95.38 381 LEU A O 1
ATOM 3080 N N . LYS A 1 382 ? 31.915 -0.210 19.194 1.00 95.38 382 LYS A N 1
ATOM 3081 C CA . LYS A 1 382 ? 31.487 1.125 18.743 1.00 95.38 382 LYS A CA 1
ATOM 3082 C C . LYS A 1 382 ? 32.525 1.753 17.814 1.00 95.38 382 LYS A C 1
ATOM 3084 O O . LYS A 1 382 ? 32.119 2.328 16.804 1.00 95.38 382 LYS A O 1
ATOM 3089 N N . ALA A 1 383 ? 33.815 1.646 18.136 1.00 95.25 383 ALA A N 1
ATOM 3090 C CA . ALA A 1 383 ? 34.888 2.182 17.303 1.00 95.25 383 ALA A CA 1
ATOM 3091 C C . ALA A 1 383 ? 34.917 1.502 15.923 1.00 95.25 383 ALA A C 1
ATOM 3093 O O . ALA A 1 383 ? 34.872 2.184 14.897 1.00 95.25 383 ALA A O 1
ATOM 3094 N N . GLU A 1 384 ? 34.869 0.167 15.886 1.00 96.12 384 GLU A N 1
ATOM 3095 C CA . GLU A 1 384 ? 34.800 -0.615 14.641 1.00 96.12 384 GLU A CA 1
ATOM 3096 C C . GLU A 1 384 ? 33.552 -0.277 13.814 1.00 96.12 384 GLU A C 1
ATOM 3098 O O . GLU A 1 384 ? 33.623 -0.066 12.600 1.00 96.12 384 GLU A O 1
ATOM 3103 N N . MET A 1 385 ? 32.398 -0.148 14.474 1.00 95.69 385 MET A N 1
ATOM 3104 C CA . MET A 1 385 ? 31.145 0.217 13.819 1.00 95.69 385 MET A CA 1
ATOM 3105 C C . MET A 1 385 ? 31.203 1.621 13.196 1.00 95.69 385 MET A C 1
ATOM 3107 O O . MET A 1 385 ? 30.618 1.829 12.129 1.00 95.69 385 MET A O 1
ATOM 3111 N N . GLU A 1 386 ? 31.888 2.586 13.817 1.00 95.94 386 GLU A N 1
ATOM 3112 C CA . GLU A 1 386 ? 32.083 3.924 13.242 1.00 95.94 386 GLU A CA 1
ATOM 3113 C C . GLU A 1 386 ? 33.023 3.899 12.027 1.00 95.94 386 GLU A C 1
ATOM 3115 O O . GLU A 1 386 ? 32.718 4.530 11.010 1.00 95.94 386 GLU A O 1
ATOM 3120 N N . VAL A 1 387 ? 34.097 3.103 12.054 1.00 96.88 387 VAL A N 1
ATOM 3121 C CA . VAL A 1 387 ? 34.960 2.879 10.875 1.00 96.88 387 VAL A CA 1
ATOM 3122 C C . VAL A 1 387 ? 34.165 2.241 9.729 1.00 96.88 387 VAL A C 1
ATOM 3124 O O . VAL A 1 387 ? 34.198 2.725 8.591 1.00 96.88 387 VAL A O 1
ATOM 3127 N N . ALA A 1 388 ? 33.371 1.208 10.024 1.00 96.88 388 ALA A N 1
ATOM 3128 C CA . ALA A 1 388 ? 32.503 0.559 9.044 1.00 96.88 388 ALA A CA 1
ATOM 3129 C C . ALA A 1 388 ? 31.456 1.529 8.473 1.00 96.88 388 ALA A C 1
ATOM 3131 O O . ALA A 1 388 ? 31.194 1.534 7.269 1.00 96.88 388 ALA A O 1
ATOM 3132 N N . ARG A 1 389 ? 30.893 2.412 9.309 1.00 96.81 389 ARG A N 1
ATOM 3133 C CA . ARG A 1 389 ? 29.939 3.447 8.887 1.00 96.81 389 ARG A CA 1
ATOM 3134 C C . ARG A 1 389 ? 30.576 4.471 7.947 1.00 96.81 389 ARG A C 1
ATOM 3136 O O . ARG A 1 389 ? 29.940 4.849 6.961 1.00 96.81 389 ARG A O 1
ATOM 3143 N N . ARG A 1 390 ? 31.797 4.932 8.241 1.00 97.44 390 ARG A N 1
ATOM 3144 C CA . ARG A 1 390 ? 32.556 5.845 7.366 1.00 97.44 390 ARG A CA 1
ATOM 3145 C C . ARG A 1 390 ? 32.851 5.185 6.022 1.00 97.44 390 ARG A C 1
ATOM 3147 O O . ARG A 1 390 ? 32.554 5.775 4.990 1.00 97.44 390 ARG A O 1
ATOM 3154 N N . THR A 1 391 ? 33.307 3.934 6.043 1.00 97.69 391 THR A N 1
ATOM 3155 C CA . THR A 1 391 ? 33.563 3.138 4.833 1.00 97.69 391 THR A CA 1
ATOM 3156 C C . THR A 1 391 ? 32.300 2.981 3.989 1.00 97.69 391 THR A C 1
ATOM 3158 O O . THR A 1 391 ? 32.311 3.272 2.798 1.00 97.69 391 THR A O 1
ATOM 3161 N N . MET A 1 392 ? 31.176 2.602 4.604 1.00 97.69 392 MET A N 1
ATOM 3162 C CA . MET A 1 392 ? 29.881 2.493 3.926 1.00 97.69 392 MET A CA 1
ATOM 3163 C C . MET A 1 392 ? 29.471 3.813 3.259 1.00 97.69 392 MET A C 1
ATOM 3165 O O . MET A 1 392 ? 29.011 3.807 2.120 1.00 97.69 392 MET A O 1
ATOM 3169 N N . ARG A 1 393 ? 29.636 4.949 3.952 1.00 97.56 393 ARG A N 1
ATOM 3170 C CA . ARG A 1 393 ? 29.340 6.277 3.393 1.00 97.56 393 ARG A CA 1
ATOM 3171 C C . ARG A 1 393 ? 30.258 6.624 2.223 1.00 97.56 393 ARG A C 1
ATOM 3173 O O . ARG A 1 393 ? 29.751 7.111 1.222 1.00 97.56 393 ARG A O 1
ATOM 3180 N N . ALA A 1 394 ? 31.552 6.332 2.329 1.00 98.12 394 ALA A N 1
ATOM 3181 C CA . ALA A 1 394 ? 32.515 6.566 1.257 1.00 98.12 394 ALA A CA 1
ATOM 3182 C C . ALA A 1 394 ? 32.192 5.730 0.007 1.00 98.12 394 ALA A C 1
ATOM 3184 O O . ALA A 1 394 ? 32.135 6.278 -1.087 1.00 98.12 394 ALA A O 1
ATOM 3185 N N . ARG A 1 395 ? 31.882 4.433 0.161 1.00 98.25 395 ARG A N 1
ATOM 3186 C CA . ARG A 1 395 ? 31.480 3.570 -0.968 1.00 98.25 395 ARG A CA 1
ATOM 3187 C C . ARG A 1 395 ? 30.159 4.006 -1.597 1.00 98.25 395 ARG A C 1
ATOM 3189 O O . ARG A 1 395 ? 30.040 4.008 -2.816 1.00 98.25 395 ARG A O 1
ATOM 3196 N N . LYS A 1 396 ? 29.191 4.436 -0.778 1.00 98.06 396 LYS A N 1
ATOM 3197 C CA . LYS A 1 396 ? 27.961 5.058 -1.282 1.00 98.06 396 LYS A CA 1
ATOM 3198 C C . LYS A 1 396 ? 28.290 6.295 -2.120 1.00 98.06 396 LYS A C 1
ATOM 3200 O O . LYS A 1 396 ? 27.788 6.410 -3.228 1.00 98.06 396 LYS A O 1
ATOM 3205 N N . GLN A 1 397 ? 29.106 7.207 -1.594 1.00 98.06 397 GLN A N 1
ATOM 3206 C CA . GLN A 1 397 ? 29.458 8.449 -2.279 1.00 98.06 397 GLN A CA 1
ATOM 3207 C C . GLN A 1 397 ? 30.152 8.167 -3.616 1.00 98.06 397 GLN A C 1
ATOM 3209 O O . GLN A 1 397 ? 29.682 8.653 -4.633 1.00 98.06 397 GLN A O 1
ATOM 3214 N N . ALA A 1 398 ? 31.144 7.271 -3.635 1.00 98.12 398 ALA A N 1
ATOM 3215 C CA . ALA A 1 398 ? 31.847 6.871 -4.855 1.00 98.12 398 ALA A CA 1
ATOM 3216 C C . ALA A 1 398 ? 30.904 6.340 -5.952 1.00 98.12 398 ALA A C 1
ATOM 3218 O O . ALA A 1 398 ? 31.087 6.640 -7.128 1.00 98.12 398 ALA A O 1
ATOM 3219 N N . PHE A 1 399 ? 29.866 5.581 -5.579 1.00 98.25 399 PHE A N 1
ATOM 3220 C CA . PHE A 1 399 ? 28.840 5.130 -6.521 1.00 98.25 399 PHE A CA 1
ATOM 3221 C C . PHE A 1 399 ? 28.052 6.301 -7.135 1.00 98.25 399 PHE A C 1
ATOM 3223 O O . PHE A 1 399 ? 27.869 6.348 -8.351 1.00 98.25 399 PHE A O 1
ATOM 3230 N N . PHE A 1 400 ? 27.604 7.258 -6.317 1.00 97.25 400 PHE A N 1
ATOM 3231 C CA . PHE A 1 400 ? 26.868 8.430 -6.808 1.00 97.25 400 PHE A CA 1
ATOM 3232 C C . PHE A 1 400 ? 27.754 9.388 -7.614 1.00 97.25 400 PHE A C 1
ATOM 3234 O O . PHE A 1 400 ? 27.298 9.907 -8.633 1.00 97.25 400 PHE A O 1
ATOM 3241 N N . ASP A 1 401 ? 29.011 9.567 -7.210 1.00 97.00 401 ASP A N 1
ATOM 3242 C CA . ASP A 1 401 ? 29.996 10.367 -7.941 1.00 97.00 401 ASP A CA 1
ATOM 3243 C C . ASP A 1 401 ? 30.246 9.771 -9.325 1.00 97.00 401 ASP A C 1
ATOM 3245 O O . ASP A 1 401 ? 30.179 10.486 -10.319 1.00 97.00 401 ASP A O 1
ATOM 3249 N N . ALA A 1 402 ? 30.404 8.447 -9.431 1.00 96.44 402 ALA A N 1
ATOM 3250 C CA . ALA A 1 402 ? 30.565 7.787 -10.723 1.00 96.44 402 ALA A CA 1
ATOM 3251 C C . ALA A 1 402 ? 29.337 7.952 -11.638 1.00 96.44 402 ALA A C 1
ATOM 3253 O O . ALA A 1 402 ? 29.494 8.137 -12.843 1.00 96.44 402 ALA A O 1
ATOM 3254 N N . ILE A 1 403 ? 28.113 7.928 -11.092 1.00 95.06 403 ILE A N 1
ATOM 3255 C CA . ILE A 1 403 ? 26.899 8.239 -11.870 1.00 95.06 403 ILE A CA 1
ATOM 3256 C C . ILE A 1 403 ? 26.920 9.690 -12.359 1.00 95.06 403 ILE A C 1
ATOM 3258 O O . ILE A 1 403 ? 26.509 9.963 -13.488 1.00 95.06 403 ILE A O 1
ATOM 3262 N N . TYR A 1 404 ? 27.368 10.623 -11.521 1.00 93.75 404 TYR A N 1
ATOM 3263 C CA . TYR A 1 404 ? 27.478 12.032 -11.882 1.00 93.75 404 TYR A CA 1
ATOM 3264 C C . TYR A 1 404 ? 28.551 12.264 -12.959 1.00 93.75 404 TYR A C 1
ATOM 3266 O O . TYR A 1 404 ? 28.252 12.868 -13.989 1.00 93.75 404 TYR A O 1
ATOM 3274 N N . GLU A 1 405 ? 29.754 11.709 -12.794 1.00 93.75 405 GLU A N 1
ATOM 3275 C CA . GLU A 1 405 ? 30.838 11.729 -13.790 1.00 93.75 405 GLU A CA 1
ATOM 3276 C C . GLU A 1 405 ? 30.364 11.176 -15.142 1.00 93.75 405 GLU A C 1
ATOM 3278 O O . GLU A 1 405 ? 30.536 11.808 -16.189 1.00 93.75 405 GLU A O 1
ATOM 3283 N N . MET A 1 406 ? 29.672 10.032 -15.119 1.00 92.94 406 MET A N 1
ATOM 3284 C CA . MET A 1 406 ? 29.076 9.421 -16.306 1.00 92.94 406 MET A CA 1
ATOM 3285 C C . MET A 1 406 ? 28.010 10.312 -16.960 1.00 92.94 406 MET A C 1
ATOM 3287 O O . MET A 1 406 ? 27.708 10.115 -18.127 1.00 92.94 406 MET A O 1
ATOM 3291 N N . ARG A 1 407 ? 27.417 11.293 -16.280 1.00 87.88 407 ARG A N 1
ATOM 3292 C CA . ARG A 1 407 ? 26.464 12.223 -16.914 1.00 87.88 407 ARG A CA 1
ATOM 3293 C C . ARG A 1 407 ? 27.139 13.485 -17.444 1.00 87.88 407 ARG A C 1
ATOM 3295 O O . ARG A 1 407 ? 26.690 14.018 -18.452 1.00 87.88 407 ARG A O 1
ATOM 3302 N N . VAL A 1 408 ? 28.197 13.954 -16.782 1.00 86.06 408 VAL A N 1
ATOM 3303 C CA . VAL A 1 408 ? 28.763 15.295 -17.011 1.00 86.06 408 VAL A CA 1
ATOM 3304 C C . VAL A 1 408 ? 30.013 15.297 -17.889 1.00 86.06 408 VAL A C 1
ATOM 3306 O O . VAL A 1 408 ? 30.212 16.251 -18.633 1.00 86.06 408 VAL A O 1
ATOM 3309 N N . MET A 1 409 ? 30.849 14.250 -17.867 1.00 73.88 409 MET A N 1
ATOM 3310 C CA . MET A 1 409 ? 32.074 14.253 -18.686 1.00 73.88 409 MET A CA 1
ATOM 3311 C C . MET A 1 409 ? 31.744 14.323 -20.194 1.00 73.88 409 MET A C 1
ATOM 3313 O O . MET A 1 409 ? 30.747 13.741 -20.620 1.00 73.88 409 MET A O 1
ATOM 3317 N N . PRO A 1 410 ? 32.523 15.010 -21.035 1.00 61.44 410 PRO A N 1
ATOM 3318 C CA . PRO A 1 410 ? 32.390 14.871 -22.483 1.00 61.44 410 PRO A CA 1
ATOM 3319 C C . PRO A 1 410 ? 32.648 13.410 -22.881 1.00 61.44 410 PRO A C 1
ATOM 3321 O O . PRO A 1 410 ? 33.424 12.720 -22.215 1.00 61.44 410 PRO A O 1
ATOM 3324 N N . ALA A 1 411 ? 32.003 12.914 -23.942 1.00 59.00 411 ALA A N 1
ATOM 3325 C CA . ALA A 1 411 ? 32.459 11.663 -24.547 1.00 59.00 411 ALA A CA 1
ATOM 3326 C C . ALA A 1 411 ? 33.922 11.866 -24.972 1.00 59.00 411 ALA A C 1
ATOM 3328 O O . ALA A 1 411 ? 34.236 12.905 -25.553 1.00 59.00 411 ALA A O 1
ATOM 3329 N N . ALA A 1 412 ? 34.815 10.936 -24.618 1.00 56.28 412 ALA A N 1
ATOM 3330 C CA . ALA A 1 412 ? 36.184 10.979 -25.120 1.00 56.28 412 ALA A CA 1
ATOM 3331 C C . ALA A 1 412 ? 36.116 10.980 -26.657 1.00 56.28 412 ALA A C 1
ATOM 3333 O O . ALA A 1 412 ? 35.424 10.129 -27.221 1.00 56.28 412 ALA A O 1
ATOM 3334 N N . ALA A 1 413 ? 36.715 12.007 -27.268 1.00 37.66 413 ALA A N 1
ATOM 3335 C CA . ALA A 1 413 ? 36.692 12.258 -28.707 1.00 37.66 413 ALA A CA 1
ATOM 3336 C C . ALA A 1 413 ? 37.401 11.156 -29.498 1.00 37.66 413 ALA A C 1
ATOM 3338 O O . ALA A 1 413 ? 38.402 10.615 -28.969 1.00 37.66 413 ALA A O 1
#

Radius of gyration: 25.0 Å; Cα contacts (8 Å, |Δi|>4): 635; chains: 1; bounding box: 74×43×63 Å

Mean predicted aligned error: 4.82 Å

Nearest PDB structures (foldseek):
  2z0n-assembly1_A-2  TM=5.653E-01  e=3.019E+00  Homo sapiens
  2q13-assembly1_A-2  TM=6.004E-01  e=6.776E+00  Homo sapiens
  2z0o-assembly1_A-2  TM=5.126E-01  e=5.964E+00  Homo sapiens

pLDDT: mean 93.75, std 8.39, range [35.25, 98.75]